Protein AF-A0A0U2ZFY4-F1 (afdb_monomer_lite)

Foldseek 3Di:
DDDDDDDDDDDDDPDPDDPPPPPDPDPPPDQPFFAFFPAKEWFKFAAAPDFQFKTKIAGRRQFKDFQQQKKKFKAADLALDGPDMDRDGDIAGHQWMAMEGEPPHDPLSVVLHDHYDNGRRVYAQQMKMFMDGNRQTFAIAHAHNDGDNHRHQWMWGFDLQDRGHDRPRHDDHDSVVGTDIDGHPDCPCGGGHHHPRPSVPLVVPPQQDADPPPLCVVLPPDFAPRNLQSLQVSFQAWDWDQLVCLLVLQLQLQQDSVHSQFGQAQQARDTAGSVLDDQDQSRKYWAQLQQCLLWVPDCDTDSNRQNLRIHIHGNVVSVVQHNAFADDADDDDPPGPQWHHDPRHIYGHLQCLLSSLLSLSQVQSNAPDPHPTHAHEDQDTPPGRHNYGHHLVSSLVSNVSHDQDSSNSNSQVSSCVHIVGGRVCNNPVVNSVRHD

InterPro domains:
  IPR001322 Lamin tail domain [PF00932] (34-144)
  IPR001322 Lamin tail domain [PS51841] (27-145)
  IPR007346 Endonuclease I [PF04231] (224-430)
  IPR007346 Endonuclease I [PTHR33607] (212-436)
  IPR044925 His-Me finger superfamily [SSF54060] (220-430)

Sequence (436 aa):
MDNSLWNKSAKALLSVGLVASLWVPASQTAVQAAAPASDLFISEYIEGSSFNKAIEIYNGTGASVELSPYSVSLYTNGSTYAQSEMALSGTVANGETVVIYHSGADSAIQGKGDLQNNSVVNFNGDDALVLEKSGSPIDSIGQVGSRVENMKDVTLVRNPDIQTGDSAVNDAFDPSAEWTAYPADTFTYLGSHAIEEIDETPTPDPDPTPVPSGYYETADGLQGSALKAELHEIIDDHTQLSYSQVWDALKITDEDPNNPNNVLLLYTGESRSKSLNGGNVGDWNREHTWAKSHGSFGTAMGAGTDIHHLRPTDVQVNGLRGNLDFDYGGSAVSGCDGCLRTATSWEPPDEVKGDVARMLFYMAVRYESGDAVDLELNDLVNNGSTPYHGKISVLLEWHEQDPVSTWEQQRNEKIEDIQGNRNPFVDYPEWAESIW

Structure (mmCIF, N/CA/C/O backbone):
data_AF-A0A0U2ZFY4-F1
#
_entry.id   AF-A0A0U2ZFY4-F1
#
loop_
_atom_site.group_PDB
_atom_site.id
_atom_site.type_symbol
_atom_site.label_atom_id
_atom_site.label_alt_id
_atom_site.label_comp_id
_atom_site.label_asym_id
_atom_site.label_entity_id
_atom_site.label_seq_id
_atom_site.pdbx_PDB_ins_code
_atom_site.Cartn_x
_atom_site.Cartn_y
_atom_site.Cartn_z
_atom_site.occupancy
_atom_site.B_iso_or_equiv
_atom_site.auth_seq_id
_atom_site.auth_comp_id
_atom_site.auth_asym_id
_atom_site.auth_atom_id
_atom_site.pdbx_PDB_model_num
ATOM 1 N N . MET A 1 1 ? -76.594 -30.534 -51.880 1.00 42.06 1 MET A N 1
ATOM 2 C CA . MET A 1 1 ? -75.292 -31.215 -51.745 1.00 42.06 1 MET A CA 1
ATOM 3 C C . MET A 1 1 ? -74.675 -30.645 -50.476 1.00 42.06 1 MET A C 1
ATOM 5 O O . MET A 1 1 ? -74.026 -29.618 -50.528 1.00 42.06 1 MET A O 1
ATOM 9 N N . ASP A 1 2 ? -75.219 -30.961 -49.308 1.00 40.47 2 ASP A N 1
ATOM 10 C CA . ASP A 1 2 ? -75.042 -32.220 -48.571 1.00 40.47 2 ASP A CA 1
ATOM 11 C C . ASP A 1 2 ? -73.565 -32.548 -48.313 1.00 40.47 2 ASP A C 1
ATOM 13 O O . ASP A 1 2 ? -72.897 -33.116 -49.172 1.00 40.47 2 ASP A O 1
ATOM 17 N N . ASN A 1 3 ? -73.038 -32.127 -47.162 1.00 35.47 3 ASN A N 1
ATOM 18 C CA . ASN A 1 3 ? -72.794 -33.050 -46.050 1.00 35.47 3 ASN A CA 1
ATOM 19 C C . ASN A 1 3 ? -72.187 -32.309 -44.852 1.00 35.47 3 ASN A C 1
ATOM 21 O O . ASN A 1 3 ? -71.090 -31.759 -44.916 1.00 35.47 3 ASN A O 1
ATOM 25 N N . SER A 1 4 ? -72.921 -32.334 -43.742 1.00 39.53 4 SER A N 1
ATOM 26 C CA . SER A 1 4 ? -72.414 -32.040 -42.406 1.00 39.53 4 SER A CA 1
ATOM 27 C C . SER A 1 4 ? -71.903 -33.329 -41.766 1.00 39.53 4 SER A C 1
ATOM 29 O O . SER A 1 4 ? -72.693 -34.259 -41.675 1.00 39.53 4 SER A O 1
ATOM 31 N N . LEU A 1 5 ? -70.683 -33.362 -41.231 1.00 35.19 5 LEU A N 1
ATOM 32 C CA . LEU A 1 5 ? -70.225 -34.251 -40.143 1.00 35.19 5 LEU A CA 1
ATOM 33 C C . LEU A 1 5 ? -68.968 -33.557 -39.555 1.00 35.19 5 LEU A C 1
ATOM 35 O O . LEU A 1 5 ? -68.124 -33.142 -40.333 1.00 35.19 5 LEU A O 1
ATOM 39 N N . TRP A 1 6 ? -68.715 -33.326 -38.265 1.00 30.89 6 TRP A N 1
ATOM 40 C CA . TRP A 1 6 ? -69.339 -33.718 -37.008 1.00 30.89 6 TRP A CA 1
ATOM 41 C C . TRP A 1 6 ? -68.876 -32.786 -35.866 1.00 30.89 6 TRP A C 1
ATOM 43 O O . TRP A 1 6 ? -67.721 -32.378 -35.806 1.00 30.89 6 TRP A O 1
ATOM 53 N N . ASN A 1 7 ? -69.802 -32.535 -34.934 1.00 38.09 7 ASN A N 1
ATOM 54 C CA . ASN A 1 7 ? -69.633 -32.184 -33.517 1.00 38.09 7 ASN A CA 1
ATOM 55 C C . ASN A 1 7 ? -68.298 -32.582 -32.848 1.00 38.09 7 ASN A C 1
ATOM 57 O O . ASN A 1 7 ? -67.931 -33.756 -32.882 1.00 38.09 7 ASN A O 1
ATOM 61 N N . LYS A 1 8 ? -67.763 -31.694 -31.994 1.00 33.03 8 LYS A N 1
ATOM 62 C CA . LYS A 1 8 ? -67.867 -31.839 -30.522 1.00 33.03 8 LYS A CA 1
ATOM 63 C C . LYS A 1 8 ? -67.275 -30.648 -29.759 1.00 33.03 8 LYS A C 1
ATOM 65 O O . LYS A 1 8 ? -66.222 -30.117 -30.080 1.00 33.03 8 LYS A O 1
ATOM 70 N N . SER A 1 9 ? -68.009 -30.280 -28.720 1.00 43.53 9 SER A N 1
ATOM 71 C CA . SER A 1 9 ? -67.758 -29.254 -27.717 1.00 43.53 9 SER A CA 1
ATOM 72 C C . SER A 1 9 ? -66.499 -29.504 -26.880 1.00 43.53 9 SER A C 1
ATOM 74 O O . SER A 1 9 ? -66.282 -30.625 -26.430 1.00 43.53 9 SER A O 1
ATOM 76 N N . ALA A 1 10 ? -65.790 -28.433 -26.521 1.00 32.69 10 ALA A N 1
ATOM 77 C CA . ALA A 1 10 ? -65.081 -28.328 -25.247 1.00 32.69 10 ALA A CA 1
ATOM 78 C C . ALA A 1 10 ? -65.016 -26.852 -24.828 1.00 32.69 10 ALA A C 1
ATOM 80 O O . ALA A 1 10 ? -64.370 -26.031 -25.472 1.00 32.69 10 ALA A O 1
ATOM 81 N N . LYS A 1 11 ? -65.726 -26.512 -23.748 1.00 42.06 11 LYS A N 1
ATOM 82 C CA . LYS A 1 11 ? -65.439 -25.316 -22.954 1.00 42.06 11 LYS A CA 1
ATOM 83 C C . LYS A 1 11 ? -64.166 -25.610 -22.160 1.00 42.06 11 LYS A C 1
ATOM 85 O O . LYS A 1 11 ? -64.154 -26.595 -21.429 1.00 42.06 11 LYS A O 1
ATOM 90 N N . ALA A 1 12 ? -63.155 -24.756 -22.244 1.00 32.84 12 ALA A N 1
ATOM 91 C CA . ALA A 1 12 ? -62.102 -24.676 -21.238 1.00 32.84 12 ALA A CA 1
ATOM 92 C C . ALA A 1 12 ? -61.565 -23.243 -21.197 1.00 32.84 12 ALA A C 1
ATOM 94 O O . ALA A 1 12 ? -61.330 -22.627 -22.234 1.00 32.84 12 ALA A O 1
ATOM 95 N N . LEU A 1 13 ? -61.480 -22.707 -19.982 1.00 36.22 13 LEU A N 1
ATOM 96 C CA . LEU A 1 13 ? -61.055 -21.352 -19.664 1.00 36.22 13 LEU A CA 1
ATOM 97 C C . LEU A 1 13 ? -59.652 -21.067 -20.219 1.00 36.22 13 LEU A C 1
ATOM 99 O O . LEU A 1 13 ? -58.735 -21.846 -19.975 1.00 36.22 13 LEU A O 1
ATOM 103 N N . LEU A 1 14 ? -59.464 -19.922 -20.884 1.00 32.12 14 LEU A N 1
ATOM 104 C CA . LEU A 1 14 ? -58.128 -19.351 -21.049 1.00 32.12 14 LEU A CA 1
ATOM 105 C C . LEU A 1 14 ? -57.706 -18.737 -19.710 1.00 32.12 14 LEU A C 1
ATOM 107 O O . LEU A 1 14 ? -58.101 -17.627 -19.360 1.00 32.12 14 LEU A O 1
ATOM 111 N N . SER A 1 15 ? -56.909 -19.484 -18.955 1.00 33.16 15 SER A N 1
ATOM 112 C CA . SER A 1 15 ? -56.037 -18.943 -17.919 1.00 33.16 15 SER A CA 1
ATOM 113 C C . SER A 1 15 ? -54.919 -18.147 -18.594 1.00 33.16 15 SER A C 1
ATOM 115 O O . SER A 1 15 ? -54.105 -18.713 -19.325 1.00 33.16 15 SER A O 1
ATOM 117 N N . VAL A 1 16 ? -54.886 -16.835 -18.361 1.00 38.53 16 VAL A N 1
ATOM 118 C CA . VAL A 1 16 ? -53.763 -15.966 -18.729 1.00 38.53 16 VAL A CA 1
ATOM 119 C C . VAL A 1 16 ? -52.589 -16.321 -17.815 1.00 38.53 16 VAL A C 1
ATOM 121 O O . VAL A 1 16 ? -52.526 -15.878 -16.673 1.00 38.53 16 VAL A O 1
ATOM 124 N N . GLY A 1 17 ? -51.692 -17.179 -18.297 1.00 35.88 17 GLY A N 1
ATOM 125 C CA . GLY A 1 17 ? -50.381 -17.393 -17.694 1.00 35.88 17 GLY A CA 1
ATOM 126 C C . GLY A 1 17 ? -49.433 -16.306 -18.184 1.00 35.88 17 GLY A C 1
ATOM 127 O O . GLY A 1 17 ? -48.952 -16.372 -19.313 1.00 35.88 17 GLY A O 1
ATOM 128 N N . LEU A 1 18 ? -49.200 -15.291 -17.356 1.00 37.06 18 LEU A N 1
ATOM 129 C CA . LEU A 1 18 ? -48.162 -14.291 -17.578 1.00 37.06 18 LEU A CA 1
ATOM 130 C C . LEU A 1 18 ? -46.811 -14.955 -17.261 1.00 37.06 18 LEU A C 1
ATOM 132 O O . LEU A 1 18 ? -46.442 -15.089 -16.097 1.00 37.06 18 LEU A O 1
ATOM 136 N N . VAL A 1 19 ? -46.094 -15.429 -18.279 1.00 40.06 19 VAL A N 1
ATOM 137 C CA . VAL A 1 19 ? -44.694 -15.843 -18.111 1.00 40.06 19 VAL A CA 1
ATOM 138 C C . VAL A 1 19 ? -43.862 -14.566 -18.124 1.00 40.06 19 VAL A C 1
ATOM 140 O O . VAL A 1 19 ? -43.552 -14.030 -19.184 1.00 40.06 19 VAL A O 1
ATOM 143 N N . ALA A 1 20 ? -43.551 -14.045 -16.939 1.00 41.09 20 ALA A N 1
ATOM 144 C CA . ALA A 1 20 ? -42.504 -13.049 -16.782 1.00 41.09 20 ALA A CA 1
ATOM 145 C C . ALA A 1 20 ? -41.162 -13.752 -17.030 1.00 41.09 20 ALA A C 1
ATOM 147 O O . ALA A 1 20 ? -40.621 -14.420 -16.151 1.00 41.09 20 ALA A O 1
ATOM 148 N N . SER A 1 21 ? -40.654 -13.662 -18.257 1.00 39.25 21 SER A N 1
ATOM 149 C CA . SER A 1 21 ? -39.269 -14.004 -18.555 1.00 39.25 21 SER A CA 1
ATOM 150 C C . SER A 1 21 ? -38.381 -12.976 -17.858 1.00 39.25 21 SER A C 1
ATOM 152 O O . SER A 1 21 ? -38.263 -11.844 -18.328 1.00 39.25 21 SER A O 1
ATOM 154 N N . LEU A 1 22 ? -37.812 -13.358 -16.714 1.00 40.38 22 LEU A N 1
ATOM 155 C CA . LEU A 1 22 ? -36.735 -12.622 -16.062 1.00 40.38 22 LEU A CA 1
ATOM 156 C C . LEU A 1 22 ? -35.570 -12.541 -17.048 1.00 40.38 22 LEU A C 1
ATOM 158 O O . LEU A 1 22 ? -34.898 -13.531 -17.331 1.00 40.38 22 LEU A O 1
ATOM 162 N N . TRP A 1 23 ? -35.395 -11.359 -17.627 1.00 36.34 23 TRP A N 1
ATOM 163 C CA . TRP A 1 23 ? -34.207 -11.005 -18.380 1.00 36.34 23 TRP A CA 1
ATOM 164 C C . TRP A 1 23 ? -33.092 -10.851 -17.346 1.00 36.34 23 TRP A C 1
ATOM 166 O O . TRP A 1 23 ? -33.036 -9.848 -16.641 1.00 36.34 23 TRP A O 1
ATOM 176 N N . VAL A 1 24 ? -32.269 -11.885 -17.183 1.00 43.09 24 VAL A N 1
ATOM 177 C CA . VAL A 1 24 ? -31.009 -11.760 -16.450 1.00 43.09 24 VAL A CA 1
ATOM 178 C C . VAL A 1 24 ? -30.053 -11.069 -17.420 1.00 43.09 24 VAL A C 1
ATOM 180 O O . VAL A 1 24 ? -29.745 -11.669 -18.454 1.00 43.09 24 VAL A O 1
ATOM 183 N N . PRO A 1 25 ? -29.629 -9.815 -17.183 1.00 43.81 25 PRO A N 1
ATOM 184 C CA . PRO A 1 25 ? -28.531 -9.269 -17.957 1.00 43.81 25 PRO A CA 1
ATOM 185 C C . PRO A 1 25 ? -27.327 -10.171 -17.686 1.00 43.81 25 PRO A C 1
ATOM 187 O O . PRO A 1 25 ? -26.917 -10.342 -16.541 1.00 43.81 25 PRO A O 1
ATOM 190 N N . ALA A 1 26 ? -26.811 -10.816 -18.731 1.00 46.53 26 ALA A N 1
ATOM 191 C CA . ALA A 1 26 ? -25.504 -11.438 -18.643 1.00 46.53 26 ALA A CA 1
ATOM 192 C C . ALA A 1 26 ? -24.526 -10.320 -18.278 1.00 46.53 26 ALA A C 1
ATOM 194 O O . ALA A 1 26 ? -24.419 -9.345 -19.027 1.00 46.53 26 ALA A O 1
ATOM 195 N N . SER A 1 27 ? -23.880 -10.434 -17.118 1.00 43.97 27 SER A N 1
ATOM 196 C CA . SER A 1 27 ? -22.771 -9.568 -16.746 1.00 43.97 27 SER A CA 1
ATOM 197 C C . SER A 1 27 ? -21.736 -9.676 -17.856 1.00 43.97 27 SER A C 1
ATOM 199 O O . SER A 1 27 ? -21.090 -10.709 -18.018 1.00 43.97 27 SER A O 1
ATOM 201 N N . GLN A 1 28 ? -21.640 -8.642 -18.688 1.00 39.06 28 GLN A N 1
ATOM 202 C CA . GLN A 1 28 ? -20.480 -8.473 -19.540 1.00 39.06 28 GLN A CA 1
ATOM 203 C C . GLN A 1 28 ? -19.345 -8.150 -18.578 1.00 39.06 28 GLN A C 1
ATOM 205 O O . GLN A 1 28 ? -19.310 -7.059 -18.016 1.00 39.06 28 GLN A O 1
ATOM 210 N N . THR A 1 29 ? -18.473 -9.122 -18.326 1.00 34.50 29 THR A N 1
ATOM 211 C CA . THR A 1 29 ? -17.163 -8.844 -17.747 1.00 34.50 29 THR A CA 1
ATOM 212 C C . THR A 1 29 ? -16.489 -7.867 -18.698 1.00 34.50 29 THR A C 1
ATOM 214 O O . THR A 1 29 ? -16.177 -8.220 -19.839 1.00 34.50 29 THR A O 1
ATOM 217 N N . ALA A 1 30 ? -16.373 -6.609 -18.278 1.00 41.97 30 ALA A N 1
ATOM 218 C CA . ALA A 1 30 ? -15.490 -5.676 -18.946 1.00 41.97 30 ALA A CA 1
ATOM 219 C C . ALA A 1 30 ? -14.091 -6.282 -18.829 1.00 41.97 30 ALA A C 1
ATOM 221 O O . ALA A 1 30 ? -13.616 -6.521 -17.725 1.00 41.97 30 ALA A O 1
ATOM 222 N N . VAL A 1 31 ? -13.487 -6.620 -19.964 1.00 34.50 31 VAL A N 1
ATOM 223 C CA . VAL A 1 31 ? -12.066 -6.953 -20.005 1.00 34.50 31 VAL A CA 1
ATOM 224 C C . VAL A 1 31 ? -11.352 -5.650 -19.659 1.00 34.50 31 VAL A C 1
ATOM 226 O O . VAL A 1 31 ? -11.415 -4.695 -20.437 1.00 34.50 31 VAL A O 1
ATOM 229 N N . GLN A 1 32 ? -10.804 -5.571 -18.447 1.00 39.47 32 GLN A N 1
ATOM 230 C CA . GLN A 1 32 ? -9.943 -4.472 -18.030 1.00 39.47 32 GLN A CA 1
ATOM 231 C C . GLN A 1 32 ? -8.702 -4.539 -18.927 1.00 39.47 32 GLN A C 1
ATOM 233 O O . GLN A 1 32 ? -8.023 -5.559 -18.965 1.00 39.47 32 GLN A O 1
ATOM 238 N N . ALA A 1 33 ? -8.460 -3.501 -19.728 1.00 44.34 33 ALA A N 1
ATOM 239 C CA . ALA A 1 33 ? -7.229 -3.413 -20.506 1.00 44.34 33 ALA A CA 1
ATOM 240 C C . ALA A 1 33 ? -6.051 -3.230 -19.537 1.00 44.34 33 ALA A C 1
ATOM 242 O O . ALA A 1 33 ? -6.194 -2.468 -18.579 1.00 44.34 33 ALA A O 1
ATOM 243 N N . ALA A 1 34 ? -4.926 -3.909 -19.790 1.00 52.97 34 ALA A N 1
ATOM 244 C CA . ALA A 1 34 ? -3.701 -3.776 -19.000 1.00 52.97 34 ALA A CA 1
ATOM 245 C C . ALA A 1 34 ? -3.353 -2.297 -18.755 1.00 52.97 34 ALA A C 1
ATOM 247 O O . ALA A 1 34 ? -3.539 -1.459 -19.651 1.00 52.97 34 ALA A O 1
ATOM 248 N N . ALA A 1 35 ? -2.868 -1.976 -17.550 1.00 59.94 35 ALA A N 1
ATOM 249 C CA . ALA A 1 35 ? -2.405 -0.632 -17.239 1.00 59.94 35 ALA A CA 1
ATOM 250 C C . ALA A 1 35 ? -1.345 -0.206 -18.277 1.00 59.94 35 ALA A C 1
ATOM 252 O O . ALA A 1 35 ? -0.456 -0.991 -18.610 1.00 59.94 35 ALA A O 1
ATOM 253 N N . PRO A 1 36 ? -1.462 0.991 -18.872 1.00 73.50 36 PRO A N 1
ATOM 254 C CA . PRO A 1 36 ? -0.508 1.425 -19.877 1.00 73.50 36 PRO A CA 1
ATOM 255 C C . PRO A 1 36 ? 0.858 1.703 -19.246 1.00 73.50 36 PRO A C 1
ATOM 257 O O . PRO A 1 36 ? 0.943 2.273 -18.158 1.00 73.50 36 PRO A O 1
ATOM 260 N N . ALA A 1 37 ? 1.922 1.392 -19.986 1.00 81.62 37 ALA A N 1
ATOM 261 C CA . ALA A 1 37 ? 3.278 1.807 -19.653 1.00 81.62 37 ALA A CA 1
ATOM 262 C C . ALA A 1 37 ? 3.340 3.324 -19.419 1.00 81.62 37 ALA A C 1
ATOM 264 O O . ALA A 1 37 ? 2.696 4.111 -20.123 1.00 81.62 37 ALA A O 1
ATOM 265 N N . SER A 1 38 ? 4.141 3.742 -18.443 1.00 83.19 38 SER A N 1
ATOM 266 C CA . SER A 1 38 ? 4.264 5.157 -18.071 1.00 83.19 38 SER A CA 1
ATOM 267 C C . SER A 1 38 ? 4.904 6.006 -19.180 1.00 83.19 38 SER A C 1
ATOM 269 O O . SER A 1 38 ? 4.584 7.190 -19.320 1.00 83.19 38 SER A O 1
ATOM 271 N N . ASP A 1 39 ? 5.770 5.399 -19.999 1.00 94.62 39 ASP A N 1
ATOM 272 C CA . ASP A 1 39 ? 6.394 6.002 -21.176 1.00 94.62 39 ASP A CA 1
ATOM 273 C C . ASP A 1 39 ? 6.896 4.921 -22.165 1.00 94.62 39 ASP A C 1
ATOM 275 O O . ASP A 1 39 ? 6.637 3.729 -21.988 1.00 94.62 39 ASP A O 1
ATOM 279 N N . LEU A 1 40 ? 7.601 5.333 -23.224 1.00 97.56 40 LEU A N 1
ATOM 280 C CA . LEU A 1 40 ? 8.348 4.419 -24.094 1.00 97.56 40 LEU A CA 1
ATOM 281 C C . LEU A 1 40 ? 9.513 3.770 -23.334 1.00 97.56 40 LEU A C 1
ATOM 283 O O . LEU A 1 40 ? 10.172 4.433 -22.535 1.00 97.56 40 LEU A O 1
ATOM 287 N N . PHE A 1 41 ? 9.829 2.519 -23.654 1.00 98.12 41 PHE A N 1
ATOM 288 C CA . PHE A 1 41 ? 10.980 1.813 -23.086 1.00 98.12 41 PHE A CA 1
ATOM 289 C C . PHE A 1 41 ? 11.656 0.917 -24.130 1.00 98.12 41 PHE A C 1
ATOM 291 O O . PHE A 1 41 ? 11.093 0.624 -25.185 1.00 98.12 41 PHE A O 1
ATOM 298 N N . ILE A 1 42 ? 12.891 0.515 -23.858 1.00 98.69 42 ILE A N 1
ATOM 299 C CA . ILE A 1 42 ? 13.698 -0.381 -24.680 1.00 98.69 42 ILE A CA 1
ATOM 300 C C . ILE A 1 42 ? 13.193 -1.812 -24.465 1.00 98.69 42 ILE A C 1
ATOM 302 O O . ILE A 1 42 ? 13.238 -2.337 -23.350 1.00 98.69 42 ILE A O 1
ATOM 306 N N . SER A 1 43 ? 12.726 -2.446 -25.538 1.00 98.38 43 SER A N 1
ATOM 307 C CA . SER A 1 43 ? 12.127 -3.786 -25.509 1.00 98.38 43 SER A CA 1
ATOM 308 C C . SER A 1 43 ? 13.037 -4.886 -26.050 1.00 98.38 43 SER A C 1
ATOM 310 O O . SER A 1 43 ? 12.872 -6.048 -25.682 1.00 98.38 43 SER A O 1
ATOM 312 N N . GLU A 1 44 ? 14.026 -4.552 -26.880 1.00 98.56 44 GLU A N 1
ATOM 313 C CA . GLU A 1 44 ? 15.002 -5.524 -27.376 1.00 98.56 44 GLU A CA 1
ATOM 314 C C . GLU A 1 44 ? 16.355 -4.865 -27.658 1.00 98.56 44 GLU A C 1
ATOM 316 O O . GLU A 1 44 ? 16.444 -3.761 -28.197 1.00 98.56 44 GLU A O 1
ATOM 321 N N . TYR A 1 45 ? 17.424 -5.574 -27.316 1.00 98.62 45 TYR A N 1
ATOM 322 C CA . TYR A 1 45 ? 18.806 -5.233 -27.623 1.00 98.62 45 TYR A CA 1
ATOM 323 C C . TYR A 1 45 ? 19.457 -6.417 -28.330 1.00 98.62 45 TYR A C 1
ATOM 325 O O . TYR A 1 45 ? 19.431 -7.542 -27.830 1.00 98.62 45 TYR A O 1
ATOM 333 N N . ILE A 1 46 ? 20.065 -6.172 -29.489 1.00 98.62 46 ILE A N 1
ATOM 334 C CA . ILE A 1 46 ? 20.735 -7.211 -30.272 1.00 98.62 46 ILE A CA 1
ATOM 335 C C . ILE A 1 46 ? 22.212 -6.867 -30.399 1.00 98.62 46 ILE A C 1
ATOM 337 O O . ILE A 1 46 ? 22.584 -5.948 -31.131 1.00 98.62 46 ILE A O 1
ATOM 341 N N . GLU A 1 47 ? 23.053 -7.680 -29.762 1.00 97.75 47 GLU A N 1
ATOM 342 C CA . GLU A 1 47 ? 24.479 -7.770 -30.031 1.00 97.75 47 GLU A CA 1
ATOM 343 C C . GLU A 1 47 ? 24.828 -9.102 -30.706 1.00 97.75 47 GLU A C 1
ATOM 345 O O . GLU A 1 47 ? 25.288 -10.057 -30.084 1.00 97.75 47 GLU A O 1
ATOM 350 N N . GLY A 1 48 ? 24.595 -9.170 -32.012 1.00 95.56 48 GLY A N 1
ATOM 351 C CA . GLY A 1 48 ? 24.892 -10.338 -32.831 1.00 95.56 48 GLY A CA 1
ATOM 352 C C . GLY A 1 48 ? 26.254 -10.286 -33.525 1.00 95.56 48 GLY A C 1
ATOM 353 O O . GLY A 1 48 ? 27.094 -9.407 -33.307 1.00 95.56 48 GLY A O 1
ATOM 354 N N . SER A 1 49 ? 26.461 -11.237 -34.432 1.00 95.38 49 SER A N 1
ATOM 355 C CA . SER A 1 49 ? 27.687 -11.342 -35.213 1.00 95.38 49 SER A CA 1
ATOM 356 C C . SER A 1 49 ? 27.872 -10.164 -36.180 1.00 95.38 49 SER A C 1
ATOM 358 O O . SER A 1 49 ? 26.938 -9.634 -36.782 1.00 95.38 49 SER A O 1
ATOM 360 N N . SER A 1 50 ? 29.130 -9.753 -36.373 1.00 95.62 50 SER A N 1
ATOM 361 C CA . SER A 1 50 ? 29.510 -8.644 -37.259 1.00 95.62 50 SER A CA 1
ATOM 362 C C . SER A 1 50 ? 28.7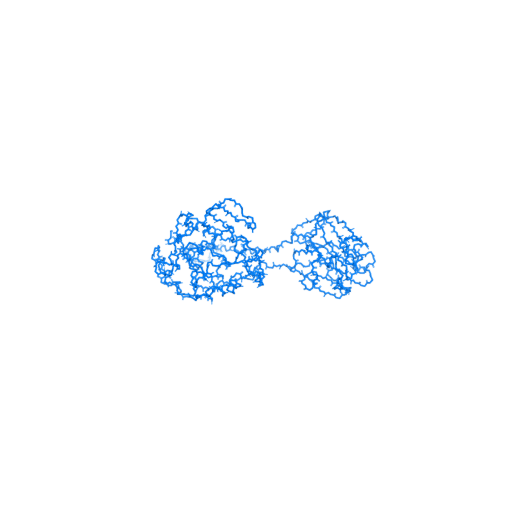47 -7.345 -36.953 1.00 95.62 50 SER A C 1
ATOM 364 O O . SER A 1 50 ? 29.075 -6.645 -36.001 1.00 95.62 50 SER A O 1
ATOM 366 N N . PHE A 1 51 ? 27.768 -7.003 -37.793 1.00 96.94 51 PHE A N 1
ATOM 367 C CA . PHE A 1 51 ? 26.981 -5.775 -37.719 1.00 96.94 51 PHE A CA 1
ATOM 368 C C . PHE A 1 51 ? 25.511 -6.056 -37.411 1.00 96.94 51 PHE A C 1
ATOM 370 O O . PHE A 1 51 ? 24.675 -5.181 -37.622 1.00 96.94 51 PHE A O 1
ATOM 377 N N . ASN A 1 52 ? 25.186 -7.254 -36.923 1.00 98.12 52 ASN A N 1
ATOM 378 C CA . ASN A 1 52 ? 23.862 -7.573 -36.405 1.00 98.12 52 ASN A CA 1
ATOM 379 C C . ASN A 1 52 ? 23.666 -6.816 -35.091 1.00 98.12 52 ASN A C 1
ATOM 381 O O . ASN A 1 52 ? 23.877 -7.351 -34.010 1.00 98.12 52 ASN A O 1
ATOM 385 N N . LYS A 1 53 ? 23.362 -5.526 -35.221 1.00 98.31 53 LYS A N 1
ATOM 386 C CA . LYS A 1 53 ? 23.217 -4.569 -34.133 1.00 98.31 53 LYS A CA 1
ATOM 387 C C . LYS A 1 53 ? 21.906 -3.830 -34.322 1.00 98.31 53 LYS A C 1
ATOM 389 O O . LYS A 1 53 ? 21.690 -3.212 -35.374 1.00 98.31 53 LYS A O 1
ATOM 394 N N . ALA A 1 54 ? 21.048 -3.917 -33.320 1.00 98.62 54 ALA A N 1
ATOM 395 C CA . ALA A 1 54 ? 19.778 -3.216 -33.296 1.00 98.62 54 ALA A CA 1
ATOM 396 C C . ALA A 1 54 ? 19.325 -2.956 -31.860 1.00 98.62 54 ALA A C 1
ATOM 398 O O . ALA A 1 54 ? 19.712 -3.675 -30.939 1.00 98.62 54 ALA A O 1
ATOM 399 N N . ILE A 1 55 ? 18.499 -1.928 -31.705 1.00 98.62 55 ILE A N 1
ATOM 400 C CA . ILE A 1 55 ? 17.743 -1.647 -30.490 1.00 98.62 55 ILE A CA 1
ATOM 401 C C . ILE A 1 55 ? 16.283 -1.408 -30.874 1.00 98.62 55 ILE A C 1
ATOM 403 O O . ILE A 1 55 ? 16.001 -0.770 -31.892 1.00 98.62 55 ILE A O 1
ATOM 407 N N . GLU A 1 56 ? 15.368 -1.937 -30.078 1.00 98.75 56 GLU A N 1
ATOM 408 C CA . GLU A 1 56 ? 13.929 -1.787 -30.242 1.00 98.75 56 GLU A CA 1
ATOM 409 C C . GLU A 1 56 ? 13.354 -0.967 -29.091 1.00 98.75 56 GLU A C 1
ATOM 411 O O . GLU A 1 56 ? 13.710 -1.173 -27.931 1.00 98.75 56 GLU A O 1
ATOM 416 N N . ILE A 1 57 ? 12.469 -0.032 -29.426 1.00 98.75 57 ILE A N 1
ATOM 417 C CA . ILE A 1 57 ? 11.724 0.788 -28.473 1.00 98.75 57 ILE A CA 1
ATOM 418 C C . ILE A 1 57 ? 10.248 0.445 -28.616 1.00 98.75 57 ILE A C 1
ATOM 420 O O . ILE A 1 57 ? 9.710 0.516 -29.722 1.00 98.75 57 ILE A O 1
ATOM 424 N N . TYR A 1 58 ? 9.584 0.129 -27.514 1.00 98.19 58 TYR A N 1
ATOM 425 C CA . TYR A 1 58 ? 8.171 -0.219 -27.484 1.00 98.19 58 TYR A CA 1
ATOM 426 C C . TYR A 1 58 ? 7.304 0.920 -26.947 1.00 98.19 58 TYR A C 1
ATOM 428 O O . TYR A 1 58 ? 7.690 1.642 -26.025 1.00 98.19 58 TYR A O 1
ATOM 436 N N . ASN A 1 59 ? 6.104 1.062 -27.516 1.00 96.75 59 ASN A N 1
ATOM 437 C CA . ASN A 1 59 ? 5.070 1.954 -27.008 1.00 96.75 59 ASN A CA 1
ATOM 438 C C . ASN A 1 59 ? 3.923 1.179 -26.347 1.00 96.75 59 ASN A C 1
ATOM 440 O O . ASN A 1 59 ? 2.977 0.776 -27.022 1.00 96.75 59 ASN A O 1
ATOM 444 N N . GLY A 1 60 ? 3.968 1.061 -25.020 1.00 91.06 60 GLY A N 1
ATOM 445 C CA . GLY A 1 60 ? 2.889 0.486 -24.209 1.00 91.06 60 GLY A CA 1
ATOM 446 C C . GLY A 1 60 ? 1.936 1.510 -23.586 1.00 91.06 60 GLY A C 1
ATOM 447 O O . GLY A 1 60 ? 1.183 1.152 -22.690 1.00 91.06 60 GLY A O 1
ATOM 448 N N . THR A 1 61 ? 1.974 2.786 -23.991 1.00 88.25 61 THR A N 1
ATOM 449 C CA . THR A 1 61 ? 1.348 3.903 -23.242 1.00 88.25 61 THR A CA 1
ATOM 450 C C . THR A 1 61 ? -0.181 3.992 -23.337 1.00 88.25 61 THR A C 1
ATOM 452 O O . THR A 1 61 ? -0.794 4.944 -22.850 1.00 88.25 61 THR A O 1
ATOM 455 N N . GLY A 1 62 ? -0.834 3.048 -24.012 1.00 86.75 62 GLY A N 1
ATOM 456 C CA . GLY A 1 62 ? -2.277 3.073 -24.269 1.00 86.75 62 GLY A CA 1
ATOM 457 C C . GLY A 1 62 ? -2.700 4.063 -25.362 1.00 86.75 62 GLY A C 1
ATOM 458 O O . GLY A 1 62 ? -3.863 4.072 -25.771 1.00 86.75 62 GLY A O 1
ATOM 459 N N . ALA A 1 63 ? -1.777 4.872 -25.892 1.00 89.56 63 ALA A N 1
ATOM 460 C CA . ALA A 1 63 ? -2.029 5.834 -26.961 1.00 89.56 63 ALA A CA 1
ATOM 461 C C . ALA A 1 63 ? -0.873 5.899 -27.972 1.00 89.56 63 ALA A C 1
ATOM 463 O O . ALA A 1 63 ? 0.201 5.342 -27.776 1.00 89.56 63 ALA A O 1
ATOM 464 N N . SER A 1 64 ? -1.098 6.575 -29.102 1.00 94.00 64 SER A N 1
ATOM 465 C CA . SER A 1 64 ? -0.007 6.876 -30.038 1.00 94.00 64 SER A CA 1
ATOM 466 C C . SER A 1 64 ? 0.908 7.961 -29.466 1.00 94.00 64 SER A C 1
ATOM 468 O O . SER A 1 64 ? 0.413 8.960 -28.943 1.00 94.00 64 SER A O 1
ATOM 470 N N . VAL A 1 65 ? 2.221 7.786 -29.611 1.00 96.81 65 VAL A N 1
ATOM 471 C CA . VAL A 1 65 ? 3.248 8.693 -29.082 1.00 96.81 65 VAL A CA 1
ATOM 472 C C . VAL A 1 65 ? 4.013 9.355 -30.224 1.00 96.81 65 VAL A C 1
ATOM 474 O O . VAL A 1 65 ? 4.495 8.691 -31.140 1.00 96.81 65 VAL A O 1
ATOM 477 N N . GLU A 1 66 ? 4.141 10.681 -30.156 1.00 97.19 66 GLU A N 1
ATOM 478 C CA . GLU A 1 66 ? 5.014 11.463 -31.035 1.00 97.19 66 GLU A CA 1
ATOM 479 C C . GLU A 1 66 ? 6.467 11.338 -30.570 1.00 97.19 66 GLU A C 1
ATOM 481 O O . GLU A 1 66 ? 6.774 11.623 -29.415 1.00 97.19 66 GLU A O 1
ATOM 486 N N . LEU A 1 67 ? 7.369 10.964 -31.479 1.0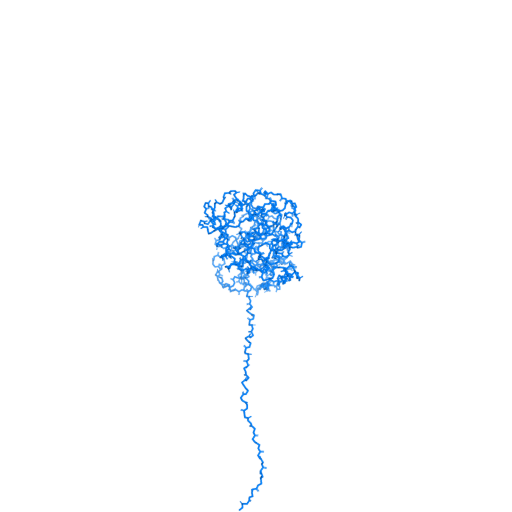0 98.00 67 LEU A N 1
ATOM 487 C CA . LEU A 1 67 ? 8.764 10.640 -31.165 1.00 98.00 67 LEU A CA 1
ATOM 488 C C . LEU A 1 67 ? 9.700 11.854 -31.152 1.00 98.00 67 LEU A C 1
ATOM 490 O O . LEU A 1 67 ? 10.843 11.736 -30.727 1.00 98.00 67 LEU A O 1
ATOM 494 N N . SER A 1 68 ? 9.236 13.036 -31.570 1.00 96.81 68 SER A N 1
ATOM 495 C CA . SER A 1 68 ? 10.076 14.241 -31.620 1.00 96.81 68 SER A CA 1
ATOM 496 C C . SER A 1 68 ? 10.724 14.679 -30.294 1.00 96.81 68 SER A C 1
ATOM 498 O O . SER A 1 68 ? 11.772 15.320 -30.371 1.00 96.81 68 SER A O 1
ATOM 500 N N . PRO A 1 69 ? 10.155 14.422 -29.092 1.00 97.69 69 PRO A N 1
ATOM 501 C CA . PRO A 1 69 ? 10.851 14.724 -27.849 1.00 97.69 69 PRO A CA 1
ATOM 502 C C . PRO A 1 69 ? 11.843 13.631 -27.428 1.00 97.69 69 PRO A C 1
ATOM 504 O O . PRO A 1 69 ? 12.487 13.827 -26.404 1.00 97.69 69 PRO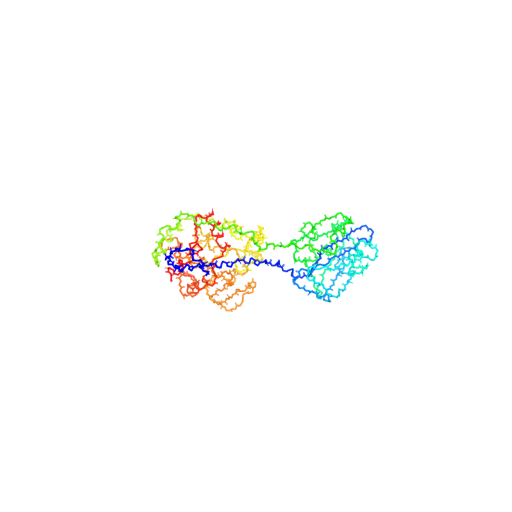 A O 1
ATOM 507 N N . TYR A 1 70 ? 11.973 12.514 -28.152 1.00 98.75 70 TYR A N 1
ATOM 508 C CA . TYR A 1 70 ? 12.801 11.381 -27.736 1.00 98.75 70 TYR A CA 1
ATOM 509 C C . TYR A 1 70 ? 14.146 11.323 -28.471 1.00 98.75 70 TYR A C 1
ATOM 511 O O . TYR A 1 70 ? 14.247 11.677 -29.651 1.00 98.75 70 TYR A O 1
ATOM 519 N N . SER A 1 71 ? 15.175 10.824 -27.790 1.00 98.69 71 SER A N 1
ATOM 520 C CA . SER A 1 71 ? 16.487 10.504 -28.362 1.00 98.69 71 SER A CA 1
ATOM 521 C C . SER A 1 71 ? 17.054 9.214 -27.771 1.00 98.69 71 SER A C 1
ATOM 523 O O . SER A 1 71 ? 16.680 8.806 -26.676 1.00 98.69 71 SER A O 1
ATOM 525 N N . VAL A 1 72 ? 17.957 8.563 -28.509 1.00 98.75 72 VAL A N 1
ATOM 526 C CA . VAL A 1 72 ? 18.776 7.454 -28.001 1.00 98.75 72 VAL A CA 1
ATOM 527 C C . VAL A 1 72 ? 20.238 7.869 -28.012 1.00 98.75 72 VAL A C 1
ATOM 529 O O . VAL A 1 72 ? 20.751 8.327 -29.039 1.00 98.75 72 VAL A O 1
ATOM 532 N N . SER A 1 73 ? 20.909 7.663 -26.886 1.00 98.69 73 SER A N 1
ATOM 533 C CA . SER A 1 73 ? 22.293 8.055 -26.644 1.00 98.69 73 SER A CA 1
ATOM 534 C C . SER A 1 73 ? 23.157 6.827 -26.343 1.00 98.69 73 SER A C 1
ATOM 536 O O . SER A 1 73 ? 22.804 6.003 -25.506 1.00 98.69 73 SER A O 1
ATOM 538 N N . LEU A 1 74 ? 24.304 6.706 -27.017 1.00 98.75 74 LEU A N 1
ATOM 539 C CA . LEU A 1 74 ? 25.288 5.634 -26.827 1.00 98.75 74 LEU A CA 1
ATOM 540 C C . LEU A 1 74 ? 26.450 6.117 -25.955 1.00 98.75 74 LEU A C 1
ATOM 542 O O . LEU A 1 74 ? 27.152 7.074 -26.299 1.00 98.75 74 LEU A O 1
ATOM 546 N N . TYR A 1 75 ? 26.715 5.389 -24.878 1.00 98.56 75 TYR A N 1
ATOM 547 C CA . TYR A 1 75 ? 27.809 5.608 -23.943 1.00 98.56 75 TYR A CA 1
ATOM 548 C C . TYR A 1 75 ? 28.796 4.462 -24.062 1.00 98.56 75 TYR A C 1
ATOM 550 O O . TYR A 1 75 ? 28.640 3.412 -23.445 1.00 98.56 75 TYR A O 1
ATOM 558 N N . THR A 1 76 ? 29.840 4.667 -24.860 1.00 98.06 76 THR A N 1
ATOM 559 C CA . THR A 1 76 ? 30.795 3.584 -25.066 1.00 98.06 76 THR A CA 1
ATOM 560 C C . THR A 1 76 ? 31.783 3.484 -23.915 1.00 98.06 76 THR A C 1
ATOM 562 O O . THR A 1 76 ? 32.207 4.521 -23.387 1.00 98.06 76 THR A O 1
ATOM 565 N N . ASN A 1 77 ? 32.316 2.291 -23.670 1.00 96.19 77 ASN A N 1
ATOM 566 C CA . ASN A 1 77 ? 33.607 2.116 -23.025 1.00 96.19 77 ASN A CA 1
ATOM 567 C C . ASN A 1 77 ? 33.651 2.658 -21.576 1.00 96.19 77 ASN A C 1
ATOM 569 O O . ASN A 1 77 ? 34.701 3.135 -21.122 1.00 96.19 77 ASN A O 1
ATOM 573 N N . GLY A 1 78 ? 32.517 2.609 -20.867 1.00 95.50 78 GLY A N 1
ATOM 574 C CA . GLY A 1 78 ? 32.334 3.168 -19.522 1.00 95.50 78 GLY A CA 1
ATOM 575 C C . GLY A 1 78 ? 32.396 4.694 -19.450 1.00 95.50 78 GLY A C 1
ATOM 576 O O . GLY A 1 78 ? 32.762 5.255 -18.418 1.00 95.50 78 GLY A O 1
ATOM 577 N N . SER A 1 79 ? 32.093 5.386 -20.548 1.00 97.62 79 SER A N 1
ATOM 578 C CA . SER A 1 79 ? 31.998 6.846 -20.565 1.00 97.62 79 SER A CA 1
ATOM 579 C C . SER A 1 79 ? 30.840 7.347 -19.696 1.00 97.62 79 SER A C 1
ATOM 581 O O . SER A 1 79 ? 29.792 6.715 -19.620 1.00 97.62 79 SER A O 1
ATOM 583 N N . THR A 1 80 ? 31.004 8.528 -19.094 1.00 97.44 80 THR A N 1
ATOM 584 C CA . THR A 1 80 ? 29.933 9.271 -18.402 1.00 97.44 80 THR A CA 1
ATOM 585 C C . THR A 1 80 ? 29.233 10.300 -19.298 1.00 97.44 80 THR A C 1
ATOM 587 O O . THR A 1 80 ? 28.359 11.029 -18.840 1.00 97.44 80 THR A O 1
ATOM 590 N N . TYR A 1 81 ? 29.624 10.393 -20.570 1.00 96.62 81 TYR A N 1
ATOM 591 C CA . TYR A 1 81 ? 29.012 11.266 -21.573 1.00 96.62 81 TYR A CA 1
ATOM 592 C C . TYR A 1 81 ? 28.746 10.500 -22.871 1.00 96.62 81 TYR A C 1
ATOM 594 O O . TYR A 1 81 ? 29.553 9.647 -23.274 1.00 96.62 81 TYR A O 1
ATOM 602 N N . ALA A 1 82 ? 27.637 10.836 -23.530 1.00 97.81 82 ALA A N 1
ATOM 603 C CA . ALA A 1 82 ? 27.232 10.223 -24.786 1.00 97.81 82 ALA A CA 1
ATOM 604 C C . ALA A 1 82 ? 28.299 10.457 -25.868 1.00 97.81 82 ALA A C 1
ATOM 606 O O . ALA A 1 82 ? 28.793 11.571 -26.058 1.00 97.81 82 ALA A O 1
ATOM 607 N N . GLN A 1 83 ? 28.680 9.389 -26.565 1.00 98.19 83 GLN A N 1
ATOM 608 C CA . GLN A 1 83 ? 29.580 9.443 -27.722 1.00 98.19 83 GLN A CA 1
ATOM 609 C C . GLN A 1 83 ? 28.819 9.624 -29.031 1.00 98.19 83 GLN A C 1
ATOM 611 O O . GLN A 1 83 ? 29.376 10.073 -30.033 1.00 98.19 83 GLN A O 1
ATOM 616 N N . SER A 1 84 ? 27.560 9.209 -29.055 1.00 98.31 84 SER A N 1
ATOM 617 C CA . SER A 1 84 ? 26.667 9.333 -30.195 1.00 98.31 84 SER A CA 1
ATOM 618 C C . SER A 1 84 ? 25.251 9.492 -29.682 1.00 98.31 84 SER A C 1
ATOM 620 O O . SER A 1 84 ? 24.900 8.918 -28.658 1.00 98.31 84 SER A O 1
ATOM 622 N N . GLU A 1 85 ? 24.458 10.263 -30.405 1.00 97.94 85 GLU A N 1
ATOM 623 C CA . GLU A 1 85 ? 23.063 10.527 -30.089 1.00 97.94 85 GLU A CA 1
ATOM 624 C C . GLU A 1 85 ? 22.269 10.508 -31.394 1.00 97.94 85 GLU A C 1
ATOM 626 O O . GLU A 1 85 ? 22.752 10.938 -32.450 1.00 97.94 85 GLU A O 1
ATOM 631 N N . MET A 1 86 ? 21.046 10.001 -31.320 1.00 98.12 86 MET A N 1
ATOM 632 C CA . MET A 1 86 ? 20.077 10.039 -32.399 1.00 98.12 86 MET A CA 1
ATOM 633 C C . MET A 1 86 ? 18.755 10.587 -31.872 1.00 98.12 86 MET A C 1
ATOM 635 O O . MET A 1 86 ? 18.104 9.944 -31.057 1.00 98.12 86 MET A O 1
ATOM 639 N N . ALA A 1 87 ? 18.323 11.735 -32.395 1.00 98.12 87 ALA A N 1
ATOM 640 C CA . ALA A 1 87 ? 16.952 12.197 -32.211 1.00 98.12 87 ALA A CA 1
ATOM 641 C C . ALA A 1 87 ? 15.980 11.292 -32.982 1.00 98.12 87 ALA A C 1
ATOM 643 O O . ALA A 1 87 ? 16.237 10.938 -34.140 1.00 98.12 87 ALA A O 1
ATOM 644 N N . LEU A 1 88 ? 14.863 10.944 -32.349 1.00 98.06 88 LEU A N 1
ATOM 645 C CA . LEU A 1 88 ? 13.793 10.166 -32.960 1.00 98.06 88 LEU A CA 1
ATOM 646 C C . LEU A 1 88 ? 12.776 11.095 -33.635 1.00 98.06 88 LEU A C 1
ATOM 648 O O . LEU A 1 88 ? 12.718 12.303 -33.396 1.00 98.06 88 LEU A O 1
ATOM 652 N N . SER A 1 89 ? 11.990 10.542 -34.554 1.00 94.56 89 SER A N 1
ATOM 653 C CA . SER A 1 89 ? 10.962 11.298 -35.270 1.00 94.56 89 SER A CA 1
ATOM 654 C C . SER A 1 89 ? 9.879 10.373 -35.807 1.00 94.56 89 SER A C 1
ATOM 656 O O . SER A 1 89 ? 10.131 9.189 -36.015 1.00 94.56 89 SER A O 1
ATOM 658 N N . GLY A 1 90 ? 8.697 10.931 -36.062 1.00 95.75 90 GLY A N 1
ATOM 659 C CA . GLY A 1 90 ? 7.511 10.172 -36.449 1.00 95.75 90 GLY A CA 1
ATOM 660 C C . GLY A 1 90 ? 6.603 9.893 -35.256 1.00 95.75 90 GLY A C 1
ATOM 661 O O . GLY A 1 90 ? 6.731 10.523 -34.206 1.00 95.75 90 GLY A O 1
ATOM 662 N N . THR A 1 91 ? 5.697 8.943 -35.441 1.00 95.44 91 THR A N 1
ATOM 663 C CA . THR A 1 91 ? 4.695 8.547 -34.453 1.00 95.44 91 THR A CA 1
ATOM 664 C C . THR A 1 91 ? 4.713 7.031 -34.346 1.00 95.44 91 THR A C 1
ATOM 666 O O . THR A 1 91 ? 4.764 6.353 -35.372 1.00 95.44 91 THR A O 1
ATOM 669 N N . VAL A 1 92 ? 4.633 6.505 -33.130 1.00 96.69 92 VAL A N 1
ATOM 670 C CA . VAL A 1 92 ? 4.477 5.070 -32.868 1.00 96.69 92 VAL A CA 1
ATOM 671 C C . VAL A 1 92 ? 3.101 4.838 -32.249 1.00 96.69 92 VAL A C 1
ATOM 673 O O . VAL A 1 92 ? 2.710 5.542 -31.318 1.00 96.69 92 VAL A O 1
ATOM 676 N N . ALA A 1 93 ? 2.313 3.910 -32.795 1.00 94.88 93 ALA A N 1
ATOM 677 C CA . ALA A 1 93 ? 1.005 3.586 -32.225 1.00 94.88 93 ALA A CA 1
ATOM 678 C C . ALA A 1 93 ? 1.166 2.766 -30.935 1.00 94.88 93 ALA A C 1
ATOM 680 O O . ALA A 1 93 ? 2.225 2.197 -30.690 1.00 94.88 93 ALA A O 1
ATOM 681 N N . ASN A 1 94 ? 0.133 2.727 -30.092 1.00 92.00 94 ASN A N 1
ATOM 682 C CA . ASN A 1 94 ? 0.139 1.837 -28.932 1.00 92.00 94 ASN A CA 1
ATOM 683 C C . ASN A 1 94 ? 0.266 0.377 -29.388 1.00 92.00 94 ASN A C 1
ATOM 685 O O . ASN A 1 94 ? -0.437 -0.022 -30.318 1.00 92.00 94 ASN A O 1
ATOM 689 N N . GLY A 1 95 ? 1.106 -0.401 -28.715 1.00 89.00 95 GLY A N 1
ATOM 690 C CA . GLY A 1 95 ? 1.386 -1.794 -29.049 1.00 89.00 95 GLY A CA 1
ATOM 691 C C . GLY A 1 95 ? 2.417 -1.990 -30.161 1.00 89.00 95 GLY A C 1
ATOM 692 O O . GLY A 1 95 ? 2.756 -3.130 -30.462 1.00 89.00 95 GLY A O 1
ATOM 693 N N . GLU A 1 96 ? 2.921 -0.912 -30.761 1.00 96.94 96 GLU A N 1
ATOM 694 C CA . GLU A 1 96 ? 3.908 -0.973 -31.839 1.00 96.94 96 GLU A CA 1
ATOM 695 C C . GLU A 1 96 ? 5.319 -0.648 -31.334 1.00 96.94 96 GLU A C 1
ATOM 697 O O . GLU A 1 96 ? 5.518 -0.056 -30.267 1.00 96.94 96 GLU A O 1
ATOM 702 N N . THR A 1 97 ? 6.307 -1.025 -32.140 1.00 98.00 97 THR A N 1
ATOM 703 C CA . THR A 1 97 ? 7.734 -0.841 -31.862 1.00 98.00 97 THR A CA 1
ATOM 704 C C . THR A 1 97 ? 8.390 0.104 -32.864 1.00 98.00 97 THR A C 1
ATOM 706 O O . THR A 1 97 ? 7.894 0.296 -33.972 1.00 98.00 97 THR A O 1
ATOM 709 N N . VAL A 1 98 ? 9.547 0.646 -32.493 1.00 98.38 98 VAL A N 1
ATOM 710 C CA . VAL A 1 98 ? 10.476 1.345 -33.385 1.00 98.38 98 VAL A CA 1
ATOM 711 C C . VAL A 1 98 ? 11.827 0.648 -33.313 1.00 98.38 98 VAL A C 1
ATOM 713 O O . VAL A 1 98 ? 12.472 0.646 -32.264 1.00 98.38 98 VAL A O 1
ATOM 716 N N . VAL A 1 99 ? 12.280 0.091 -34.433 1.00 98.69 99 VAL A N 1
ATOM 717 C CA . VAL A 1 99 ? 13.554 -0.629 -34.531 1.00 98.69 99 VAL A CA 1
ATOM 718 C C . VAL A 1 99 ? 14.625 0.261 -35.159 1.00 98.69 99 VAL A C 1
ATOM 720 O O . VAL A 1 99 ? 14.541 0.649 -36.331 1.00 98.69 99 VAL A O 1
ATOM 723 N N . ILE A 1 100 ? 15.681 0.541 -34.395 1.00 98.75 100 ILE A N 1
ATOM 724 C CA . ILE A 1 100 ? 16.883 1.233 -34.864 1.00 98.75 100 ILE A CA 1
ATOM 725 C C . ILE A 1 100 ? 17.950 0.188 -35.184 1.00 98.75 100 ILE A C 1
ATOM 727 O O . ILE A 1 100 ? 18.274 -0.641 -34.339 1.00 98.75 100 ILE A O 1
ATOM 731 N N . TYR A 1 101 ? 18.525 0.221 -36.387 1.00 98.69 101 TYR A N 1
ATOM 732 C CA . TYR A 1 101 ? 19.412 -0.848 -36.857 1.00 98.69 101 TYR A CA 1
ATOM 733 C C . TYR A 1 101 ? 20.629 -0.356 -37.640 1.00 98.69 101 TYR A C 1
ATOM 735 O O . TYR A 1 101 ? 20.629 0.715 -38.259 1.00 98.69 101 TYR A O 1
ATOM 743 N N . HIS A 1 102 ? 21.670 -1.191 -37.657 1.00 98.69 102 HIS A N 1
ATOM 744 C CA . HIS A 1 102 ? 22.876 -0.943 -38.437 1.00 98.69 102 HIS A CA 1
ATOM 745 C C . HIS A 1 102 ? 22.667 -1.300 -39.918 1.00 98.69 102 HIS A C 1
ATOM 747 O O . HIS A 1 102 ? 22.207 -2.389 -40.250 1.00 98.69 102 HIS A O 1
ATOM 753 N N . SER A 1 103 ? 23.110 -0.443 -40.843 1.00 98.19 103 SER A N 1
ATOM 754 C CA . SER A 1 103 ? 22.985 -0.674 -42.304 1.00 98.19 103 SER A CA 1
ATOM 755 C C . SER A 1 103 ? 23.667 -1.952 -42.822 1.00 98.19 103 SER A C 1
ATOM 757 O O . SER A 1 103 ? 23.345 -2.450 -43.898 1.00 98.19 103 SER A O 1
ATOM 759 N N . GLY A 1 104 ? 24.645 -2.461 -42.073 1.00 98.06 104 GLY A N 1
ATOM 760 C CA . GLY A 1 104 ? 25.370 -3.702 -42.359 1.00 98.06 104 GLY A CA 1
ATOM 761 C C . GLY A 1 104 ? 24.796 -4.955 -41.690 1.00 98.06 104 GLY A C 1
ATOM 762 O O . GLY A 1 104 ? 25.423 -6.005 -41.807 1.00 98.06 104 GLY A O 1
ATOM 763 N N . ALA A 1 105 ? 23.681 -4.846 -40.964 1.00 98.19 105 ALA A N 1
ATOM 764 C CA . ALA A 1 105 ? 23.037 -5.971 -40.291 1.00 98.19 105 ALA A CA 1
ATOM 765 C C . ALA A 1 105 ? 22.471 -6.992 -41.289 1.00 98.19 105 ALA A C 1
ATOM 767 O O . ALA A 1 105 ? 22.274 -6.684 -42.467 1.00 98.19 105 ALA A O 1
ATOM 768 N N . ASP A 1 106 ? 22.172 -8.199 -40.816 1.00 98.06 106 ASP A N 1
ATOM 769 C CA . ASP A 1 106 ? 21.476 -9.221 -41.589 1.00 98.06 106 ASP A CA 1
ATOM 770 C C . ASP A 1 106 ? 20.153 -8.681 -42.156 1.00 98.06 106 ASP A C 1
ATOM 772 O O . ASP A 1 106 ? 19.456 -7.873 -41.537 1.00 98.06 106 ASP A O 1
ATOM 776 N N . SER A 1 107 ? 19.781 -9.153 -43.346 1.00 97.62 107 SER A N 1
ATOM 777 C CA . SER A 1 107 ? 18.517 -8.805 -43.998 1.00 97.62 107 SER A CA 1
ATOM 778 C C . SER A 1 107 ? 17.273 -9.051 -43.135 1.00 97.62 107 SER A C 1
ATOM 780 O O . SER A 1 107 ? 16.278 -8.353 -43.315 1.00 97.62 107 SER A O 1
ATOM 782 N N . ALA A 1 108 ? 17.321 -10.000 -42.195 1.00 96.81 108 ALA A N 1
ATOM 783 C CA . ALA A 1 108 ? 16.253 -10.249 -41.234 1.00 96.81 108 ALA A CA 1
ATOM 784 C C . ALA A 1 108 ? 16.058 -9.075 -40.262 1.00 96.81 108 ALA A 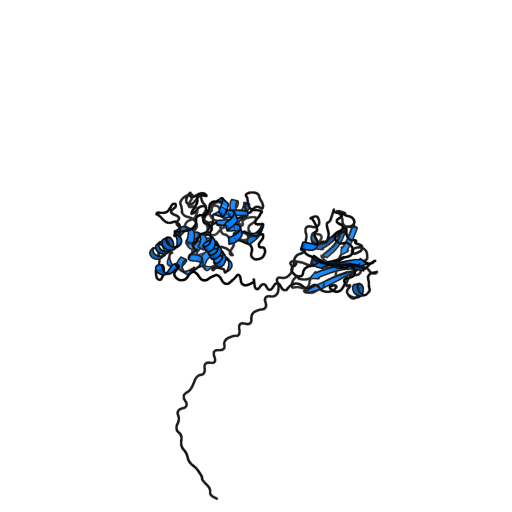C 1
ATOM 786 O O . ALA A 1 108 ? 14.918 -8.705 -39.999 1.00 96.81 108 ALA A O 1
ATOM 787 N N . ILE A 1 109 ? 17.146 -8.441 -39.805 1.00 98.19 109 ILE A N 1
ATOM 788 C CA . ILE A 1 109 ? 17.086 -7.205 -39.009 1.00 98.19 109 ILE A CA 1
ATOM 789 C C . ILE A 1 109 ? 16.621 -6.048 -39.896 1.00 98.19 109 ILE A C 1
ATOM 791 O O . ILE A 1 109 ? 15.691 -5.332 -39.539 1.00 98.19 109 ILE A O 1
ATOM 795 N N . GLN A 1 110 ? 17.219 -5.878 -41.082 1.00 97.88 110 GLN A N 1
ATOM 796 C CA . GLN A 1 110 ? 16.861 -4.769 -41.980 1.00 97.88 110 GLN A CA 1
ATOM 797 C C . GLN A 1 110 ? 15.384 -4.807 -42.394 1.00 97.88 110 GLN A C 1
ATOM 799 O O . GLN A 1 110 ? 14.750 -3.765 -42.515 1.00 97.88 110 GLN A O 1
ATOM 804 N N . GLY A 1 111 ? 14.821 -6.003 -42.592 1.00 97.00 111 GLY A N 1
ATOM 805 C CA . GLY A 1 111 ? 13.411 -6.192 -42.931 1.00 97.00 111 GLY A CA 1
ATOM 806 C C . GLY A 1 111 ? 12.435 -5.834 -41.806 1.00 97.00 111 GLY A C 1
ATOM 807 O O . GLY A 1 111 ? 11.242 -5.711 -42.077 1.00 97.00 111 GLY A O 1
ATOM 808 N N . LYS A 1 112 ? 12.932 -5.671 -40.576 1.00 96.94 112 LYS A N 1
ATOM 809 C CA . LYS A 1 112 ? 12.188 -5.232 -39.387 1.00 96.94 112 LYS A CA 1
ATOM 810 C C . LYS A 1 112 ? 12.523 -3.802 -38.964 1.00 96.94 112 LYS A C 1
ATOM 812 O O . LYS A 1 112 ? 11.916 -3.298 -38.036 1.00 96.94 112 LYS A O 1
ATOM 817 N N . GLY A 1 113 ? 13.505 -3.180 -39.611 1.00 96.38 113 GLY A N 1
ATOM 818 C CA . GLY A 1 113 ? 14.063 -1.903 -39.206 1.00 96.38 113 GLY A CA 1
ATOM 819 C C . GLY A 1 113 ? 13.258 -0.698 -39.683 1.00 96.38 113 GLY A C 1
ATOM 820 O O . GLY A 1 113 ? 12.981 -0.567 -40.876 1.00 96.38 113 GLY A O 1
ATOM 821 N N . ASP A 1 114 ? 13.001 0.241 -38.776 1.00 98.06 114 ASP A N 1
ATOM 822 C CA . ASP A 1 114 ? 12.325 1.509 -39.071 1.00 98.06 114 ASP A CA 1
ATOM 823 C C . ASP A 1 114 ? 13.327 2.640 -39.309 1.00 98.06 114 ASP A C 1
ATOM 825 O O . ASP A 1 114 ? 13.185 3.452 -40.228 1.00 98.06 114 ASP A O 1
ATOM 829 N N . LEU A 1 115 ? 14.382 2.678 -38.490 1.00 97.44 115 LEU A N 1
ATOM 830 C CA . LEU A 1 115 ? 15.346 3.770 -38.440 1.00 97.44 115 LEU A CA 1
ATOM 831 C C . LEU A 1 115 ? 16.773 3.242 -38.616 1.00 97.44 115 LEU A C 1
ATOM 833 O O . LEU A 1 115 ? 17.383 2.682 -37.710 1.00 97.44 115 LEU A O 1
ATOM 837 N N . GLN A 1 116 ? 17.355 3.454 -39.793 1.00 98.06 116 GLN A N 1
ATOM 838 C CA . GLN A 1 116 ? 18.749 3.085 -40.026 1.00 98.06 116 GLN A CA 1
ATOM 839 C C . GLN A 1 116 ? 19.695 4.113 -39.385 1.00 98.06 116 GLN A C 1
ATOM 841 O O . GLN A 1 116 ? 19.673 5.292 -39.750 1.00 98.06 116 GLN A O 1
ATOM 846 N N . ASN A 1 117 ? 20.597 3.671 -38.509 1.00 98.44 117 ASN A N 1
ATOM 847 C CA . ASN A 1 117 ? 21.639 4.518 -37.930 1.00 98.44 117 ASN A CA 1
ATOM 848 C C . ASN A 1 117 ? 22.883 3.678 -37.635 1.00 98.44 117 ASN A C 1
ATOM 850 O O . ASN A 1 117 ? 22.776 2.658 -36.981 1.00 98.44 117 ASN A O 1
ATOM 854 N N . ASN A 1 118 ? 24.065 4.094 -38.096 1.00 98.25 118 ASN A N 1
ATOM 855 C CA . ASN A 1 118 ? 25.308 3.342 -37.862 1.00 98.25 118 ASN A CA 1
ATOM 856 C C . ASN A 1 118 ? 26.107 3.841 -36.652 1.00 98.25 118 ASN A C 1
ATOM 858 O O . ASN A 1 118 ? 27.155 3.285 -36.359 1.00 98.25 118 ASN A O 1
ATOM 862 N N . SER A 1 119 ? 25.692 4.931 -36.010 1.00 98.06 119 SER A N 1
ATOM 863 C CA . SER A 1 119 ? 26.434 5.563 -34.918 1.00 98.06 119 SER A CA 1
ATOM 864 C C . SER A 1 119 ? 25.923 5.095 -33.562 1.00 98.06 119 SER A C 1
ATOM 866 O O . SER A 1 119 ? 26.708 4.595 -32.766 1.00 98.06 119 SER A O 1
ATOM 868 N N . VAL A 1 120 ? 24.616 5.203 -33.311 1.00 97.81 120 VAL A N 1
ATOM 869 C CA . VAL A 1 120 ? 24.032 4.864 -32.002 1.00 97.81 120 VAL A CA 1
ATOM 870 C C . VAL A 1 120 ? 23.987 3.355 -31.749 1.00 97.81 120 VAL A C 1
ATOM 872 O O . VAL A 1 120 ? 24.137 2.924 -30.617 1.00 97.81 120 VAL A O 1
ATOM 875 N N . VAL A 1 121 ? 23.875 2.536 -32.799 1.00 97.88 121 VAL A N 1
ATOM 876 C CA . VAL A 1 121 ? 23.891 1.063 -32.684 1.00 97.88 121 VAL A CA 1
ATOM 877 C C . VAL A 1 121 ? 25.290 0.456 -32.844 1.00 97.88 121 VAL A C 1
ATOM 879 O O . VAL A 1 121 ? 25.440 -0.757 -32.948 1.00 97.88 121 VAL A O 1
ATOM 882 N N . ASN A 1 122 ? 26.343 1.276 -32.901 1.00 96.44 122 ASN A N 1
ATOM 883 C CA . ASN A 1 122 ? 27.722 0.784 -32.961 1.00 96.44 122 ASN A CA 1
ATOM 884 C C . ASN A 1 122 ? 28.268 0.497 -31.555 1.00 96.44 122 ASN A C 1
ATOM 886 O O . ASN A 1 122 ? 29.367 0.926 -31.205 1.00 96.44 122 ASN A O 1
ATOM 890 N N . PHE A 1 123 ? 27.456 -0.199 -30.765 1.00 97.62 123 PHE A N 1
ATOM 891 C CA . PHE A 1 123 ? 27.772 -0.648 -29.421 1.00 97.62 123 PHE A CA 1
ATOM 892 C C . PHE A 1 123 ? 28.413 -2.037 -29.431 1.00 97.62 123 PHE A C 1
ATOM 894 O O . PHE A 1 123 ? 28.295 -2.810 -30.395 1.00 97.62 123 PHE A O 1
ATOM 901 N N . ASN A 1 124 ? 29.048 -2.386 -28.324 1.00 95.50 124 ASN A N 1
ATOM 902 C CA . ASN A 1 124 ? 29.407 -3.750 -27.964 1.00 95.50 124 ASN A CA 1
ATOM 903 C C . ASN A 1 124 ? 29.069 -4.036 -26.487 1.00 95.50 124 ASN A C 1
ATOM 905 O O . ASN A 1 124 ? 28.510 -3.185 -25.799 1.00 95.50 124 ASN A O 1
ATOM 909 N N . GLY A 1 125 ? 29.378 -5.243 -26.021 1.00 93.25 125 GLY A N 1
ATOM 910 C CA . GLY A 1 125 ? 28.815 -5.793 -24.786 1.00 93.25 125 GLY A CA 1
ATOM 911 C C . GLY A 1 125 ? 29.192 -5.125 -23.468 1.00 93.25 125 GLY A C 1
ATOM 912 O O . GLY A 1 125 ? 28.752 -5.624 -22.434 1.00 93.25 125 GLY A O 1
ATOM 913 N N . ASP A 1 126 ? 30.006 -4.061 -23.488 1.00 96.44 126 ASP A N 1
ATOM 914 C CA . ASP A 1 126 ? 30.311 -3.200 -22.336 1.00 96.44 126 ASP A CA 1
ATOM 915 C C . ASP A 1 126 ? 29.859 -1.736 -22.496 1.00 96.44 126 ASP A C 1
ATOM 917 O O . ASP A 1 126 ? 30.198 -0.893 -21.660 1.00 96.44 126 ASP A O 1
ATOM 921 N N . ASP A 1 127 ? 29.100 -1.427 -23.548 1.00 98.31 127 ASP A N 1
ATOM 922 C CA . ASP A 1 127 ? 28.556 -0.099 -23.824 1.00 98.31 127 ASP A CA 1
ATOM 923 C C . ASP A 1 127 ? 27.114 0.034 -23.309 1.00 98.31 127 ASP A C 1
ATOM 925 O O . ASP A 1 127 ? 26.341 -0.917 -23.368 1.00 98.31 127 ASP A O 1
ATOM 929 N N . ALA A 1 128 ? 26.729 1.232 -22.862 1.00 98.31 128 ALA A N 1
ATOM 930 C CA . ALA A 1 128 ? 25.369 1.521 -22.406 1.00 98.31 128 ALA A CA 1
ATOM 931 C C . ALA A 1 128 ? 24.579 2.342 -23.435 1.00 98.31 128 ALA A C 1
ATOM 933 O O . ALA A 1 128 ? 25.139 3.192 -24.137 1.00 98.31 128 ALA A O 1
ATOM 934 N N . LEU A 1 129 ? 23.267 2.128 -23.488 1.00 98.69 129 LEU A N 1
ATOM 935 C CA . LEU A 1 129 ? 22.321 2.925 -24.268 1.00 98.69 129 LEU A CA 1
ATOM 936 C C . LEU A 1 129 ? 21.307 3.562 -23.324 1.00 98.69 129 LEU A C 1
ATOM 938 O O . LEU A 1 129 ? 20.846 2.921 -22.384 1.00 98.69 129 LEU A O 1
ATOM 942 N N . VAL A 1 130 ? 20.955 4.815 -23.592 1.00 98.81 130 VAL A N 1
ATOM 943 C CA . VAL A 1 130 ? 19.968 5.567 -22.812 1.00 98.81 130 VAL A CA 1
ATOM 944 C C . VAL A 1 130 ? 18.901 6.096 -23.758 1.00 98.81 130 VAL A C 1
ATOM 946 O O . VAL A 1 130 ? 19.230 6.739 -24.758 1.00 98.81 130 VAL A O 1
ATOM 949 N N . LEU A 1 131 ? 17.638 5.823 -23.442 1.00 98.81 131 LEU A N 1
ATOM 950 C CA . LEU A 1 131 ? 16.473 6.445 -24.055 1.00 98.81 131 LEU A CA 1
ATOM 951 C C . LEU A 1 131 ? 16.100 7.676 -23.229 1.00 98.81 131 LEU A C 1
ATOM 953 O O . LEU A 1 131 ? 15.879 7.593 -22.021 1.00 98.81 131 LEU A O 1
ATOM 957 N N . GLU A 1 132 ? 16.025 8.828 -23.882 1.00 98.50 132 GLU A N 1
ATOM 958 C CA . GLU A 1 132 ? 15.761 10.109 -23.235 1.00 98.50 132 GLU A CA 1
ATOM 959 C C . GLU A 1 132 ? 14.492 10.739 -23.804 1.00 98.50 132 GLU A C 1
ATOM 961 O O . GLU A 1 132 ? 14.220 10.643 -25.000 1.00 98.50 132 GLU A O 1
ATOM 966 N N . LYS A 1 133 ? 13.742 11.446 -22.957 1.00 97.88 133 LYS A N 1
ATOM 967 C CA . LYS A 1 133 ? 12.612 12.297 -23.338 1.00 97.88 133 LYS A CA 1
ATOM 968 C C . LYS A 1 133 ? 12.877 13.717 -22.875 1.00 97.88 133 LYS A C 1
ATOM 970 O O . LYS A 1 133 ? 13.025 13.994 -21.688 1.00 97.88 133 LYS A O 1
ATOM 975 N N . SER A 1 134 ? 12.934 14.648 -23.821 1.00 94.50 134 SER A N 1
ATOM 976 C CA . SER A 1 134 ? 13.259 16.058 -23.578 1.00 94.50 134 SER A CA 1
ATOM 977 C C . SER A 1 134 ? 14.557 16.244 -22.773 1.00 94.50 134 SER A C 1
ATOM 979 O O . SER A 1 134 ? 14.654 17.150 -21.946 1.00 94.50 134 SER A O 1
ATOM 981 N N . GLY A 1 135 ? 15.547 15.375 -23.012 1.00 89.69 135 GLY A N 1
ATOM 982 C CA . GLY A 1 135 ? 16.850 15.384 -22.340 1.00 89.69 135 GLY A CA 1
ATOM 983 C C . GLY A 1 135 ? 16.866 14.793 -20.926 1.00 89.69 135 GLY A C 1
ATOM 984 O O . GLY A 1 135 ? 17.842 14.995 -20.209 1.00 89.69 135 GLY A O 1
ATOM 985 N N . SER A 1 136 ? 15.796 14.116 -20.497 1.00 95.94 136 SER A N 1
ATOM 986 C CA . SER A 1 136 ? 15.769 13.338 -19.250 1.00 95.94 136 SER A CA 1
ATOM 987 C C . SER A 1 136 ? 15.748 11.840 -19.575 1.00 95.94 136 SER A C 1
ATOM 989 O O . SER A 1 136 ? 14.916 11.450 -20.397 1.00 95.94 136 SER A O 1
ATOM 991 N N . PRO A 1 137 ? 16.609 11.004 -18.964 1.00 97.75 137 PRO A N 1
ATOM 992 C CA . PRO A 1 137 ? 16.551 9.551 -19.115 1.00 97.75 137 PRO A CA 1
ATOM 993 C C . PRO A 1 137 ? 15.198 8.993 -18.677 1.00 97.75 137 PRO A C 1
ATOM 995 O O . PRO A 1 137 ? 14.678 9.385 -17.632 1.00 97.75 137 PRO A O 1
ATOM 998 N N . ILE A 1 138 ? 14.646 8.086 -19.477 1.00 97.56 138 ILE A N 1
ATOM 999 C CA . ILE A 1 138 ? 13.414 7.348 -19.161 1.00 97.56 138 ILE A CA 1
ATOM 1000 C C . ILE A 1 138 ? 13.619 5.833 -19.187 1.00 97.56 138 ILE A C 1
ATOM 1002 O O . ILE A 1 138 ? 12.847 5.114 -18.568 1.00 97.56 138 ILE A O 1
ATOM 1006 N N . ASP A 1 139 ? 14.655 5.359 -19.879 1.00 98.62 139 ASP A N 1
ATOM 1007 C CA . ASP A 1 139 ? 15.085 3.968 -19.838 1.00 98.62 139 ASP A CA 1
ATOM 1008 C C . ASP A 1 139 ? 16.572 3.866 -20.188 1.00 98.62 139 ASP A C 1
ATOM 1010 O O . ASP A 1 139 ? 17.128 4.728 -20.884 1.00 98.62 139 ASP A O 1
ATOM 1014 N N . SER A 1 140 ? 17.217 2.798 -19.743 1.00 98.19 140 SER A N 1
ATOM 1015 C CA . SER A 1 140 ? 18.596 2.493 -20.073 1.00 98.19 140 SER A CA 1
ATOM 1016 C C . SER A 1 140 ? 18.856 0.993 -20.085 1.00 98.19 140 SER A C 1
ATOM 1018 O O . SER A 1 140 ? 18.139 0.189 -19.496 1.00 98.19 140 SER A O 1
ATOM 1020 N N . ILE A 1 141 ? 19.888 0.609 -20.830 1.00 98.25 141 ILE A N 1
ATOM 1021 C CA . ILE A 1 141 ? 20.405 -0.754 -20.858 1.00 98.25 141 ILE A CA 1
ATOM 1022 C C . ILE A 1 141 ? 21.934 -0.689 -20.810 1.00 98.25 141 ILE A C 1
ATOM 1024 O O . ILE A 1 141 ? 22.559 0.078 -21.552 1.00 98.25 141 ILE A O 1
ATOM 1028 N N . GLY A 1 142 ? 22.541 -1.463 -19.909 1.00 97.44 142 GLY A N 1
ATOM 1029 C CA . GLY A 1 142 ? 23.942 -1.295 -19.517 1.00 97.44 142 GLY A CA 1
ATOM 1030 C C . GLY A 1 142 ? 24.133 -0.243 -18.423 1.00 97.44 142 GLY A C 1
ATOM 1031 O O . GLY A 1 142 ? 23.176 0.292 -17.883 1.00 97.44 142 GLY A O 1
ATOM 1032 N N . GLN A 1 143 ? 25.391 0.059 -18.087 1.00 97.88 143 GLN A N 1
ATOM 1033 C CA . GLN A 1 143 ? 25.727 0.967 -16.985 1.00 97.88 143 GLN A CA 1
ATOM 1034 C C . GLN A 1 143 ? 26.612 2.131 -17.451 1.00 97.88 143 GLN A C 1
ATOM 1036 O O . GLN A 1 143 ? 27.798 1.962 -17.753 1.00 97.88 143 GLN A O 1
ATOM 1041 N N . VAL A 1 144 ? 26.069 3.349 -17.442 1.00 98.19 144 VAL A N 1
ATOM 1042 C CA . VAL A 1 144 ? 26.823 4.575 -17.731 1.00 98.19 144 VAL A CA 1
ATOM 1043 C C . VAL A 1 144 ? 27.924 4.774 -16.687 1.00 98.19 144 VAL A C 1
ATOM 1045 O O . VAL A 1 144 ? 27.712 4.673 -15.480 1.00 98.19 144 VAL A O 1
ATOM 1048 N N . GLY A 1 145 ? 29.131 5.102 -17.153 1.00 97.62 145 GLY A N 1
ATOM 1049 C CA . GLY A 1 145 ? 30.291 5.320 -16.285 1.00 97.62 145 GLY A CA 1
ATOM 1050 C C . GLY A 1 145 ? 31.011 4.048 -15.818 1.00 97.62 145 GLY A C 1
ATOM 1051 O O . GLY A 1 145 ? 31.997 4.159 -15.086 1.00 97.62 145 GLY A O 1
ATOM 1052 N N . SER A 1 146 ? 30.569 2.861 -16.243 1.00 96.25 146 SER A N 1
ATOM 1053 C CA . SER A 1 146 ? 31.176 1.575 -15.885 1.00 96.25 146 SER A CA 1
ATOM 1054 C C . SER A 1 146 ? 31.397 0.700 -17.118 1.00 96.25 146 SER A C 1
ATOM 1056 O O . SER A 1 146 ? 30.690 0.819 -18.110 1.00 96.25 146 SER A O 1
ATOM 1058 N N . ARG A 1 147 ? 32.402 -0.179 -17.071 1.00 95.75 147 ARG A N 1
ATOM 1059 C CA . ARG A 1 147 ? 32.634 -1.192 -18.112 1.00 95.75 147 ARG A CA 1
ATOM 1060 C C . ARG A 1 147 ? 32.226 -2.549 -17.574 1.00 95.75 147 ARG A C 1
ATOM 1062 O O . ARG A 1 147 ? 32.975 -3.147 -16.797 1.00 95.75 147 ARG A O 1
ATOM 1069 N N . VAL A 1 148 ? 31.055 -3.016 -17.985 1.00 90.19 148 VAL A N 1
ATOM 1070 C CA . VAL A 1 148 ? 30.485 -4.291 -17.548 1.00 90.19 148 VAL A CA 1
ATOM 1071 C C . VAL A 1 148 ? 30.208 -5.139 -18.783 1.00 90.19 148 VAL A C 1
ATOM 1073 O O . VAL A 1 148 ? 29.315 -4.826 -19.549 1.00 90.19 148 VAL A O 1
ATOM 1076 N N . GLU A 1 149 ? 30.984 -6.203 -18.993 1.00 93.00 149 GLU A N 1
ATOM 1077 C CA . GLU A 1 149 ? 30.898 -7.059 -20.192 1.00 93.00 149 GLU A CA 1
ATOM 1078 C C . GLU A 1 149 ? 29.819 -8.152 -20.026 1.00 93.00 149 GLU A C 1
ATOM 1080 O O . GLU A 1 149 ? 30.111 -9.346 -20.098 1.00 93.00 149 GLU A O 1
ATOM 1085 N N . ASN A 1 150 ? 28.579 -7.757 -19.720 1.00 92.00 150 ASN A N 1
ATOM 1086 C CA . ASN A 1 150 ? 27.446 -8.667 -19.479 1.00 92.00 150 ASN A CA 1
ATOM 1087 C C . ASN A 1 150 ? 26.386 -8.655 -20.592 1.00 92.00 150 ASN A C 1
ATOM 1089 O O . ASN A 1 150 ? 25.421 -9.412 -20.507 1.00 92.00 150 ASN A O 1
ATOM 1093 N N . MET A 1 151 ? 26.590 -7.863 -21.647 1.00 96.75 151 MET A N 1
ATOM 1094 C CA . MET A 1 151 ? 25.704 -7.798 -22.816 1.00 96.75 151 MET A CA 1
ATOM 1095 C C . MET A 1 151 ? 26.370 -8.301 -24.096 1.00 96.75 151 MET A C 1
ATOM 1097 O O . MET A 1 151 ? 25.900 -8.016 -25.187 1.00 96.75 151 MET A O 1
ATOM 1101 N N . LYS A 1 152 ? 27.473 -9.045 -23.971 1.00 96.75 152 LYS A N 1
ATOM 1102 C CA . LYS A 1 152 ? 28.259 -9.511 -25.111 1.00 96.75 152 LYS A CA 1
ATOM 1103 C C . LYS A 1 152 ? 27.643 -10.705 -25.824 1.00 96.75 152 LYS A C 1
ATOM 1105 O O . LYS A 1 152 ? 27.330 -11.701 -25.176 1.00 96.75 152 LYS A O 1
ATOM 1110 N N . ASP A 1 153 ? 27.623 -10.648 -27.158 1.00 96.50 153 ASP A N 1
ATOM 1111 C CA . ASP A 1 153 ? 27.224 -11.754 -28.042 1.00 96.50 153 ASP A CA 1
ATOM 1112 C C . ASP A 1 153 ? 25.857 -12.350 -27.630 1.00 96.50 153 ASP A C 1
ATOM 1114 O O . ASP A 1 153 ? 25.699 -13.565 -27.451 1.00 96.50 153 ASP A O 1
ATOM 1118 N N . VAL A 1 154 ? 24.864 -11.477 -27.446 1.00 97.62 154 VAL A N 1
ATOM 1119 C CA . VAL A 1 154 ? 23.553 -11.815 -26.882 1.00 97.62 154 VAL A CA 1
ATOM 1120 C C . VAL A 1 154 ? 22.440 -11.030 -27.577 1.00 97.62 154 VAL A C 1
ATOM 1122 O O . VAL A 1 154 ? 22.641 -9.913 -28.054 1.00 97.62 154 VAL A O 1
ATOM 1125 N N . THR A 1 155 ? 21.245 -11.606 -27.587 1.00 98.44 155 THR A N 1
ATOM 1126 C CA . THR A 1 155 ? 20.003 -10.854 -27.771 1.00 98.44 155 THR A CA 1
ATOM 1127 C C . THR A 1 155 ? 19.304 -10.780 -26.417 1.00 98.44 155 THR A C 1
ATOM 1129 O O . THR A 1 155 ? 19.034 -11.819 -25.815 1.00 98.44 155 THR A O 1
ATOM 1132 N N . LEU A 1 156 ? 19.012 -9.580 -25.928 1.00 98.44 156 LEU A N 1
ATOM 1133 C CA . LEU A 1 156 ? 18.221 -9.363 -24.719 1.00 98.44 156 LEU A CA 1
ATOM 1134 C C . LEU A 1 156 ? 16.831 -8.901 -25.132 1.00 98.44 156 LEU A C 1
ATOM 1136 O O . LEU A 1 156 ? 16.702 -7.896 -25.823 1.00 98.44 156 LEU A O 1
ATOM 1140 N N . VAL A 1 157 ? 15.806 -9.626 -24.697 1.00 98.19 157 VAL A N 1
ATOM 1141 C CA . VAL A 1 157 ? 14.403 -9.240 -24.876 1.00 98.19 157 VAL A CA 1
ATOM 1142 C C . VAL A 1 157 ? 13.865 -8.857 -23.513 1.00 98.19 157 VAL A C 1
ATOM 1144 O O . VAL A 1 157 ? 14.036 -9.618 -22.558 1.00 98.19 157 VAL A O 1
ATOM 1147 N N . ARG A 1 158 ? 13.255 -7.679 -23.412 1.00 97.38 158 ARG A N 1
ATOM 1148 C CA . ARG A 1 158 ? 12.652 -7.204 -22.171 1.00 97.38 158 ARG A CA 1
ATOM 1149 C C . ARG A 1 158 ? 11.562 -8.189 -21.747 1.00 97.38 158 ARG A C 1
ATOM 1151 O O . ARG A 1 158 ? 10.832 -8.703 -22.598 1.00 97.38 158 ARG A O 1
ATOM 1158 N N . ASN A 1 159 ? 11.493 -8.504 -20.459 1.00 93.56 159 ASN A N 1
ATOM 1159 C CA . ASN A 1 159 ? 10.461 -9.403 -19.962 1.00 93.56 159 ASN A CA 1
ATOM 1160 C C . ASN A 1 159 ? 9.076 -8.744 -20.115 1.00 93.56 159 ASN A C 1
ATOM 1162 O O . ASN A 1 159 ? 8.965 -7.524 -19.991 1.00 93.56 159 ASN A O 1
ATOM 1166 N N . PRO A 1 160 ? 8.033 -9.528 -20.428 1.00 86.88 160 PRO A N 1
ATOM 1167 C CA . PRO A 1 160 ? 6.721 -9.000 -20.797 1.00 86.88 160 PRO A CA 1
ATOM 1168 C C . PRO A 1 160 ? 5.969 -8.333 -19.628 1.00 86.88 160 PRO A C 1
ATOM 1170 O O . PRO A 1 160 ? 5.034 -7.571 -19.860 1.00 86.88 160 PRO A O 1
ATOM 1173 N N . ASP A 1 161 ? 6.376 -8.595 -18.387 1.00 83.69 161 ASP A N 1
ATOM 1174 C CA . ASP A 1 161 ? 5.867 -7.991 -17.152 1.00 83.69 161 ASP A CA 1
ATOM 1175 C C . ASP A 1 161 ? 6.439 -6.587 -16.875 1.00 83.69 161 ASP A C 1
ATOM 1177 O O . ASP A 1 161 ? 5.921 -5.857 -16.028 1.00 83.69 161 ASP A O 1
ATOM 1181 N N . ILE A 1 162 ? 7.476 -6.163 -17.606 1.00 88.00 162 ILE A N 1
ATOM 1182 C CA . ILE A 1 162 ? 8.096 -4.847 -17.430 1.00 88.00 162 ILE A CA 1
ATOM 1183 C C . ILE A 1 162 ? 7.334 -3.785 -18.226 1.00 88.00 162 ILE A C 1
ATOM 1185 O O . ILE A 1 162 ? 7.276 -3.818 -19.453 1.00 88.00 162 ILE A O 1
ATOM 1189 N N . GLN A 1 163 ? 6.794 -2.793 -17.516 1.00 86.88 163 GLN A N 1
ATOM 1190 C CA . GLN A 1 163 ? 6.012 -1.694 -18.104 1.00 86.88 163 GLN A CA 1
ATOM 1191 C C . GLN A 1 163 ? 6.611 -0.300 -17.862 1.00 86.88 163 GLN A C 1
ATOM 1193 O O . GLN A 1 163 ? 6.026 0.711 -18.250 1.00 86.88 163 GLN A O 1
ATOM 1198 N N . THR A 1 164 ? 7.754 -0.210 -17.182 1.00 88.31 164 THR A N 1
ATOM 1199 C CA . THR A 1 164 ? 8.448 1.055 -16.906 1.00 88.31 164 THR A CA 1
ATOM 1200 C C . THR A 1 164 ? 9.940 0.866 -17.139 1.00 88.31 164 THR A C 1
ATOM 1202 O O . THR A 1 164 ? 10.494 -0.156 -16.749 1.00 88.31 164 THR A O 1
ATOM 1205 N N . GLY A 1 165 ? 10.566 1.836 -17.806 1.00 93.31 165 GLY A N 1
ATOM 1206 C CA . GLY A 1 165 ? 12.000 1.824 -18.070 1.00 93.31 165 GLY A CA 1
ATOM 1207 C C . GLY A 1 165 ? 12.846 2.183 -16.848 1.00 93.31 165 GLY A C 1
ATOM 1208 O O . GLY A 1 165 ? 12.385 2.840 -15.910 1.00 93.31 165 GLY A O 1
ATOM 1209 N N . ASP A 1 166 ? 14.114 1.791 -16.892 1.00 95.38 166 ASP A N 1
ATOM 1210 C CA . ASP A 1 166 ? 15.113 2.123 -15.886 1.00 95.38 166 ASP A CA 1
ATOM 1211 C C . ASP A 1 166 ? 15.771 3.480 -16.185 1.00 95.38 166 ASP A C 1
ATOM 1213 O O . ASP A 1 166 ? 16.667 3.622 -17.022 1.00 95.38 166 ASP A O 1
ATOM 1217 N N . SER A 1 167 ? 15.324 4.511 -15.472 1.00 96.69 167 SER A N 1
ATOM 1218 C CA . SER A 1 167 ? 15.879 5.865 -15.586 1.00 96.69 167 SER A CA 1
ATOM 1219 C C . SER A 1 167 ? 17.200 6.075 -14.822 1.00 96.69 167 SER A C 1
ATOM 1221 O O . SER A 1 167 ? 17.841 7.123 -14.982 1.00 96.69 167 SER A O 1
ATOM 1223 N N . ALA A 1 168 ? 17.642 5.115 -14.002 1.00 95.69 168 ALA A N 1
ATOM 1224 C CA . ALA A 1 168 ? 18.800 5.234 -13.118 1.00 95.69 168 ALA A CA 1
ATOM 1225 C C . ALA A 1 168 ? 20.114 4.808 -13.798 1.00 95.69 168 ALA A C 1
ATOM 1227 O O . ALA A 1 168 ? 20.844 3.970 -13.297 1.00 95.69 168 ALA A O 1
ATOM 1228 N N . VAL A 1 169 ? 20.493 5.492 -14.880 1.00 97.00 169 VAL A N 1
ATOM 1229 C CA . VAL A 1 169 ? 21.540 5.100 -15.856 1.00 97.00 169 VAL A CA 1
ATOM 1230 C C . VAL A 1 169 ? 22.916 4.627 -15.342 1.00 97.00 169 VAL A C 1
ATOM 1232 O O . VAL A 1 169 ? 23.729 4.156 -16.136 1.00 97.00 169 VAL A O 1
ATOM 1235 N N . ASN A 1 170 ? 23.265 4.840 -14.073 1.00 95.25 170 ASN A N 1
ATOM 1236 C CA . ASN A 1 170 ? 24.582 4.551 -13.500 1.00 95.25 170 ASN A CA 1
ATOM 1237 C C . ASN A 1 170 ? 24.570 3.506 -12.373 1.00 95.25 170 ASN A C 1
ATOM 1239 O O . ASN A 1 170 ? 25.635 3.236 -11.798 1.00 95.25 170 ASN A O 1
ATOM 1243 N N . ASP A 1 171 ? 23.415 2.952 -12.018 1.00 95.75 171 ASP A N 1
ATOM 1244 C CA . ASP A 1 171 ? 23.317 1.870 -11.046 1.00 95.75 171 ASP A CA 1
ATOM 1245 C C . ASP A 1 171 ? 23.795 0.527 -11.639 1.00 95.75 171 ASP A C 1
ATOM 1247 O O . ASP A 1 171 ? 24.321 0.452 -12.750 1.00 95.75 171 ASP A O 1
ATOM 1251 N N . ALA A 1 172 ? 23.805 -0.527 -10.824 1.00 94.69 172 ALA A N 1
ATOM 1252 C CA . ALA A 1 172 ? 24.381 -1.797 -11.249 1.00 94.69 172 ALA A CA 1
ATOM 1253 C C . ALA A 1 172 ? 23.432 -2.521 -12.211 1.00 94.69 172 ALA A C 1
ATOM 1255 O O . ALA A 1 172 ? 22.413 -3.049 -11.783 1.00 94.69 172 ALA A O 1
ATOM 1256 N N . PHE A 1 173 ? 23.827 -2.631 -13.479 1.00 94.44 173 PHE A N 1
ATOM 1257 C CA . PHE A 1 173 ? 23.030 -3.330 -14.482 1.00 94.44 173 PHE A CA 1
ATOM 1258 C C . PHE A 1 173 ? 23.159 -4.859 -14.361 1.00 94.44 173 PHE A C 1
ATOM 1260 O O . PHE A 1 173 ? 24.217 -5.429 -14.656 1.00 94.44 173 PHE A O 1
ATOM 1267 N N . ASP A 1 174 ? 22.072 -5.525 -13.964 1.00 93.75 174 ASP A N 1
ATOM 1268 C CA . ASP A 1 174 ? 21.904 -6.982 -14.020 1.00 93.75 174 ASP A CA 1
ATOM 1269 C C . ASP A 1 174 ? 20.827 -7.343 -15.062 1.00 93.75 174 ASP A C 1
ATOM 1271 O O . ASP A 1 174 ? 19.636 -7.195 -14.782 1.00 93.75 174 ASP A O 1
ATOM 1275 N N . PRO A 1 175 ? 21.209 -7.861 -16.249 1.00 91.19 175 PRO A N 1
ATOM 1276 C CA . PRO A 1 175 ? 20.251 -8.240 -17.280 1.00 91.19 175 PRO A CA 1
ATOM 1277 C C . PRO A 1 175 ? 19.189 -9.223 -16.777 1.00 91.19 175 PRO A C 1
ATOM 1279 O O . PRO A 1 175 ? 18.062 -9.189 -17.249 1.00 91.19 175 PRO A O 1
ATOM 1282 N N . SER A 1 176 ? 19.516 -10.094 -15.815 1.00 90.44 176 SER A N 1
ATOM 1283 C CA . SER A 1 176 ? 18.590 -11.138 -15.363 1.00 90.44 176 SER A CA 1
ATOM 1284 C C . SER A 1 176 ? 17.388 -10.617 -14.573 1.00 90.44 176 SER A C 1
ATOM 1286 O O . SER A 1 176 ? 16.432 -11.368 -14.383 1.00 90.44 176 SER A O 1
ATOM 1288 N N . ALA A 1 177 ? 17.421 -9.352 -14.139 1.00 88.81 177 ALA A N 1
ATOM 1289 C CA . ALA A 1 177 ? 16.317 -8.723 -13.426 1.00 88.81 177 ALA A CA 1
ATOM 1290 C C . ALA A 1 177 ? 15.126 -8.419 -14.349 1.00 88.81 177 ALA A C 1
ATOM 1292 O O . ALA A 1 177 ? 13.984 -8.654 -13.971 1.00 88.81 177 ALA A O 1
ATOM 1293 N N . GLU A 1 178 ? 15.391 -7.935 -15.565 1.00 93.94 178 GLU A N 1
ATOM 1294 C CA . GLU A 1 178 ? 14.357 -7.368 -16.448 1.00 93.94 178 GLU A CA 1
ATOM 1295 C C . GLU A 1 178 ? 14.410 -7.911 -17.882 1.00 93.94 178 GLU A C 1
ATOM 1297 O O . GLU A 1 178 ? 13.574 -7.555 -18.714 1.00 93.94 178 GLU A O 1
ATOM 1302 N N . TRP A 1 179 ? 15.390 -8.765 -18.194 1.00 97.44 179 TRP A N 1
ATOM 1303 C CA . TRP A 1 179 ? 15.638 -9.255 -19.545 1.00 97.44 179 TRP A CA 1
ATOM 1304 C C . TRP A 1 179 ? 15.763 -10.773 -19.598 1.00 97.44 179 TRP A C 1
ATOM 1306 O O . TRP A 1 179 ? 16.458 -11.415 -18.806 1.00 97.44 179 TRP A O 1
ATOM 1316 N N . THR A 1 180 ? 15.181 -11.346 -20.643 1.00 95.31 180 THR A N 1
ATOM 1317 C CA . THR A 1 180 ? 15.437 -12.720 -21.052 1.00 95.31 180 THR A CA 1
ATOM 1318 C C . THR A 1 180 ? 16.547 -12.730 -22.097 1.00 95.31 180 THR A C 1
ATOM 1320 O O . THR A 1 180 ? 16.424 -12.145 -23.176 1.00 95.31 180 THR A O 1
ATOM 1323 N N . ALA A 1 181 ? 17.638 -13.430 -21.786 1.00 95.88 181 ALA A N 1
ATOM 1324 C CA . ALA A 1 181 ? 18.779 -13.572 -22.678 1.00 95.88 181 ALA A CA 1
ATOM 1325 C C . ALA A 1 181 ? 18.604 -14.735 -23.666 1.00 95.88 181 ALA A C 1
ATOM 1327 O O . ALA A 1 181 ? 18.326 -15.875 -23.286 1.00 95.88 181 ALA A O 1
ATOM 1328 N N . TYR A 1 182 ? 18.868 -14.453 -24.937 1.00 96.75 182 TYR A N 1
ATOM 1329 C CA . TYR A 1 182 ? 18.918 -15.408 -26.036 1.00 96.75 182 TYR A CA 1
ATOM 1330 C C . TYR A 1 182 ? 20.309 -15.407 -26.684 1.00 96.75 182 TYR A C 1
ATOM 1332 O O . TYR A 1 182 ? 21.045 -14.423 -26.577 1.00 96.75 182 TYR A O 1
ATOM 1340 N N . PRO A 1 183 ? 20.698 -16.491 -27.382 1.00 97.31 183 PRO A N 1
ATOM 1341 C CA . PRO A 1 183 ? 21.960 -16.522 -28.115 1.00 97.31 183 PRO A CA 1
ATOM 1342 C C . PRO A 1 183 ? 22.085 -15.364 -29.115 1.00 97.31 183 PRO A C 1
ATOM 1344 O O . PRO A 1 183 ? 21.077 -14.954 -29.697 1.00 97.31 183 PRO A O 1
ATOM 1347 N N . ALA A 1 184 ? 23.318 -14.909 -29.372 1.00 94.00 184 ALA A N 1
ATOM 1348 C CA . ALA A 1 184 ? 23.631 -14.022 -30.493 1.00 94.00 184 ALA A CA 1
ATOM 1349 C C . ALA A 1 184 ? 22.916 -14.453 -31.783 1.00 94.00 184 ALA A C 1
ATOM 1351 O O . ALA A 1 184 ? 22.760 -15.646 -32.058 1.00 94.00 184 ALA A O 1
ATOM 1352 N N . ASP A 1 185 ? 22.543 -13.465 -32.596 1.00 95.19 185 ASP A N 1
ATOM 1353 C CA . ASP A 1 185 ? 21.823 -13.647 -33.860 1.00 95.19 185 ASP A CA 1
ATOM 1354 C C . ASP A 1 185 ? 20.398 -14.220 -33.716 1.00 95.19 185 ASP A C 1
ATOM 1356 O O . ASP A 1 185 ? 19.842 -14.796 -34.655 1.00 95.19 185 ASP A O 1
ATOM 1360 N N . THR A 1 186 ? 19.773 -14.040 -32.550 1.00 96.19 186 THR A N 1
ATOM 1361 C CA . THR A 1 186 ? 18.334 -14.272 -32.379 1.00 96.19 186 THR A CA 1
ATOM 1362 C C . THR A 1 186 ? 17.571 -13.011 -32.782 1.00 96.19 186 THR A C 1
ATOM 1364 O O . THR A 1 186 ? 17.734 -11.978 -32.145 1.00 96.19 186 THR A O 1
ATOM 1367 N N . PHE A 1 187 ? 16.740 -13.094 -33.829 1.00 96.69 187 PHE A N 1
ATOM 1368 C CA . PHE A 1 187 ? 15.945 -11.963 -34.361 1.00 96.69 187 PHE A CA 1
ATOM 1369 C C . PHE A 1 187 ? 14.433 -12.212 -34.313 1.00 96.69 187 PHE A C 1
ATOM 1371 O O . PHE A 1 187 ? 13.655 -11.499 -34.938 1.00 96.69 187 PHE A O 1
ATOM 1378 N N . THR A 1 188 ? 14.018 -13.300 -33.664 1.00 93.31 188 THR A N 1
ATOM 1379 C CA . THR A 1 188 ? 12.636 -13.795 -33.702 1.00 93.31 188 THR A CA 1
ATOM 1380 C C . THR A 1 188 ? 11.644 -12.818 -33.074 1.00 93.31 188 THR A C 1
ATOM 1382 O O . THR A 1 188 ? 10.484 -12.811 -33.479 1.00 93.31 188 THR A O 1
ATOM 1385 N N . TYR A 1 189 ? 12.099 -12.027 -32.102 1.00 93.12 189 TYR A N 1
ATOM 1386 C CA . TYR A 1 189 ? 11.272 -11.106 -31.325 1.00 93.12 189 TYR A CA 1
ATOM 1387 C C . TYR A 1 189 ? 11.214 -9.709 -31.962 1.00 93.12 189 TYR A C 1
ATOM 1389 O O . TYR A 1 189 ? 10.189 -9.047 -31.865 1.00 93.12 189 TYR A O 1
ATOM 1397 N N . LEU A 1 190 ? 12.217 -9.361 -32.771 1.00 97.19 190 LEU A N 1
ATOM 1398 C CA . LEU A 1 190 ? 12.360 -8.040 -33.368 1.00 97.19 190 LEU A CA 1
ATOM 1399 C C . LEU A 1 190 ? 11.179 -7.610 -34.261 1.00 97.19 190 LEU A C 1
ATOM 1401 O O . LEU A 1 190 ? 10.711 -8.319 -35.174 1.00 97.19 190 LEU A O 1
ATOM 1405 N N . GLY A 1 191 ? 10.765 -6.369 -34.045 1.00 94.44 191 GLY A N 1
ATOM 1406 C CA . GLY A 1 191 ? 9.600 -5.707 -34.618 1.00 94.44 191 GLY A CA 1
ATOM 1407 C C . GLY A 1 191 ? 8.298 -6.006 -33.871 1.00 94.44 191 GLY A C 1
ATOM 1408 O O . GLY A 1 191 ? 7.236 -5.897 -34.486 1.00 94.44 191 GLY A O 1
ATOM 1409 N N . SER A 1 192 ? 8.366 -6.482 -32.625 1.00 93.31 192 SER A N 1
ATOM 1410 C CA . SER A 1 192 ? 7.202 -6.706 -31.764 1.00 93.31 192 SER A CA 1
ATOM 1411 C C . SER A 1 192 ? 7.622 -6.951 -30.319 1.00 93.31 192 SER A C 1
ATOM 1413 O O . SER A 1 192 ? 8.484 -7.780 -30.056 1.00 93.31 192 SER A O 1
ATOM 1415 N N . HIS A 1 193 ? 6.905 -6.364 -29.369 1.00 92.25 193 HIS A N 1
ATOM 1416 C CA . HIS A 1 193 ? 7.087 -6.679 -27.961 1.00 92.25 193 HIS A CA 1
ATOM 1417 C C . HIS A 1 193 ? 5.772 -7.173 -27.369 1.00 92.25 193 HIS A C 1
ATOM 1419 O O . HIS A 1 193 ? 4.717 -6.555 -27.542 1.00 92.25 193 HIS A O 1
ATOM 1425 N N . ALA A 1 194 ? 5.836 -8.329 -26.715 1.00 82.38 194 ALA A N 1
ATOM 1426 C CA . ALA A 1 194 ? 4.727 -8.820 -25.927 1.00 82.38 194 ALA A CA 1
ATOM 1427 C C . ALA A 1 194 ? 4.782 -8.118 -24.576 1.00 82.38 194 ALA A C 1
ATOM 1429 O O . ALA A 1 194 ? 5.755 -8.273 -23.851 1.00 82.38 194 ALA A O 1
ATOM 1430 N N . ILE A 1 195 ? 3.724 -7.392 -24.255 1.00 71.69 195 ILE A N 1
ATOM 1431 C CA . ILE A 1 195 ? 3.372 -7.115 -22.872 1.00 71.69 195 ILE A CA 1
ATOM 1432 C C . ILE A 1 195 ? 2.548 -8.297 -22.386 1.00 71.69 195 ILE A C 1
ATOM 1434 O O . ILE A 1 195 ? 1.656 -8.778 -23.094 1.00 71.69 195 ILE A O 1
ATOM 1438 N N . GLU A 1 196 ? 2.877 -8.802 -21.204 1.00 63.28 196 GLU A N 1
ATOM 1439 C CA . GLU A 1 196 ? 1.954 -9.652 -20.481 1.00 63.28 196 GLU A CA 1
ATOM 1440 C C . GLU A 1 196 ? 0.765 -8.733 -20.224 1.00 63.28 196 GLU A C 1
ATOM 1442 O O . GLU A 1 196 ? 0.914 -7.659 -19.634 1.00 63.28 196 GLU A O 1
ATOM 1447 N N . GLU A 1 197 ? -0.405 -9.091 -20.761 1.00 47.41 197 GLU A N 1
ATOM 1448 C CA . GLU A 1 197 ? -1.630 -8.569 -20.182 1.00 47.41 197 GLU A CA 1
ATOM 1449 C C . GLU A 1 197 ? -1.569 -9.070 -18.750 1.00 47.41 197 GLU A C 1
ATOM 1451 O O . GLU A 1 197 ? -1.858 -10.239 -18.492 1.00 47.41 197 GLU A O 1
ATOM 1456 N N . ILE A 1 198 ? -1.067 -8.220 -17.850 1.00 42.22 198 ILE A N 1
ATOM 1457 C CA . ILE A 1 198 ? -1.252 -8.430 -16.433 1.00 42.22 198 ILE A CA 1
ATOM 1458 C C . ILE A 1 198 ? -2.763 -8.454 -16.337 1.00 42.22 198 ILE A C 1
ATOM 1460 O O . ILE A 1 198 ? -3.432 -7.433 -16.522 1.00 42.22 198 ILE A O 1
ATOM 1464 N N . ASP A 1 199 ? -3.297 -9.663 -16.218 1.00 35.78 199 ASP A N 1
ATOM 1465 C CA . ASP A 1 199 ? -4.646 -9.866 -15.770 1.00 35.78 199 ASP A CA 1
ATOM 1466 C C . ASP A 1 199 ? -4.641 -9.225 -14.390 1.00 35.78 199 ASP A C 1
ATOM 1468 O O . ASP A 1 199 ? -4.226 -9.830 -13.413 1.00 35.78 199 ASP A O 1
ATOM 1472 N N . GLU A 1 200 ? -4.986 -7.942 -14.338 1.00 37.19 200 GLU A N 1
ATOM 1473 C CA . GLU A 1 200 ? -5.389 -7.269 -13.119 1.00 37.19 200 GLU A CA 1
ATOM 1474 C C . GLU A 1 200 ? -6.824 -7.691 -12.767 1.00 37.19 200 GLU A C 1
ATOM 1476 O O . GLU A 1 200 ? -7.559 -6.948 -12.119 1.00 37.19 200 GLU A O 1
ATOM 1481 N N . THR A 1 201 ? -7.261 -8.919 -13.083 1.00 34.81 201 THR A N 1
ATOM 1482 C CA . THR A 1 201 ? -7.764 -9.647 -11.929 1.00 34.81 201 THR A CA 1
ATOM 1483 C C . THR A 1 201 ? -6.554 -9.810 -11.019 1.00 34.81 201 THR A C 1
ATOM 1485 O O . THR A 1 201 ? -5.715 -10.657 -11.331 1.00 34.81 201 THR A O 1
ATOM 1488 N N . PRO A 1 202 ? -6.429 -9.069 -9.892 1.00 33.03 202 PRO A N 1
ATOM 1489 C CA . PRO A 1 202 ? -5.631 -9.622 -8.803 1.00 33.03 202 PRO A CA 1
ATOM 1490 C C . PRO A 1 202 ? -6.012 -11.099 -8.760 1.00 33.03 202 PRO A C 1
ATOM 1492 O O . PRO A 1 202 ? -7.211 -11.385 -8.898 1.00 33.03 202 PRO A O 1
ATOM 1495 N N . THR A 1 203 ? -5.059 -12.043 -8.682 1.00 33.16 203 THR A N 1
ATOM 1496 C CA . THR A 1 203 ? -5.437 -13.389 -8.221 1.00 33.16 203 THR A CA 1
ATOM 1497 C C . THR A 1 203 ? -6.378 -13.106 -7.074 1.00 33.16 203 THR A C 1
ATOM 1499 O O . THR A 1 203 ? -5.877 -12.428 -6.172 1.00 33.16 203 THR A O 1
ATOM 1502 N N . PRO A 1 204 ? -7.702 -13.388 -7.182 1.00 36.72 204 PRO A N 1
ATOM 1503 C CA . PRO A 1 204 ? -8.662 -12.789 -6.280 1.00 36.72 204 PRO A CA 1
ATOM 1504 C C . PRO A 1 204 ? -8.110 -13.137 -4.936 1.00 36.72 204 PRO A C 1
ATOM 1506 O O . PRO A 1 204 ? -7.868 -14.321 -4.669 1.00 36.72 204 PRO A O 1
ATOM 1509 N N . ASP A 1 205 ? -7.709 -12.077 -4.242 1.00 45.41 205 ASP A N 1
ATOM 1510 C CA . ASP A 1 205 ? -7.017 -12.186 -2.985 1.00 45.41 205 ASP A CA 1
ATOM 1511 C C . ASP A 1 205 ? -7.932 -13.137 -2.217 1.00 45.41 205 ASP A C 1
ATOM 1513 O O . ASP A 1 205 ? -9.138 -12.852 -2.211 1.00 45.41 205 ASP A O 1
ATOM 1517 N N . PRO A 1 206 ? -7.451 -14.349 -1.841 1.00 49.22 206 PRO A N 1
ATOM 1518 C CA . PRO A 1 206 ? -8.317 -15.506 -1.637 1.00 49.22 206 PRO A CA 1
ATOM 1519 C C . PRO A 1 206 ? -9.523 -15.046 -0.847 1.00 49.22 206 PRO A C 1
ATOM 1521 O O . PRO A 1 206 ? -9.301 -14.404 0.182 1.00 49.22 206 PRO A O 1
ATOM 1524 N N . ASP A 1 207 ? -10.730 -15.267 -1.405 1.00 56.28 207 ASP A N 1
ATOM 1525 C CA . ASP A 1 207 ? -11.977 -14.720 -0.856 1.00 56.28 207 ASP A CA 1
ATOM 1526 C C . ASP A 1 207 ? -11.883 -14.775 0.666 1.00 56.28 207 ASP A C 1
ATOM 1528 O O . ASP A 1 207 ? -11.576 -15.865 1.182 1.00 56.28 207 ASP A O 1
ATOM 1532 N N . PRO A 1 208 ? -12.070 -13.632 1.353 1.00 62.69 208 PRO A N 1
ATOM 1533 C CA . PRO A 1 208 ? -11.786 -13.536 2.766 1.00 62.69 208 PRO A CA 1
ATOM 1534 C C . PRO A 1 208 ? -12.458 -14.698 3.483 1.00 62.69 208 PRO A C 1
ATOM 1536 O O . PRO A 1 208 ? -13.630 -15.019 3.230 1.00 62.69 208 PRO A O 1
ATOM 1539 N N . THR A 1 209 ? -11.683 -15.416 4.295 1.00 73.31 209 THR A N 1
ATOM 1540 C CA . THR A 1 209 ? -12.206 -16.566 5.014 1.00 73.31 209 THR A CA 1
ATOM 1541 C C . THR A 1 209 ? -13.405 -16.107 5.844 1.00 73.31 209 THR A C 1
ATOM 1543 O O . THR A 1 209 ? -13.308 -15.131 6.593 1.00 73.31 209 THR A O 1
ATOM 1546 N N . PRO A 1 210 ? -14.573 -16.770 5.709 1.00 77.81 210 PRO A N 1
ATOM 1547 C CA . PRO A 1 210 ? -15.747 -16.360 6.456 1.00 77.81 210 PRO A CA 1
ATOM 1548 C C . PRO A 1 210 ? -15.438 -16.382 7.947 1.00 77.81 210 PRO A C 1
ATOM 1550 O O . PRO A 1 210 ? -14.842 -17.348 8.432 1.00 77.81 210 PRO A O 1
ATOM 1553 N N . VAL A 1 211 ? -15.903 -15.355 8.660 1.00 85.56 211 VAL A N 1
ATOM 1554 C CA . VAL A 1 211 ? -15.842 -15.287 10.123 1.00 85.56 211 VAL A CA 1
ATOM 1555 C C . VAL A 1 211 ? -16.218 -16.650 10.718 1.00 85.56 211 VAL A C 1
ATOM 1557 O O . VAL A 1 211 ? -17.244 -17.221 10.311 1.00 85.56 211 VAL A O 1
ATOM 1560 N N . PRO A 1 212 ? -15.434 -17.197 11.670 1.00 86.44 212 PRO A N 1
ATOM 1561 C CA . PRO A 1 212 ? -15.733 -18.491 12.262 1.00 86.44 212 PRO A CA 1
ATOM 1562 C C . PRO A 1 212 ? -17.182 -18.570 12.752 1.00 86.44 212 PRO A C 1
ATOM 1564 O O . PRO A 1 212 ? -17.695 -17.676 13.425 1.00 86.44 212 PRO A O 1
ATOM 1567 N N . SER A 1 213 ? -17.869 -19.662 12.409 1.00 88.06 213 SER A N 1
ATOM 1568 C CA . SER A 1 213 ? -19.271 -19.845 12.788 1.00 88.06 213 SER A CA 1
ATOM 1569 C C . SER A 1 213 ? -19.447 -19.706 14.302 1.00 88.06 213 SER A C 1
ATOM 1571 O O . SER A 1 213 ? -18.860 -20.471 15.065 1.00 88.06 213 SER A O 1
ATOM 1573 N N . GLY A 1 214 ? -20.315 -18.785 14.716 1.00 91.88 214 GLY A N 1
ATOM 1574 C CA . GLY A 1 214 ? -20.630 -18.530 16.122 1.00 91.88 214 GLY A CA 1
ATOM 1575 C C . GLY A 1 214 ? -19.709 -17.528 16.823 1.00 91.88 214 GLY A C 1
ATOM 1576 O O . GLY A 1 214 ? -19.966 -17.228 17.983 1.00 91.88 214 GLY A O 1
ATOM 1577 N N . TYR A 1 215 ? -18.693 -16.976 16.141 1.00 94.50 215 TYR A N 1
ATOM 1578 C CA . TYR A 1 215 ? -17.759 -16.006 16.733 1.00 94.50 215 TYR A CA 1
ATOM 1579 C C . TYR A 1 215 ? -18.482 -14.811 17.377 1.00 94.50 215 TYR A C 1
ATOM 1581 O O . TYR A 1 215 ? -18.144 -14.412 18.483 1.00 94.50 215 TYR A O 1
ATOM 1589 N N . TYR A 1 216 ? -19.532 -14.304 16.722 1.00 96.81 216 TYR A N 1
ATOM 1590 C CA . TYR A 1 216 ? -20.351 -13.192 17.217 1.00 96.81 216 TYR A CA 1
ATOM 1591 C C . TYR A 1 216 ? -21.781 -13.592 17.618 1.00 96.81 216 TYR A C 1
ATOM 1593 O O . TYR A 1 216 ? -22.684 -12.758 17.605 1.00 96.81 216 TYR A O 1
ATOM 1601 N N . GLU A 1 217 ? -22.034 -14.865 17.945 1.00 95.69 217 GLU A N 1
ATOM 1602 C CA . GLU A 1 217 ? -23.401 -15.351 18.217 1.00 95.69 217 GLU A CA 1
ATOM 1603 C C . GLU A 1 217 ? -24.104 -14.566 19.337 1.00 95.69 217 GLU A C 1
ATOM 1605 O O . GLU A 1 217 ? -25.309 -14.332 19.270 1.00 95.69 217 GLU A O 1
ATOM 1610 N N . THR A 1 218 ? -23.361 -14.131 20.353 1.00 96.94 218 THR A N 1
ATOM 1611 C CA . THR A 1 218 ? -23.909 -13.414 21.510 1.00 96.94 218 THR A CA 1
ATOM 1612 C C . THR A 1 218 ? -24.194 -11.935 21.241 1.00 96.94 218 THR A C 1
ATOM 1614 O O . THR A 1 218 ? -24.979 -11.336 21.975 1.00 96.94 218 THR A O 1
ATOM 1617 N N . ALA A 1 219 ? -23.640 -11.368 20.164 1.00 96.75 219 ALA A N 1
ATOM 1618 C CA . ALA A 1 219 ? -23.887 -9.990 19.745 1.00 96.75 219 ALA A CA 1
ATOM 1619 C C . ALA A 1 219 ? -25.193 -9.820 18.941 1.00 96.75 219 ALA A C 1
ATOM 1621 O O . ALA A 1 219 ? -25.664 -8.692 18.764 1.00 96.75 219 ALA A O 1
ATOM 1622 N N . ASP A 1 220 ? -25.801 -10.916 18.466 1.00 92.00 220 ASP A N 1
ATOM 1623 C CA . ASP A 1 220 ? -26.974 -10.866 17.587 1.00 92.00 220 ASP A CA 1
ATOM 1624 C C . ASP A 1 220 ? -28.154 -10.104 18.220 1.00 92.00 220 ASP A C 1
ATOM 1626 O O . ASP A 1 220 ? -28.618 -10.387 19.328 1.00 92.00 220 ASP A O 1
ATOM 1630 N N . GLY A 1 221 ? -28.655 -9.107 17.490 1.00 92.88 221 GLY A N 1
ATOM 1631 C CA . GLY A 1 221 ? -29.779 -8.265 17.901 1.00 92.88 221 GLY A CA 1
ATOM 1632 C C . GLY A 1 221 ? -29.490 -7.245 19.011 1.00 92.88 221 GLY A C 1
ATOM 1633 O O . GLY A 1 221 ? -30.416 -6.525 19.402 1.00 92.88 221 GLY A O 1
ATOM 1634 N N . LEU A 1 222 ? -28.255 -7.147 19.519 1.00 97.69 222 LEU A N 1
ATOM 1635 C CA . LEU A 1 222 ? -27.860 -6.094 20.459 1.00 97.69 222 LEU A CA 1
ATOM 1636 C C . LEU A 1 222 ? -27.624 -4.758 19.737 1.00 97.69 222 LEU A C 1
ATOM 1638 O O . LEU A 1 222 ? -27.346 -4.719 18.543 1.00 97.69 222 LEU A O 1
ATOM 1642 N N . GLN A 1 223 ? -27.750 -3.645 20.470 1.00 97.62 223 GLN A N 1
ATOM 1643 C CA . GLN A 1 223 ? -27.493 -2.282 19.974 1.00 97.62 223 GLN A CA 1
ATOM 1644 C C . GLN A 1 223 ? -26.934 -1.386 21.091 1.00 97.62 223 GLN A C 1
ATOM 1646 O O . GLN A 1 223 ? -27.030 -1.715 22.282 1.00 97.62 223 GLN A O 1
ATOM 1651 N N . GLY A 1 224 ? -26.391 -0.229 20.715 1.00 97.62 224 GLY A N 1
ATOM 1652 C CA . GLY A 1 224 ? -25.884 0.803 21.614 1.00 97.62 224 GLY A CA 1
ATOM 1653 C C . GLY A 1 224 ? -24.829 0.270 22.580 1.00 97.62 224 GLY A C 1
ATOM 1654 O O . GLY A 1 224 ? -24.005 -0.576 22.238 1.00 97.62 224 GLY A O 1
ATOM 1655 N N . SER A 1 225 ? -24.901 0.708 23.839 1.00 97.31 225 SER A N 1
ATOM 1656 C CA . SER A 1 225 ? -23.957 0.284 24.880 1.00 97.31 225 SER A CA 1
ATOM 1657 C C . SER A 1 225 ? -23.981 -1.221 25.171 1.00 97.31 225 SER A C 1
ATOM 1659 O O . SER A 1 225 ? -22.999 -1.743 25.681 1.00 97.31 225 SER A O 1
ATOM 1661 N N . ALA A 1 226 ? -25.092 -1.917 24.895 1.00 98.31 226 ALA A N 1
ATOM 1662 C CA . ALA A 1 226 ? -25.166 -3.365 25.094 1.00 98.31 226 ALA A CA 1
ATOM 1663 C C . ALA A 1 226 ? -24.367 -4.116 24.023 1.00 98.31 226 ALA A C 1
ATOM 1665 O O . ALA A 1 226 ? -23.665 -5.060 24.357 1.00 98.31 226 ALA A O 1
ATOM 1666 N N . LEU A 1 227 ? -24.435 -3.664 22.765 1.00 98.50 227 LEU A N 1
ATOM 1667 C CA . LEU A 1 227 ? -23.604 -4.207 21.690 1.00 98.50 227 LEU A CA 1
ATOM 1668 C C . LEU A 1 227 ? -22.127 -3.882 21.924 1.00 98.50 227 LEU A C 1
ATOM 1670 O O . LEU A 1 227 ? -21.302 -4.778 21.823 1.00 98.50 227 LEU A O 1
ATOM 1674 N N . LYS A 1 228 ? -21.802 -2.639 22.311 1.00 98.38 228 LYS A N 1
ATOM 1675 C CA . LYS A 1 228 ? -20.424 -2.233 22.638 1.00 98.38 228 LYS A CA 1
ATOM 1676 C C . LYS A 1 228 ? -19.798 -3.151 23.697 1.00 98.38 228 LYS A C 1
ATOM 1678 O O . LYS A 1 228 ? -18.741 -3.720 23.456 1.00 98.38 228 LYS A O 1
ATOM 1683 N N . ALA A 1 229 ? -20.501 -3.350 24.815 1.00 98.19 229 ALA A N 1
ATOM 1684 C CA . ALA A 1 229 ? -20.038 -4.199 25.909 1.00 98.19 229 ALA A CA 1
ATOM 1685 C C . ALA A 1 229 ? -19.931 -5.681 25.510 1.00 98.19 229 ALA A C 1
ATOM 1687 O O . ALA A 1 229 ? -18.991 -6.352 25.910 1.00 98.19 229 ALA A O 1
ATOM 1688 N N . GLU A 1 230 ? -20.863 -6.205 24.711 1.00 98.50 230 GLU A N 1
ATOM 1689 C CA . GLU A 1 230 ? -20.770 -7.596 24.250 1.00 98.50 230 GLU A CA 1
ATOM 1690 C C . GLU A 1 230 ? -19.601 -7.796 23.278 1.00 98.50 230 GLU A C 1
ATOM 1692 O O . GLU A 1 230 ? -18.856 -8.763 23.399 1.00 98.50 230 GLU A O 1
ATOM 1697 N N . LEU A 1 231 ? -19.395 -6.869 22.338 1.00 98.44 231 LEU A N 1
ATOM 1698 C CA . LEU A 1 231 ? -18.248 -6.927 21.432 1.00 98.44 231 LEU A CA 1
ATOM 1699 C C . LEU A 1 231 ? -16.927 -6.808 22.187 1.00 98.44 231 LEU A C 1
ATOM 1701 O O . LEU A 1 231 ? -15.984 -7.500 21.816 1.00 98.44 231 LEU A O 1
ATOM 1705 N N . HIS A 1 232 ? -16.870 -5.982 23.238 1.00 98.38 232 HIS A N 1
ATOM 1706 C CA . HIS A 1 232 ? -15.727 -5.913 24.144 1.00 98.38 232 HIS A CA 1
ATOM 1707 C C . HIS A 1 232 ? -15.390 -7.299 24.706 1.00 98.38 232 HIS A C 1
ATOM 1709 O O . HIS A 1 232 ? -14.270 -7.755 24.509 1.00 98.38 232 HIS A O 1
ATOM 1715 N N . GLU A 1 233 ? -16.361 -7.998 25.303 1.00 98.00 233 GLU A N 1
ATOM 1716 C CA . GLU A 1 233 ? -16.165 -9.346 25.865 1.00 98.00 233 GLU A CA 1
ATOM 1717 C C . GLU A 1 233 ? -15.784 -10.390 24.798 1.00 98.00 233 GLU A C 1
ATOM 1719 O O . GLU A 1 233 ? -15.031 -11.313 25.086 1.00 98.00 233 GLU A O 1
ATOM 1724 N N . ILE A 1 234 ? -16.273 -10.265 23.558 1.00 97.88 234 ILE A N 1
ATOM 1725 C CA . ILE A 1 234 ? -15.914 -11.187 22.462 1.00 97.88 234 ILE A CA 1
ATOM 1726 C C . ILE A 1 234 ? -14.446 -11.026 22.048 1.00 97.88 234 ILE A C 1
ATOM 1728 O O . ILE A 1 234 ? -13.783 -12.015 21.732 1.00 97.88 234 ILE A O 1
ATOM 1732 N N . ILE A 1 235 ? -13.947 -9.787 22.001 1.00 97.88 235 ILE A N 1
ATOM 1733 C CA . ILE A 1 235 ? -12.613 -9.475 21.464 1.00 97.88 235 ILE A CA 1
ATOM 1734 C C . ILE A 1 235 ? -11.568 -9.216 22.554 1.00 97.88 235 ILE A C 1
ATOM 1736 O O . ILE A 1 235 ? -10.425 -8.886 22.212 1.00 97.88 235 ILE A O 1
ATOM 1740 N N . ASP A 1 236 ? -11.937 -9.330 23.838 1.00 96.31 236 ASP A N 1
ATOM 1741 C CA . ASP A 1 236 ? -11.060 -9.033 24.968 1.00 96.31 236 ASP A CA 1
ATOM 1742 C C . ASP A 1 236 ? -9.802 -9.921 24.931 1.00 96.31 236 ASP A C 1
ATOM 1744 O O . ASP A 1 236 ? -8.663 -9.436 24.879 1.00 96.31 236 ASP A O 1
ATOM 1748 N N . ASP A 1 237 ? -9.963 -11.232 24.863 1.00 92.75 237 ASP A N 1
ATOM 1749 C CA . ASP A 1 237 ? -8.855 -12.159 24.917 1.00 92.75 237 ASP A CA 1
ATOM 1750 C C . ASP A 1 237 ? -8.144 -12.200 23.567 1.00 92.75 237 ASP A C 1
ATOM 1752 O O . ASP A 1 237 ? -8.726 -12.448 22.512 1.00 92.75 237 ASP A O 1
ATOM 1756 N N . HIS A 1 238 ? -6.845 -11.928 23.609 1.00 96.38 238 HIS A N 1
ATOM 1757 C CA . HIS A 1 238 ? -5.986 -11.997 22.442 1.00 96.38 238 HIS A CA 1
ATOM 1758 C C . HIS A 1 238 ? -4.542 -12.257 22.856 1.00 96.38 238 HIS A C 1
ATOM 1760 O O . HIS A 1 238 ? -4.063 -11.871 23.929 1.00 96.38 238 HIS A O 1
ATOM 1766 N N . THR A 1 239 ? -3.803 -12.892 21.957 1.00 97.62 239 THR A N 1
ATOM 1767 C CA . THR A 1 239 ? -2.365 -13.077 22.074 1.00 97.62 239 THR A CA 1
ATOM 1768 C C . THR A 1 239 ? -1.677 -11.724 21.955 1.00 97.62 239 THR A C 1
ATOM 1770 O O . THR A 1 239 ? -1.562 -11.142 20.880 1.00 97.62 239 THR A O 1
ATOM 1773 N N . GLN A 1 240 ? -1.169 -11.228 23.079 1.00 96.94 240 GLN A N 1
ATOM 1774 C CA . GLN A 1 240 ? -0.408 -9.987 23.107 1.00 96.94 240 GLN A CA 1
ATOM 1775 C C . GLN A 1 240 ? 1.008 -10.203 22.566 1.00 96.94 240 GLN A C 1
ATOM 1777 O O . GLN A 1 240 ? 1.771 -11.034 23.067 1.00 96.94 240 GLN A O 1
ATOM 1782 N N . LEU A 1 241 ? 1.398 -9.398 21.582 1.00 97.25 241 LEU A N 1
ATOM 1783 C CA . LEU A 1 241 ? 2.749 -9.410 21.027 1.00 97.25 241 LEU A CA 1
ATOM 1784 C C . LEU A 1 241 ? 3.699 -8.560 21.871 1.00 97.25 241 LEU A C 1
ATOM 1786 O O . LEU A 1 241 ? 3.316 -7.520 22.406 1.00 97.25 241 LEU A O 1
ATOM 1790 N N . SER A 1 242 ? 4.974 -8.940 21.946 1.00 96.88 242 SER A N 1
ATOM 1791 C CA . SER A 1 242 ? 6.015 -8.000 22.373 1.00 96.88 242 SER A CA 1
ATOM 1792 C C . SER A 1 242 ? 6.219 -6.917 21.315 1.00 96.88 242 SER A C 1
ATOM 1794 O O . SER A 1 242 ? 6.041 -7.151 20.119 1.00 96.88 242 SER A O 1
ATOM 1796 N N . TYR A 1 243 ? 6.694 -5.739 21.726 1.00 93.19 243 TYR A N 1
ATOM 1797 C CA . TYR A 1 243 ? 6.921 -4.645 20.781 1.00 93.19 243 TYR A CA 1
ATOM 1798 C C . TYR A 1 243 ? 7.886 -5.028 19.650 1.00 93.19 243 TYR A C 1
ATOM 1800 O O . TYR A 1 243 ? 7.726 -4.556 18.532 1.00 93.19 243 TYR A O 1
ATOM 1808 N N . SER A 1 244 ? 8.868 -5.901 19.896 1.00 91.94 244 SER A N 1
ATOM 1809 C CA . SER A 1 244 ? 9.742 -6.421 18.835 1.00 91.94 244 SER A CA 1
ATOM 1810 C C . SER A 1 244 ? 9.012 -7.321 17.838 1.00 91.94 244 SER A C 1
ATOM 1812 O O . SER A 1 244 ? 9.280 -7.203 16.648 1.00 91.94 244 SER A O 1
ATOM 1814 N N . GLN A 1 245 ? 8.086 -8.169 18.299 1.00 96.44 245 GLN A N 1
ATOM 1815 C CA . GLN A 1 245 ? 7.322 -9.081 17.434 1.00 96.44 245 GLN A CA 1
ATOM 1816 C C . GLN A 1 245 ? 6.373 -8.338 16.490 1.00 96.44 245 GLN A C 1
ATOM 1818 O O . GLN A 1 245 ? 6.091 -8.840 15.408 1.00 96.44 245 GLN A O 1
ATOM 1823 N N . VAL A 1 246 ? 5.941 -7.123 16.849 1.00 97.94 246 VAL A N 1
ATOM 1824 C CA . VAL A 1 246 ? 5.119 -6.275 15.968 1.00 97.94 246 VAL A CA 1
ATOM 1825 C C . VAL A 1 246 ? 5.792 -6.055 14.610 1.00 97.94 246 VAL A C 1
ATOM 1827 O O . VAL A 1 246 ? 5.104 -5.997 13.601 1.00 97.94 246 VAL A O 1
ATOM 1830 N N . TRP A 1 247 ? 7.126 -5.963 14.540 1.00 96.31 247 TRP A N 1
ATOM 1831 C CA . TRP A 1 247 ? 7.804 -5.814 13.247 1.00 96.31 247 TRP A CA 1
ATOM 1832 C C . TRP A 1 247 ? 7.561 -6.994 12.315 1.00 96.31 247 TRP A C 1
ATOM 1834 O O . TRP A 1 247 ? 7.341 -6.782 11.128 1.00 96.31 247 TRP A O 1
ATOM 1844 N N . ASP A 1 248 ? 7.619 -8.212 12.845 1.00 96.06 248 ASP A N 1
ATOM 1845 C CA . ASP A 1 248 ? 7.414 -9.419 12.051 1.00 96.06 248 ASP A CA 1
ATOM 1846 C C . ASP A 1 248 ? 5.935 -9.571 11.685 1.00 96.06 248 ASP A C 1
ATOM 1848 O O . ASP A 1 248 ? 5.625 -9.923 10.552 1.00 96.06 248 ASP A O 1
ATOM 1852 N N . ALA A 1 249 ? 5.029 -9.210 12.599 1.00 97.94 249 ALA A N 1
ATOM 1853 C CA . ALA A 1 249 ? 3.594 -9.206 12.338 1.00 97.94 249 ALA A CA 1
ATOM 1854 C C . ALA A 1 249 ? 3.210 -8.226 11.216 1.00 97.94 249 ALA A C 1
ATOM 1856 O O . ALA A 1 249 ? 2.547 -8.631 10.270 1.00 97.94 249 ALA A O 1
ATOM 1857 N N . LEU A 1 250 ? 3.697 -6.977 11.245 1.00 98.69 250 LEU A N 1
ATOM 1858 C CA . LEU A 1 250 ? 3.384 -5.992 10.198 1.00 98.69 250 LEU A CA 1
ATOM 1859 C C . LEU A 1 250 ? 3.953 -6.361 8.824 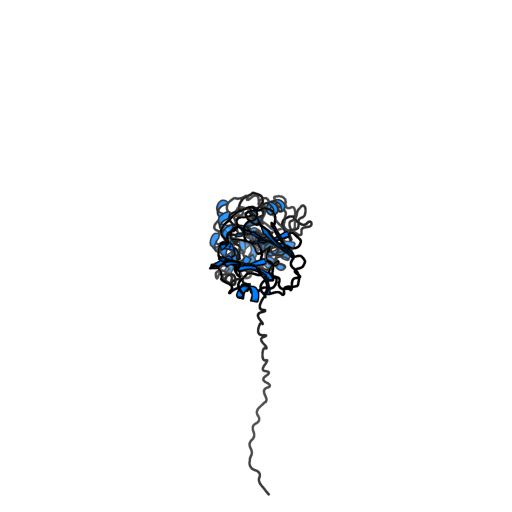1.00 98.69 250 LEU A C 1
ATOM 1861 O O . LEU A 1 250 ? 3.375 -6.010 7.803 1.00 98.69 250 LEU A O 1
ATOM 1865 N N . LYS A 1 251 ? 5.055 -7.119 8.777 1.00 97.62 251 LYS A N 1
ATOM 1866 C CA . LYS A 1 251 ? 5.577 -7.678 7.519 1.00 97.62 251 LYS A CA 1
ATOM 1867 C C . LYS A 1 251 ? 4.660 -8.742 6.913 1.00 97.62 251 LYS A C 1
ATOM 1869 O O . LYS A 1 251 ? 4.872 -9.095 5.760 1.00 97.62 251 LYS A O 1
ATOM 1874 N N . ILE A 1 252 ? 3.712 -9.275 7.679 1.00 97.19 252 ILE A N 1
ATOM 1875 C CA . ILE A 1 252 ? 2.720 -10.256 7.228 1.00 97.19 252 ILE A CA 1
ATOM 1876 C C . ILE A 1 252 ? 1.395 -9.545 6.939 1.00 97.19 252 ILE A C 1
ATOM 1878 O O . ILE A 1 252 ? 0.848 -9.677 5.846 1.00 97.19 252 ILE A O 1
ATOM 1882 N N . THR A 1 253 ? 0.886 -8.778 7.907 1.00 98.06 253 THR A N 1
ATOM 1883 C CA . THR A 1 253 ? -0.443 -8.149 7.830 1.00 98.06 253 THR A CA 1
ATOM 1884 C C . THR A 1 253 ? -0.533 -7.082 6.752 1.00 98.06 253 THR A C 1
ATOM 1886 O O . THR A 1 253 ? -1.604 -6.890 6.194 1.00 98.06 253 THR A O 1
ATOM 1889 N N . ASP A 1 254 ? 0.581 -6.418 6.449 1.00 98.31 254 ASP A N 1
ATOM 1890 C CA . ASP A 1 254 ? 0.641 -5.309 5.501 1.00 98.31 254 ASP A CA 1
ATOM 1891 C C . ASP A 1 254 ? 1.570 -5.618 4.308 1.00 98.31 254 ASP A C 1
ATOM 1893 O O . ASP A 1 254 ? 2.037 -4.698 3.645 1.00 98.31 254 ASP A O 1
ATOM 1897 N N . GLU A 1 255 ? 1.869 -6.901 4.047 1.00 97.06 255 GLU A N 1
ATOM 1898 C CA . GLU A 1 255 ? 2.643 -7.361 2.878 1.00 97.06 255 GLU A CA 1
ATOM 1899 C C . GLU A 1 255 ? 2.027 -6.871 1.565 1.00 97.06 255 GLU A C 1
ATOM 1901 O O . GLU A 1 255 ? 0.865 -7.151 1.303 1.00 97.06 255 GLU A O 1
ATOM 1906 N N . ASP A 1 256 ? 2.807 -6.200 0.719 1.00 90.62 256 ASP A N 1
ATOM 1907 C CA . ASP A 1 256 ? 2.308 -5.769 -0.587 1.00 90.62 256 ASP A CA 1
ATOM 1908 C C . ASP A 1 256 ? 1.964 -6.991 -1.464 1.00 90.62 256 ASP A C 1
ATOM 1910 O O . ASP A 1 256 ? 2.864 -7.788 -1.756 1.00 90.62 256 ASP A O 1
ATOM 1914 N N . PRO A 1 257 ? 0.698 -7.145 -1.906 1.00 81.00 257 PRO A N 1
ATOM 1915 C CA . PRO A 1 257 ? 0.274 -8.284 -2.719 1.00 81.00 257 PRO A CA 1
ATOM 1916 C C . PRO A 1 257 ? 1.007 -8.356 -4.064 1.00 81.00 257 PRO A C 1
ATOM 1918 O O . PRO A 1 257 ? 1.204 -9.446 -4.600 1.00 81.00 257 PRO A O 1
ATOM 1921 N N . ASN A 1 258 ? 1.471 -7.218 -4.584 1.00 81.88 258 ASN A N 1
ATOM 1922 C CA . ASN A 1 258 ? 2.211 -7.141 -5.843 1.00 81.88 258 ASN A CA 1
ATOM 1923 C C . ASN A 1 258 ? 3.727 -7.281 -5.640 1.00 81.88 258 ASN A C 1
ATOM 1925 O O . ASN A 1 258 ? 4.471 -7.495 -6.597 1.00 81.88 258 ASN A O 1
ATOM 1929 N N . ASN A 1 259 ? 4.208 -7.175 -4.398 1.00 85.56 259 ASN A N 1
ATOM 1930 C CA . ASN A 1 259 ? 5.615 -7.341 -4.063 1.00 85.56 259 ASN A CA 1
ATOM 1931 C C . ASN A 1 259 ? 5.790 -7.900 -2.639 1.00 85.56 259 ASN A C 1
ATOM 1933 O O . ASN A 1 259 ? 5.966 -7.138 -1.684 1.00 85.56 259 ASN A O 1
ATOM 1937 N N . PRO A 1 260 ? 5.875 -9.231 -2.470 1.00 83.88 260 PRO A N 1
ATOM 1938 C CA . PRO A 1 260 ? 5.936 -9.859 -1.148 1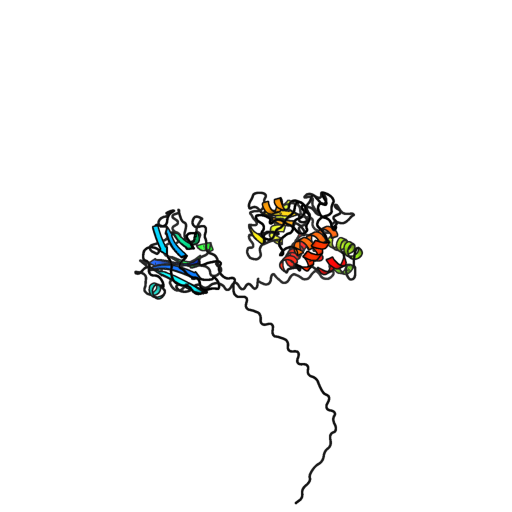.00 83.88 260 PRO A CA 1
ATOM 1939 C C . PRO A 1 260 ? 7.227 -9.558 -0.363 1.00 83.88 260 PRO A C 1
ATOM 1941 O O . PRO A 1 260 ? 7.355 -9.929 0.807 1.00 83.88 260 PRO A O 1
ATOM 1944 N N . ASN A 1 261 ? 8.209 -8.872 -0.960 1.00 87.81 261 ASN A N 1
ATOM 1945 C CA . ASN A 1 261 ? 9.383 -8.365 -0.242 1.00 87.81 261 ASN A CA 1
ATOM 1946 C C . ASN A 1 261 ? 9.134 -7.008 0.438 1.00 87.81 261 ASN A C 1
ATOM 1948 O O . ASN A 1 261 ? 9.991 -6.536 1.198 1.00 87.81 261 ASN A O 1
ATOM 1952 N N . ASN A 1 262 ? 7.970 -6.404 0.204 1.00 96.69 262 ASN A N 1
ATOM 1953 C CA . ASN A 1 262 ? 7.595 -5.074 0.654 1.00 96.69 262 ASN A CA 1
ATOM 1954 C C . ASN A 1 262 ? 6.361 -5.101 1.571 1.00 96.69 262 ASN A C 1
ATOM 1956 O O . ASN A 1 262 ? 5.696 -6.124 1.737 1.00 96.69 262 ASN A O 1
ATOM 1960 N N . VAL A 1 263 ? 6.102 -3.966 2.216 1.00 98.19 263 VAL A N 1
ATOM 1961 C CA . VAL A 1 263 ? 4.852 -3.644 2.910 1.00 98.19 263 VAL A CA 1
ATOM 1962 C C . VAL A 1 263 ? 4.227 -2.399 2.291 1.00 98.19 263 VAL A C 1
ATOM 1964 O O . VAL A 1 263 ? 4.962 -1.516 1.841 1.00 98.19 263 VAL A O 1
ATOM 1967 N N . LEU A 1 264 ? 2.899 -2.307 2.314 1.00 97.50 264 LEU A N 1
ATOM 1968 C CA . LEU A 1 264 ? 2.161 -1.103 1.929 1.00 97.50 264 LEU A CA 1
ATOM 1969 C C . LEU A 1 264 ? 2.061 -0.139 3.110 1.00 97.50 264 LEU A C 1
ATOM 1971 O O . LEU A 1 264 ? 1.589 -0.504 4.185 1.00 97.50 264 LEU A O 1
ATOM 1975 N N . LEU A 1 265 ? 2.501 1.103 2.919 1.00 98.62 265 LEU A N 1
ATOM 1976 C CA . LEU A 1 265 ? 2.472 2.125 3.964 1.00 98.62 265 LEU A CA 1
ATOM 1977 C C . LEU A 1 265 ? 1.087 2.768 4.077 1.00 98.62 265 LEU A C 1
ATOM 1979 O O . LEU A 1 265 ? 0.581 3.305 3.097 1.00 98.62 265 LEU A O 1
ATOM 1983 N N . LEU A 1 266 ? 0.521 2.794 5.291 1.00 98.62 266 LEU A N 1
ATOM 1984 C CA . LEU A 1 266 ? -0.868 3.199 5.557 1.00 98.62 266 LEU A CA 1
ATOM 1985 C C . LEU A 1 266 ? -1.270 4.501 4.862 1.00 98.62 266 LEU A C 1
ATOM 1987 O O . LEU A 1 266 ? -2.292 4.549 4.201 1.00 98.62 266 LEU A O 1
ATOM 1991 N N . TYR A 1 267 ? -0.498 5.570 5.056 1.00 98.44 267 TYR A N 1
ATOM 1992 C CA . TYR A 1 267 ? -0.911 6.892 4.588 1.00 98.44 267 TYR A CA 1
ATOM 1993 C C . TYR A 1 267 ? -0.456 7.210 3.170 1.00 98.44 267 TYR A C 1
ATOM 1995 O O . TYR A 1 267 ? -0.991 8.131 2.586 1.00 98.44 267 TYR A O 1
ATOM 2003 N N . THR A 1 268 ? 0.557 6.537 2.628 1.00 96.88 268 THR A N 1
ATOM 2004 C CA . THR A 1 268 ? 1.100 6.905 1.308 1.00 96.88 268 THR A CA 1
ATOM 2005 C C . THR A 1 268 ? 0.753 5.897 0.222 1.00 96.88 268 THR A C 1
ATOM 2007 O O . THR A 1 268 ? 0.981 6.187 -0.946 1.00 96.88 268 THR A O 1
ATOM 2010 N N . GLY A 1 269 ? 0.279 4.702 0.592 1.00 95.12 269 GLY A N 1
ATOM 2011 C CA . GLY A 1 269 ? 0.108 3.577 -0.328 1.00 95.12 269 GLY A CA 1
ATOM 2012 C C . GLY A 1 269 ? 1.427 3.051 -0.908 1.00 95.12 269 GLY A C 1
ATOM 2013 O O . GLY A 1 269 ? 1.416 2.153 -1.742 1.00 95.12 269 GLY A O 1
ATOM 2014 N N . GLU A 1 270 ? 2.575 3.595 -0.490 1.00 96.31 270 GLU A N 1
ATOM 2015 C CA . GLU A 1 270 ? 3.873 3.232 -1.049 1.00 96.31 270 GLU A CA 1
ATOM 2016 C C . GLU A 1 270 ? 4.224 1.786 -0.689 1.00 96.31 270 GLU A C 1
ATOM 2018 O O . GLU A 1 270 ? 4.165 1.390 0.476 1.00 96.31 270 GLU A O 1
ATOM 2023 N N . SER A 1 271 ? 4.659 1.025 -1.691 1.00 96.94 271 SER A N 1
ATOM 2024 C CA . SER A 1 271 ? 5.293 -0.273 -1.499 1.00 96.94 271 SER A CA 1
ATOM 2025 C C . SER A 1 271 ? 6.745 -0.090 -1.074 1.00 96.94 271 SER A C 1
ATOM 2027 O O . SER A 1 271 ? 7.582 0.366 -1.857 1.00 96.94 271 SER A O 1
ATOM 2029 N N . ARG A 1 272 ? 7.069 -0.457 0.169 1.00 96.06 272 ARG A N 1
ATOM 2030 C CA . ARG A 1 272 ? 8.414 -0.273 0.727 1.00 96.06 272 ARG A CA 1
ATOM 2031 C C . ARG A 1 272 ? 8.999 -1.560 1.279 1.00 96.06 272 ARG A C 1
ATOM 2033 O O . ARG A 1 272 ? 8.326 -2.307 1.980 1.00 96.06 272 ARG A O 1
ATOM 2040 N N . SER A 1 273 ? 10.291 -1.792 1.032 1.00 97.31 273 SER A N 1
ATOM 2041 C CA . SER A 1 273 ? 10.985 -2.999 1.495 1.00 97.31 273 SER A CA 1
ATOM 2042 C C . SER A 1 273 ? 10.744 -3.295 2.972 1.00 97.31 273 SER A C 1
ATOM 2044 O O . SER A 1 273 ? 10.964 -2.454 3.848 1.00 97.31 273 SER A O 1
ATOM 2046 N N . LYS A 1 274 ? 10.413 -4.557 3.267 1.00 96.81 274 LYS A N 1
ATOM 2047 C CA . LYS A 1 274 ? 10.315 -5.100 4.630 1.00 96.81 274 LYS A CA 1
ATOM 2048 C C . LYS A 1 274 ? 11.596 -4.886 5.439 1.00 96.81 274 LYS A C 1
ATOM 2050 O O . LYS A 1 274 ? 11.550 -4.923 6.666 1.00 96.81 274 LYS A O 1
ATOM 2055 N N . SER A 1 275 ? 12.737 -4.708 4.772 1.00 95.38 275 SER A N 1
ATOM 2056 C CA . SER A 1 275 ? 14.034 -4.489 5.418 1.00 95.38 275 SER A CA 1
ATOM 2057 C C . SER A 1 275 ? 14.324 -3.027 5.764 1.00 95.38 275 SER A C 1
ATOM 2059 O O . SER A 1 275 ? 15.142 -2.770 6.644 1.00 95.38 275 SER A O 1
ATOM 2061 N N . LEU A 1 276 ? 13.615 -2.074 5.150 1.00 97.00 276 LEU A N 1
ATOM 2062 C CA . LEU A 1 276 ? 13.705 -0.640 5.448 1.00 97.00 276 LEU A CA 1
ATOM 2063 C C . LEU A 1 276 ? 12.849 -0.274 6.667 1.00 97.00 276 LEU A C 1
ATOM 2065 O O . LEU A 1 276 ? 12.122 0.710 6.655 1.00 97.00 276 LEU A O 1
ATOM 2069 N N . ASN A 1 277 ? 12.882 -1.092 7.719 1.00 96.88 277 ASN A N 1
ATOM 2070 C CA . ASN A 1 277 ? 12.093 -0.887 8.927 1.00 96.88 277 ASN A CA 1
ATOM 2071 C C . ASN A 1 277 ? 12.980 -0.319 10.042 1.00 96.88 277 ASN A C 1
ATOM 2073 O O . ASN A 1 277 ? 13.996 -0.915 10.406 1.00 96.88 277 ASN A O 1
ATOM 2077 N N . GLY A 1 278 ? 12.613 0.828 10.612 1.00 95.56 278 GLY A N 1
ATOM 2078 C CA . GLY A 1 278 ? 13.527 1.526 11.510 1.00 95.56 278 GLY A CA 1
ATOM 2079 C C . GLY A 1 278 ? 13.058 2.902 11.953 1.00 95.56 278 GLY A C 1
ATOM 2080 O O . GLY A 1 278 ? 11.957 3.066 12.477 1.00 95.56 278 GLY A O 1
ATOM 2081 N N . GLY A 1 279 ? 13.955 3.875 11.842 1.00 94.56 279 GLY A N 1
ATOM 2082 C CA . GLY A 1 279 ? 13.741 5.241 12.324 1.00 94.56 279 GLY A CA 1
ATOM 2083 C C . GLY A 1 279 ? 14.519 6.297 11.545 1.00 94.56 279 GLY A C 1
ATOM 2084 O O . GLY A 1 279 ? 14.516 7.460 11.947 1.00 94.56 279 GLY A O 1
ATOM 2085 N N . ASN A 1 280 ? 15.202 5.906 10.470 1.00 96.31 280 ASN A N 1
ATOM 2086 C CA . ASN A 1 280 ? 15.864 6.831 9.566 1.00 96.31 280 ASN A CA 1
ATOM 2087 C C . ASN A 1 280 ? 14.871 7.367 8.530 1.00 96.31 280 ASN A C 1
ATOM 2089 O O . ASN A 1 280 ? 13.791 6.821 8.324 1.00 96.31 280 ASN A O 1
ATOM 2093 N N . VAL A 1 281 ? 15.258 8.445 7.854 1.00 95.00 281 VAL A N 1
ATOM 2094 C CA . VAL A 1 281 ? 14.540 8.923 6.666 1.00 95.00 281 VAL A CA 1
ATOM 2095 C C . VAL A 1 281 ? 14.581 7.839 5.586 1.00 95.00 281 VAL A C 1
ATOM 2097 O O . VAL A 1 281 ? 15.649 7.286 5.331 1.00 95.00 281 VAL A O 1
ATOM 2100 N N . GLY A 1 282 ? 13.431 7.552 4.974 1.00 91.19 282 GLY A N 1
ATOM 2101 C CA . GLY A 1 282 ? 13.263 6.457 4.015 1.00 91.19 282 GLY A CA 1
ATOM 2102 C C . GLY A 1 282 ? 12.948 5.105 4.661 1.00 91.19 282 GLY A C 1
ATOM 2103 O O . GLY A 1 282 ? 12.504 4.202 3.960 1.00 91.19 282 GLY A O 1
ATOM 2104 N N . ASP A 1 283 ? 13.093 4.963 5.985 1.00 97.94 283 ASP A N 1
ATOM 2105 C CA . ASP A 1 283 ? 12.558 3.797 6.685 1.00 97.94 283 ASP A CA 1
ATOM 2106 C C . ASP A 1 283 ? 11.037 3.939 6.848 1.00 97.94 283 ASP A C 1
ATOM 2108 O O . ASP A 1 283 ? 10.488 5.046 6.905 1.00 97.94 283 ASP A O 1
ATOM 2112 N N . TRP A 1 284 ? 10.345 2.815 6.992 1.00 98.69 284 TRP A N 1
ATOM 2113 C CA . TRP A 1 284 ? 9.029 2.775 7.612 1.00 98.69 284 TRP A CA 1
ATOM 2114 C C . TRP A 1 284 ? 9.131 2.455 9.104 1.00 98.69 284 TRP A C 1
ATOM 2116 O O . TRP A 1 284 ? 10.053 1.779 9.579 1.00 98.69 284 TRP A O 1
ATOM 2126 N N . ASN A 1 285 ? 8.165 2.943 9.874 1.00 98.44 285 ASN A N 1
ATOM 2127 C CA . ASN A 1 285 ? 8.001 2.608 11.278 1.00 98.44 285 ASN A CA 1
ATOM 2128 C C . ASN A 1 285 ? 6.542 2.275 11.611 1.00 98.44 285 ASN A C 1
ATOM 2130 O O . ASN A 1 285 ? 5.680 2.210 10.743 1.00 98.44 285 ASN A O 1
ATOM 2134 N N . ARG A 1 286 ? 6.300 1.980 12.887 1.00 97.88 286 ARG A N 1
ATOM 2135 C CA . ARG A 1 286 ? 4.995 1.587 13.418 1.00 97.88 286 ARG A CA 1
ATOM 2136 C C . ARG A 1 286 ? 4.176 2.831 13.736 1.00 97.88 286 ARG A C 1
ATOM 2138 O O . ARG A 1 286 ? 4.508 3.542 14.688 1.00 97.88 286 ARG A O 1
ATOM 2145 N N . GLU A 1 287 ? 3.144 3.079 12.946 1.00 98.50 287 GLU A N 1
ATOM 2146 C CA . GLU A 1 287 ? 2.090 4.027 13.277 1.00 98.50 287 GLU A CA 1
ATOM 2147 C C . GLU A 1 287 ? 1.173 3.425 14.330 1.00 98.50 287 GLU A C 1
ATOM 2149 O O . GLU A 1 287 ? 0.660 2.327 14.147 1.00 98.50 287 GLU A O 1
ATOM 2154 N N . HIS A 1 288 ? 0.943 4.170 15.404 1.00 98.56 288 HIS A N 1
ATOM 2155 C CA . HIS A 1 288 ? -0.097 3.878 16.385 1.00 98.56 288 HIS A CA 1
ATOM 2156 C C . HIS A 1 288 ? -1.300 4.753 16.025 1.00 98.56 288 HIS A C 1
ATOM 2158 O O . HIS A 1 288 ? -1.330 5.916 16.436 1.00 98.56 288 HIS A O 1
ATOM 2164 N N . THR A 1 289 ? -2.270 4.249 15.250 1.00 98.25 289 THR A N 1
ATOM 2165 C CA . THR A 1 289 ? -3.411 5.082 14.803 1.00 98.25 289 THR A CA 1
ATOM 2166 C C . THR A 1 289 ? -4.198 5.617 15.994 1.00 98.25 289 THR A C 1
ATOM 2168 O O . THR A 1 289 ? -4.527 6.792 16.046 1.00 98.25 289 THR A O 1
ATOM 2171 N N . TRP A 1 290 ? -4.331 4.847 17.063 1.00 98.38 290 TRP A N 1
ATOM 2172 C CA . TRP A 1 290 ? -4.553 5.422 18.384 1.00 98.38 290 TRP A CA 1
ATOM 2173 C C . TRP A 1 290 ? -3.229 5.920 18.970 1.00 98.38 290 TRP A C 1
ATOM 2175 O O . TRP A 1 290 ? -2.427 5.136 19.476 1.00 98.38 290 TRP A O 1
ATOM 2185 N N . ALA A 1 291 ? -2.957 7.225 18.920 1.00 97.12 291 ALA A N 1
ATOM 2186 C CA . ALA A 1 291 ? -1.684 7.741 19.402 1.00 97.12 291 ALA A CA 1
ATOM 2187 C C . ALA A 1 291 ? -1.498 7.431 20.896 1.00 97.12 291 ALA A C 1
ATOM 2189 O O . ALA A 1 291 ? -2.322 7.780 21.738 1.00 97.12 291 ALA A O 1
ATOM 2190 N N . LYS A 1 292 ? -0.349 6.841 21.242 1.00 96.00 292 LYS A N 1
ATOM 2191 C CA . LYS A 1 292 ? 0.001 6.405 22.610 1.00 96.00 292 LYS A CA 1
ATOM 2192 C C . LYS A 1 292 ? -0.195 7.461 23.698 1.00 96.00 292 LYS A C 1
ATOM 2194 O O . LYS A 1 292 ? -0.368 7.115 24.865 1.00 96.00 292 LYS A O 1
ATOM 2199 N N . SER A 1 293 ? -0.088 8.746 23.354 1.00 95.31 293 SER A N 1
ATOM 2200 C CA . SER A 1 293 ? -0.301 9.846 24.298 1.00 95.31 293 SER A CA 1
ATOM 2201 C C . SER A 1 293 ? -1.758 9.980 24.745 1.00 95.31 293 SER A C 1
ATOM 2203 O O . SER A 1 293 ? -1.987 10.454 25.854 1.00 95.31 293 SER A O 1
ATOM 2205 N N . HIS A 1 294 ? -2.719 9.537 23.931 1.00 94.19 294 HIS A N 1
ATOM 2206 C CA . HIS A 1 294 ? -4.150 9.512 24.246 1.00 94.19 294 HIS A CA 1
ATOM 2207 C C . HIS A 1 294 ? -4.501 8.233 25.011 1.00 94.19 294 HIS A C 1
ATOM 2209 O O . HIS A 1 294 ? -5.231 7.385 24.530 1.00 94.19 294 HIS A O 1
ATOM 2215 N N . GLY A 1 295 ? -3.925 8.037 26.196 1.00 93.25 295 GLY A N 1
ATOM 2216 C CA . GLY A 1 295 ? -4.163 6.826 27.003 1.00 93.25 295 GLY A CA 1
ATOM 2217 C C . GLY A 1 295 ? -2.933 6.291 27.722 1.00 93.25 295 GLY A C 1
ATOM 2218 O O . GLY A 1 295 ? -3.044 5.436 28.591 1.00 93.25 295 GLY A O 1
ATOM 2219 N N . SER A 1 296 ? -1.753 6.846 27.429 1.00 93.94 296 SER A N 1
ATOM 2220 C CA . SER A 1 296 ? -0.507 6.597 28.168 1.00 93.94 296 SER A CA 1
ATOM 2221 C C . SER A 1 296 ? -0.068 5.124 28.235 1.00 93.94 296 SER A C 1
ATOM 2223 O O . SER A 1 296 ? 0.695 4.754 29.125 1.00 93.94 296 SER A O 1
ATOM 2225 N N . PHE A 1 297 ? -0.482 4.288 27.278 1.00 94.50 297 PHE A N 1
ATOM 2226 C CA . PHE A 1 297 ? -0.118 2.862 27.242 1.00 94.50 297 PHE A CA 1
ATOM 2227 C C . PHE A 1 297 ? 1.296 2.596 26.703 1.00 94.50 297 PHE A C 1
ATOM 2229 O O . PHE A 1 297 ? 1.879 1.533 26.934 1.00 94.50 297 PHE A O 1
ATOM 2236 N N . GLY A 1 298 ? 1.894 3.563 26.001 1.00 94.56 298 GLY A N 1
ATOM 2237 C CA . GLY A 1 298 ? 3.257 3.439 25.489 1.00 94.56 298 GLY A CA 1
ATOM 2238 C C . GLY A 1 298 ? 3.414 2.249 24.536 1.00 94.56 298 GLY A C 1
ATOM 2239 O O . GLY A 1 298 ? 2.660 2.099 23.586 1.00 94.56 298 GLY A O 1
ATOM 2240 N N . THR A 1 299 ? 4.432 1.420 24.760 1.00 93.69 299 THR A N 1
ATOM 2241 C CA . THR A 1 299 ? 4.703 0.211 23.955 1.00 93.69 299 THR A CA 1
ATOM 2242 C C . THR A 1 299 ? 4.584 -1.062 24.792 1.00 93.69 299 THR A C 1
ATOM 2244 O O . THR A 1 299 ? 5.272 -2.049 24.525 1.00 93.69 299 THR A O 1
ATOM 2247 N N . ALA A 1 300 ? 3.808 -1.004 25.878 1.00 91.50 300 ALA A N 1
ATOM 2248 C CA . ALA A 1 300 ? 3.511 -2.173 26.691 1.00 91.50 300 ALA A CA 1
ATOM 2249 C C . ALA A 1 300 ? 2.635 -3.156 25.901 1.00 91.50 300 ALA A C 1
ATOM 2251 O O . ALA A 1 300 ? 1.900 -2.750 25.002 1.00 91.50 300 ALA A O 1
ATOM 2252 N N . MET A 1 301 ? 2.740 -4.440 26.250 1.00 95.38 301 MET A N 1
ATOM 2253 C CA . MET A 1 301 ? 1.903 -5.495 25.677 1.00 95.38 301 MET A CA 1
ATOM 2254 C C . MET A 1 301 ? 0.415 -5.201 25.941 1.00 95.38 301 MET A C 1
ATOM 2256 O O . MET A 1 301 ? 0.082 -4.731 27.030 1.00 95.38 301 MET A O 1
ATOM 2260 N N . GLY A 1 302 ? -0.443 -5.436 24.944 1.00 95.81 302 GLY A N 1
ATOM 2261 C CA . GLY A 1 302 ? -1.842 -4.986 24.915 1.00 95.81 302 GLY A CA 1
ATOM 2262 C C . GLY A 1 302 ? -1.995 -3.820 23.937 1.00 95.81 302 GLY A C 1
ATOM 2263 O O . GLY A 1 302 ? -1.430 -3.873 22.847 1.00 95.81 302 GLY A O 1
ATOM 2264 N N . ALA A 1 303 ? -2.648 -2.725 24.342 1.00 97.06 303 ALA A N 1
ATOM 2265 C CA . ALA A 1 303 ? -2.917 -1.577 23.463 1.00 97.06 303 ALA A CA 1
ATOM 2266 C C . ALA A 1 303 ? -1.671 -1.021 22.742 1.00 97.06 303 ALA A C 1
ATOM 2268 O O . ALA A 1 303 ? -1.755 -0.555 21.614 1.00 97.06 303 ALA A O 1
ATOM 2269 N N . GLY A 1 304 ? -0.481 -1.097 23.352 1.00 97.50 304 GLY A N 1
ATOM 2270 C CA . GLY A 1 304 ? 0.765 -0.619 22.740 1.00 97.50 304 GLY A CA 1
ATOM 2271 C C . GLY A 1 304 ? 1.350 -1.516 21.651 1.00 97.50 304 GLY A C 1
ATOM 2272 O O . GLY A 1 304 ? 2.272 -1.079 20.951 1.00 97.50 304 GLY A O 1
ATOM 2273 N N . THR A 1 305 ? 0.860 -2.748 21.520 1.00 98.38 305 THR A N 1
ATOM 2274 C CA . THR A 1 305 ? 1.362 -3.768 20.587 1.00 98.38 305 THR A CA 1
ATOM 2275 C C . THR A 1 305 ? 0.271 -4.446 19.762 1.00 98.38 305 THR A C 1
ATOM 2277 O O . THR A 1 305 ? 0.599 -5.331 18.978 1.00 98.38 305 THR A O 1
ATOM 2280 N N . ASP A 1 306 ? -0.978 -4.002 19.895 1.00 98.69 306 ASP A N 1
ATOM 2281 C CA . ASP A 1 306 ? -2.133 -4.532 19.177 1.00 98.69 306 ASP A CA 1
ATOM 2282 C C . ASP A 1 306 ? -2.091 -4.182 17.680 1.00 98.69 306 ASP A C 1
ATOM 2284 O O . ASP A 1 306 ? -2.171 -3.013 17.291 1.00 98.69 306 ASP A O 1
ATOM 2288 N N . ILE A 1 307 ? -1.951 -5.186 16.819 1.00 98.81 307 ILE A N 1
ATOM 2289 C CA . ILE A 1 307 ? -1.777 -4.986 15.375 1.00 98.81 307 ILE A CA 1
ATOM 2290 C C . ILE A 1 307 ? -3.065 -4.649 14.626 1.00 98.81 307 ILE A C 1
ATOM 2292 O O . ILE A 1 307 ? -2.983 -4.259 13.462 1.00 98.81 307 ILE A O 1
ATOM 2296 N N . HIS A 1 308 ? -4.228 -4.672 15.286 1.00 98.69 308 HIS A N 1
ATOM 2297 C CA . HIS A 1 308 ? -5.449 -4.114 14.698 1.00 98.69 308 HIS A CA 1
ATOM 2298 C C . HIS A 1 308 ? -5.303 -2.624 14.397 1.00 98.69 308 HIS A C 1
ATOM 2300 O O . HIS A 1 308 ? -5.739 -2.196 13.339 1.00 98.69 308 HIS A O 1
ATOM 2306 N N . HIS A 1 309 ? -4.597 -1.861 15.240 1.00 98.56 309 HIS A N 1
ATOM 2307 C CA . HIS A 1 309 ? -4.409 -0.410 15.072 1.00 98.56 309 HIS A CA 1
ATOM 2308 C C . HIS A 1 309 ? -2.971 0.016 14.703 1.00 98.56 309 HIS A C 1
ATOM 2310 O O . HIS A 1 309 ? -2.704 1.188 14.424 1.00 98.56 309 HIS A O 1
ATOM 2316 N N . LEU A 1 310 ? -2.019 -0.920 14.742 1.00 98.75 310 LEU A N 1
ATOM 2317 C CA . LEU A 1 310 ? -0.634 -0.670 14.355 1.00 98.75 310 LEU A CA 1
ATOM 2318 C C . LEU A 1 310 ? -0.464 -0.915 12.857 1.00 98.75 310 LEU A C 1
ATOM 2320 O O . LEU A 1 310 ? -0.778 -2.000 12.380 1.00 98.75 310 LEU A O 1
ATOM 2324 N N . ARG A 1 311 ? 0.068 0.066 12.125 1.00 98.69 311 ARG A N 1
ATOM 2325 C CA . ARG A 1 311 ? 0.307 -0.032 10.672 1.00 98.69 311 ARG A CA 1
ATOM 2326 C C . ARG A 1 311 ? 1.725 0.426 10.312 1.00 98.69 311 ARG A C 1
ATOM 2328 O O . ARG A 1 311 ? 2.291 1.254 11.032 1.00 98.69 311 ARG A O 1
ATOM 2335 N N . PRO A 1 312 ? 2.345 -0.081 9.236 1.00 98.75 312 PRO A N 1
ATOM 2336 C CA . PRO A 1 312 ? 3.578 0.494 8.716 1.00 98.75 312 PRO A CA 1
ATOM 2337 C C . PRO A 1 312 ? 3.294 1.863 8.082 1.00 98.75 312 PRO A C 1
ATOM 2339 O O . PRO A 1 312 ? 2.284 2.067 7.414 1.00 98.75 312 PRO A O 1
ATOM 2342 N N . THR A 1 313 ? 4.182 2.826 8.290 1.00 98.69 313 THR A N 1
ATOM 2343 C CA . THR A 1 313 ? 4.081 4.160 7.686 1.00 98.69 313 THR A CA 1
ATOM 2344 C C . THR A 1 313 ? 5.469 4.752 7.476 1.00 98.69 313 THR A C 1
ATOM 2346 O O . THR A 1 313 ? 6.419 4.352 8.152 1.00 98.69 313 THR A O 1
ATOM 2349 N N . ASP A 1 314 ? 5.602 5.721 6.578 1.00 98.62 314 ASP A N 1
ATOM 2350 C CA . ASP A 1 314 ? 6.854 6.451 6.404 1.00 98.62 314 ASP A CA 1
ATOM 2351 C C . ASP A 1 314 ? 7.229 7.200 7.697 1.00 98.62 314 ASP A C 1
ATOM 2353 O O . ASP A 1 314 ? 6.390 7.850 8.324 1.00 98.62 314 ASP A O 1
ATOM 2357 N N . VAL A 1 315 ? 8.502 7.133 8.105 1.00 98.50 315 VAL A N 1
ATOM 2358 C CA . VAL A 1 315 ? 8.976 7.751 9.358 1.00 98.50 315 VAL A CA 1
ATOM 2359 C C . VAL A 1 315 ? 8.696 9.258 9.422 1.00 98.50 315 VAL A C 1
ATOM 2361 O O . VAL A 1 315 ? 8.369 9.773 10.497 1.00 98.50 315 VAL A O 1
ATOM 2364 N N . GLN A 1 316 ? 8.828 9.983 8.308 1.00 98.38 316 GLN A N 1
ATOM 2365 C CA . GLN A 1 316 ? 8.570 11.420 8.269 1.00 98.38 316 GLN A CA 1
ATOM 2366 C C . GLN A 1 316 ? 7.072 11.711 8.322 1.00 98.38 316 GLN A C 1
ATOM 2368 O O . GLN A 1 316 ? 6.665 12.594 9.079 1.00 98.38 316 GLN A O 1
ATOM 2373 N N . VAL A 1 317 ? 6.259 10.957 7.577 1.00 98.56 317 VAL A N 1
ATOM 2374 C CA . VAL A 1 317 ? 4.794 11.096 7.600 1.00 98.56 317 VAL A CA 1
ATOM 2375 C C . VAL A 1 317 ? 4.253 10.793 8.998 1.00 98.56 317 VAL A C 1
ATOM 2377 O O . VAL A 1 317 ? 3.500 11.601 9.543 1.00 98.56 317 VAL A O 1
ATOM 2380 N N . ASN A 1 318 ? 4.731 9.727 9.647 1.00 98.56 318 ASN A N 1
ATOM 2381 C CA . ASN A 1 318 ? 4.401 9.420 11.040 1.00 98.56 318 ASN A CA 1
ATOM 2382 C C . ASN A 1 318 ? 4.760 10.573 11.985 1.00 98.56 318 ASN A C 1
ATOM 2384 O O . ASN A 1 318 ? 3.965 11.002 12.818 1.00 98.56 318 ASN A O 1
ATOM 2388 N N . GLY A 1 319 ? 5.967 11.125 11.832 1.00 98.06 319 GLY A N 1
ATOM 2389 C CA . GLY A 1 319 ? 6.418 12.260 12.635 1.00 98.06 319 GLY A CA 1
ATOM 2390 C C . GLY A 1 319 ? 5.556 13.514 12.446 1.00 98.06 319 GLY A C 1
ATOM 2391 O O . GLY A 1 319 ? 5.354 14.264 13.401 1.00 98.06 319 GLY A O 1
ATOM 2392 N N . LEU A 1 320 ? 5.038 13.740 11.235 1.00 98.12 320 LEU A N 1
ATOM 2393 C CA . LEU A 1 320 ? 4.144 14.858 10.917 1.00 98.12 320 LEU A CA 1
ATOM 2394 C C . LEU A 1 320 ? 2.726 14.651 11.454 1.00 98.12 320 LEU A C 1
ATOM 2396 O O . LEU A 1 320 ? 2.106 15.635 11.873 1.00 98.12 320 LEU A O 1
ATOM 2400 N N . ARG A 1 321 ? 2.244 13.403 11.462 1.00 97.94 321 ARG A N 1
ATOM 2401 C CA . ARG A 1 321 ? 0.979 13.001 12.083 1.00 97.94 321 ARG A CA 1
ATOM 2402 C C . ARG A 1 321 ? 1.041 13.178 13.596 1.00 97.94 321 ARG A C 1
ATOM 2404 O O . ARG A 1 321 ? 0.139 13.767 14.191 1.00 97.94 321 ARG A O 1
ATOM 2411 N N . GLY A 1 322 ? 2.120 12.710 14.223 1.00 96.75 322 GLY A N 1
ATOM 2412 C CA . GLY A 1 322 ? 2.362 12.863 15.655 1.00 96.75 322 GLY A CA 1
ATOM 2413 C C . GLY A 1 322 ? 1.241 12.260 16.504 1.00 96.75 322 GLY A C 1
ATOM 2414 O O . GLY A 1 322 ? 1.060 11.049 16.536 1.00 96.75 322 GLY A O 1
ATOM 2415 N N . ASN A 1 323 ? 0.516 13.110 17.229 1.00 96.62 323 ASN A N 1
ATOM 2416 C CA . ASN A 1 323 ? -0.623 12.734 18.071 1.00 96.62 323 ASN A CA 1
ATOM 2417 C C . ASN A 1 323 ? -1.898 13.525 17.737 1.00 96.62 323 ASN A C 1
ATOM 2419 O O . ASN A 1 323 ? -2.762 13.696 18.601 1.00 96.62 323 ASN A O 1
ATOM 2423 N N . LEU A 1 324 ? -1.971 14.072 16.522 1.00 97.75 324 LEU A N 1
ATOM 2424 C CA . LEU A 1 324 ? -3.132 14.823 16.059 1.00 97.75 324 LEU A CA 1
ATOM 2425 C C . LEU A 1 324 ? -4.363 13.914 16.038 1.00 97.75 324 LEU A C 1
ATOM 2427 O O . LEU A 1 324 ? -4.275 12.750 15.643 1.00 97.75 324 LEU A O 1
ATOM 2431 N N . ASP A 1 325 ? -5.500 14.456 16.465 1.00 98.19 325 ASP A N 1
ATOM 2432 C CA . ASP A 1 325 ? -6.780 13.758 16.394 1.00 98.19 325 ASP A CA 1
ATOM 2433 C C . ASP A 1 325 ? -7.195 13.561 14.928 1.00 98.19 325 ASP A C 1
ATOM 2435 O O . ASP A 1 325 ? -6.884 14.388 14.073 1.00 98.19 325 ASP A O 1
ATOM 2439 N N . PHE A 1 326 ? -7.909 12.480 14.622 1.00 98.56 326 PHE A N 1
ATOM 2440 C CA . PHE A 1 326 ? -8.482 12.307 13.289 1.00 98.56 326 PHE A CA 1
ATOM 2441 C C . PHE A 1 326 ? -9.741 13.165 13.129 1.00 98.56 326 PHE A C 1
ATOM 2443 O O . PHE A 1 326 ? -10.679 13.051 13.918 1.00 98.56 326 PHE A O 1
ATOM 2450 N N . ASP A 1 327 ? -9.710 14.055 12.144 1.00 98.69 327 ASP A N 1
ATOM 2451 C CA . ASP A 1 327 ? -10.777 14.963 11.699 1.00 98.69 327 ASP A CA 1
ATOM 2452 C C . ASP A 1 327 ? -10.315 15.552 10.354 1.00 98.69 327 ASP A C 1
ATOM 2454 O O . ASP A 1 327 ? -9.153 15.382 9.972 1.00 98.69 327 ASP A O 1
ATOM 2458 N N . TYR A 1 328 ? -11.172 16.294 9.659 1.00 98.31 328 TYR A N 1
ATOM 2459 C CA . TYR A 1 328 ? -10.785 17.022 8.456 1.00 98.31 328 TYR A CA 1
ATOM 2460 C C . TYR A 1 328 ? -9.552 17.907 8.693 1.00 98.31 328 TYR A C 1
ATOM 2462 O O . TYR A 1 328 ? -9.375 18.571 9.728 1.00 98.31 328 TYR A O 1
ATOM 2470 N N . GLY A 1 329 ? -8.669 17.890 7.705 1.00 96.25 329 GLY A N 1
ATOM 2471 C CA . GLY A 1 329 ? -7.412 18.597 7.692 1.00 96.25 329 GLY A CA 1
ATOM 2472 C C . GLY A 1 329 ? -7.561 19.994 7.102 1.00 96.25 329 GLY A C 1
ATOM 2473 O O . GLY A 1 329 ? -8.641 20.570 6.991 1.00 96.25 329 GLY A O 1
ATOM 2474 N N . GLY A 1 330 ? -6.426 20.587 6.746 1.00 96.50 330 GLY A N 1
ATOM 2475 C CA . GLY A 1 330 ? -6.410 21.879 6.070 1.00 96.50 330 GLY A CA 1
ATOM 2476 C C . GLY A 1 330 ? -5.304 21.943 5.038 1.00 96.50 330 GLY A C 1
ATOM 2477 O O . GLY A 1 330 ? -5.553 21.939 3.839 1.00 96.50 330 GLY A O 1
ATOM 2478 N N . SER A 1 331 ? -4.062 22.002 5.503 1.00 98.06 331 SER A N 1
ATOM 2479 C CA . SER A 1 331 ? -2.910 22.120 4.613 1.00 98.06 331 SER A CA 1
ATOM 2480 C C . SER A 1 331 ? -2.393 20.748 4.207 1.00 98.06 331 SER A C 1
ATOM 2482 O O . SER A 1 331 ? -2.269 19.870 5.060 1.00 98.06 331 SER A O 1
ATOM 2484 N N . ALA A 1 332 ? -2.013 20.609 2.937 1.00 97.81 332 ALA A N 1
ATOM 2485 C CA . ALA A 1 332 ? -1.366 19.410 2.418 1.00 97.81 332 ALA A CA 1
ATOM 2486 C C . ALA A 1 332 ? -0.077 19.069 3.176 1.00 97.81 332 ALA A C 1
ATOM 2488 O O . ALA A 1 332 ? 0.669 19.956 3.618 1.00 97.81 332 ALA A O 1
ATOM 2489 N N . VAL A 1 333 ? 0.184 17.772 3.311 1.00 97.50 333 VAL A N 1
ATOM 2490 C CA . VAL A 1 333 ? 1.371 17.242 3.976 1.00 97.50 333 VAL A CA 1
ATOM 2491 C C . VAL A 1 333 ? 2.392 16.808 2.929 1.00 97.50 333 VAL A C 1
ATOM 2493 O O . VAL A 1 333 ? 2.136 15.954 2.095 1.00 97.50 333 VAL A O 1
ATOM 2496 N N . SER A 1 334 ? 3.589 17.391 2.974 1.00 95.19 334 SER A N 1
ATOM 2497 C CA . SER A 1 334 ? 4.672 16.997 2.068 1.00 95.19 334 SER A CA 1
ATOM 2498 C C . SER A 1 334 ? 5.063 15.535 2.289 1.00 95.19 334 SER A C 1
ATOM 2500 O O . SER A 1 334 ? 5.355 15.157 3.422 1.00 95.19 334 SER A O 1
ATOM 2502 N N . GLY A 1 335 ? 5.153 14.760 1.206 1.00 91.62 335 GLY A N 1
ATOM 2503 C CA . GLY A 1 335 ? 5.521 13.340 1.254 1.00 91.62 335 GLY A CA 1
ATOM 2504 C C . GLY A 1 335 ? 4.359 12.394 1.570 1.00 91.62 335 GLY A C 1
ATOM 2505 O O . GLY A 1 335 ? 4.595 11.205 1.733 1.00 91.62 335 GLY A O 1
ATOM 2506 N N . CYS A 1 336 ? 3.130 12.906 1.658 1.00 96.75 336 CYS A N 1
ATOM 2507 C CA . CYS A 1 336 ? 1.919 12.097 1.650 1.00 96.75 336 CYS A CA 1
ATOM 2508 C C . CYS A 1 336 ? 0.868 12.783 0.774 1.00 96.75 336 CYS A C 1
ATOM 2510 O O . CYS A 1 336 ? 0.251 13.768 1.189 1.00 96.75 336 CYS A O 1
ATOM 2512 N N . ASP A 1 337 ? 0.677 12.264 -0.435 1.00 94.31 337 ASP A N 1
ATOM 2513 C CA . ASP A 1 337 ? -0.381 12.734 -1.321 1.00 94.31 337 ASP A CA 1
ATOM 2514 C C . ASP A 1 337 ? -1.743 12.365 -0.718 1.00 94.31 337 ASP A C 1
ATOM 2516 O O . ASP A 1 337 ? -1.930 11.265 -0.216 1.00 94.31 337 ASP A O 1
ATOM 2520 N N . GLY A 1 338 ? -2.674 13.321 -0.683 1.00 94.38 338 GLY A N 1
ATOM 2521 C CA . GLY A 1 338 ? -3.988 13.148 -0.048 1.00 94.38 338 GLY A CA 1
ATOM 2522 C C . GLY A 1 338 ? -4.028 13.436 1.458 1.00 94.38 338 GLY A C 1
ATOM 2523 O O . GLY A 1 338 ? -5.077 13.825 1.961 1.00 94.38 338 GLY A O 1
ATOM 2524 N N . CYS A 1 339 ? -2.903 13.376 2.181 1.00 98.25 339 CYS A N 1
ATOM 2525 C CA . CYS A 1 339 ? -2.888 13.770 3.591 1.00 98.25 339 CYS A CA 1
ATOM 2526 C C . CYS A 1 339 ? -3.068 15.284 3.764 1.00 98.25 339 CYS A C 1
ATOM 2528 O O . CYS A 1 339 ? -2.289 16.093 3.236 1.00 98.25 339 CYS A O 1
ATOM 2530 N N . LEU A 1 340 ? -4.003 15.674 4.629 1.00 98.62 340 LEU A N 1
ATOM 2531 C CA . LEU A 1 340 ? -4.190 17.053 5.072 1.00 98.62 340 LEU A CA 1
ATOM 2532 C C . LEU A 1 340 ? -4.019 17.150 6.591 1.00 98.62 340 LEU A C 1
ATOM 2534 O O . LEU A 1 340 ? -4.318 16.226 7.342 1.00 98.62 340 LEU A O 1
ATOM 2538 N N . ARG A 1 341 ? -3.558 18.301 7.089 1.00 98.25 341 ARG A N 1
ATOM 2539 C CA . ARG A 1 341 ? -3.476 18.532 8.540 1.00 98.25 341 ARG A CA 1
ATOM 2540 C C . ARG A 1 341 ? -3.741 19.967 8.954 1.00 98.25 341 ARG A C 1
ATOM 2542 O O . ARG A 1 341 ? -3.500 20.917 8.203 1.00 98.25 341 ARG A O 1
ATOM 2549 N N . THR A 1 342 ? -4.177 20.120 10.195 1.00 98.00 342 THR A N 1
ATOM 2550 C CA . THR A 1 342 ? -4.230 21.402 10.902 1.00 98.00 342 THR A CA 1
ATOM 2551 C C . THR A 1 342 ? -3.235 21.396 12.068 1.00 98.00 342 THR A C 1
ATOM 2553 O O . THR A 1 342 ? -2.320 20.576 12.125 1.00 98.00 342 THR A O 1
ATOM 2556 N N . ALA A 1 343 ? -3.376 22.338 13.003 1.00 96.69 343 ALA A N 1
ATOM 2557 C CA . ALA A 1 343 ? -2.612 22.316 14.247 1.00 96.69 343 ALA A CA 1
ATOM 2558 C C . ALA A 1 343 ? -3.086 21.222 15.223 1.00 96.69 343 ALA A C 1
ATOM 2560 O O . ALA A 1 343 ? -2.360 20.919 16.166 1.00 96.69 343 ALA A O 1
ATOM 2561 N N . THR A 1 344 ? -4.294 20.682 15.032 1.00 96.88 344 THR A N 1
ATOM 2562 C CA . THR A 1 344 ? -4.944 19.758 15.978 1.00 96.88 344 THR A CA 1
ATOM 2563 C C . THR A 1 344 ? -5.528 18.510 15.323 1.00 96.88 344 THR A C 1
ATOM 2565 O O . THR A 1 344 ? -5.859 17.579 16.049 1.00 96.88 344 THR A O 1
ATOM 2568 N N . SER A 1 345 ? -5.649 18.484 13.993 1.00 98.06 345 SER A N 1
ATOM 2569 C CA . SER A 1 345 ? -6.249 17.377 13.247 1.00 98.06 345 SER A CA 1
ATOM 2570 C C . SER A 1 345 ? -5.365 16.841 12.126 1.00 98.06 345 SER A C 1
ATOM 2572 O O . SER A 1 345 ? -4.584 17.589 11.524 1.00 98.06 345 SER A O 1
ATOM 2574 N N . TRP A 1 346 ? -5.528 15.550 11.850 1.00 98.69 346 TRP A N 1
ATOM 2575 C CA . TRP A 1 346 ? -4.978 14.835 10.707 1.00 98.69 346 TRP A CA 1
ATOM 2576 C C . TRP A 1 346 ? -6.105 14.184 9.905 1.00 98.69 346 TRP A C 1
ATOM 2578 O O . TRP A 1 346 ? -6.901 13.427 10.455 1.00 98.69 346 TRP A O 1
ATOM 2588 N N . GLU A 1 347 ? -6.116 14.442 8.605 1.00 98.75 347 GLU A N 1
ATOM 2589 C CA . GLU A 1 347 ? -6.976 13.787 7.627 1.00 98.75 347 GLU A CA 1
ATOM 2590 C C . GLU A 1 347 ? -6.095 12.900 6.741 1.00 98.75 347 GLU A C 1
ATOM 2592 O O . GLU A 1 347 ? -5.187 13.422 6.081 1.00 98.75 347 GLU A O 1
ATOM 2597 N N . PRO A 1 348 ? -6.296 11.571 6.763 1.00 98.69 348 PRO A N 1
ATOM 2598 C CA . PRO A 1 348 ? -5.597 10.668 5.864 1.00 98.69 348 PRO A CA 1
ATOM 2599 C C . PRO A 1 348 ? -6.173 10.774 4.435 1.00 98.69 348 PRO A C 1
ATOM 2601 O O . PRO A 1 348 ? -7.234 11.379 4.257 1.00 98.69 348 PRO A O 1
ATOM 2604 N N . PRO A 1 349 ? -5.505 10.187 3.425 1.00 97.75 349 PRO A N 1
ATOM 2605 C CA . PRO A 1 349 ? -6.068 10.076 2.080 1.00 97.75 349 PRO A CA 1
ATOM 2606 C C . PRO A 1 349 ? -7.392 9.314 2.072 1.00 97.75 349 PRO A C 1
ATOM 2608 O O . PRO A 1 349 ? -7.665 8.523 2.980 1.00 97.75 349 PRO A O 1
ATOM 2611 N N . ASP A 1 350 ? -8.197 9.551 1.037 1.00 96.62 350 ASP A N 1
ATOM 2612 C CA . ASP A 1 350 ? -9.556 9.019 0.932 1.00 96.62 350 ASP A CA 1
ATOM 2613 C C . ASP A 1 350 ? -9.594 7.484 0.964 1.00 96.62 350 ASP A C 1
ATOM 2615 O O . ASP A 1 350 ? -10.528 6.911 1.516 1.00 96.62 350 ASP A O 1
ATOM 2619 N N . GLU A 1 351 ? -8.549 6.831 0.455 1.00 92.62 351 GLU A N 1
ATOM 2620 C CA . GLU A 1 351 ? -8.434 5.377 0.298 1.00 92.62 351 GLU A CA 1
ATOM 2621 C C . GLU A 1 351 ? -8.229 4.605 1.611 1.00 92.62 351 GLU A C 1
ATOM 2623 O O . GLU A 1 351 ? -8.221 3.377 1.593 1.00 92.62 351 GLU A O 1
ATOM 2628 N N . VAL A 1 352 ? -7.985 5.296 2.733 1.00 98.25 352 VAL A N 1
ATOM 2629 C CA . VAL A 1 352 ? -7.770 4.661 4.051 1.00 98.25 352 VAL A CA 1
ATOM 2630 C C . VAL A 1 352 ? -8.568 5.328 5.174 1.00 98.25 352 VAL A C 1
ATOM 2632 O O . VAL A 1 352 ? -8.299 5.119 6.364 1.00 98.25 352 VAL A O 1
ATOM 2635 N N . LYS A 1 353 ? -9.533 6.181 4.825 1.00 98.38 353 LYS A N 1
ATOM 2636 C CA . LYS A 1 353 ? -10.371 6.904 5.791 1.00 98.38 353 LYS A CA 1
ATOM 2637 C C . LYS A 1 353 ? -11.218 5.942 6.626 1.00 98.38 353 LYS A C 1
ATOM 2639 O O . LYS A 1 353 ? -11.288 6.084 7.851 1.00 98.38 353 LYS A O 1
ATOM 2644 N N . GLY A 1 354 ? -11.804 4.944 5.980 1.00 98.62 354 GLY A N 1
ATOM 2645 C CA . GLY A 1 354 ? -12.618 3.903 6.589 1.00 98.62 354 GLY A CA 1
ATOM 2646 C C . GLY A 1 354 ? -11.779 2.930 7.405 1.00 98.62 354 GLY A C 1
ATOM 2647 O O . GLY A 1 354 ? -12.154 2.627 8.539 1.00 98.62 354 GLY A O 1
ATOM 2648 N N . ASP A 1 355 ? -10.609 2.530 6.893 1.00 98.75 355 ASP A N 1
ATOM 2649 C CA . ASP A 1 355 ? -9.619 1.731 7.630 1.00 98.75 355 ASP A CA 1
ATOM 2650 C C . ASP A 1 355 ? -9.287 2.388 8.978 1.00 98.75 355 ASP A C 1
ATOM 2652 O O . ASP A 1 355 ? -9.355 1.773 10.046 1.00 98.75 355 ASP A O 1
ATOM 2656 N N . VAL A 1 356 ? -8.935 3.678 8.945 1.00 98.88 356 VAL A N 1
ATOM 2657 C CA . VAL A 1 356 ? -8.608 4.455 10.147 1.00 98.88 356 VAL A CA 1
ATOM 2658 C C . VAL A 1 356 ? -9.794 4.527 11.102 1.00 98.88 356 VAL A C 1
ATOM 2660 O O . VAL A 1 356 ? -9.610 4.318 12.304 1.00 98.88 356 VAL A O 1
ATOM 2663 N N . ALA A 1 357 ? -11.003 4.765 10.592 1.00 98.94 357 ALA A N 1
ATOM 2664 C CA . ALA A 1 357 ? -12.210 4.778 11.409 1.00 98.94 357 ALA A CA 1
ATOM 2665 C C . ALA A 1 357 ? -12.435 3.438 12.124 1.00 98.94 357 ALA A C 1
ATOM 2667 O O . ALA A 1 357 ? -12.577 3.413 13.348 1.00 98.94 357 ALA A O 1
ATOM 2668 N N . ARG A 1 358 ? -12.370 2.316 11.399 1.00 98.88 358 ARG A N 1
ATOM 2669 C CA . ARG A 1 358 ? -12.583 0.969 11.953 1.00 98.88 358 ARG A CA 1
ATOM 2670 C C . ARG A 1 358 ? -11.490 0.550 12.934 1.00 98.88 358 ARG A C 1
ATOM 2672 O O . ARG A 1 358 ? -11.790 -0.138 13.910 1.00 98.88 358 ARG A O 1
ATOM 2679 N N . MET A 1 359 ? -10.246 1.000 12.750 1.00 98.88 359 MET A N 1
ATOM 2680 C CA . MET A 1 359 ? -9.181 0.826 13.750 1.00 98.88 359 MET A CA 1
ATOM 2681 C C . MET A 1 359 ? -9.477 1.597 15.046 1.00 98.88 359 MET A C 1
ATOM 2683 O O . MET A 1 359 ? -9.229 1.086 16.138 1.00 98.88 359 MET A O 1
ATOM 2687 N N . LEU A 1 360 ? -10.029 2.811 14.949 1.00 98.81 360 LEU A N 1
ATOM 2688 C CA . LEU A 1 360 ? -10.398 3.617 16.116 1.00 98.81 360 LEU A CA 1
ATOM 2689 C C . LEU A 1 360 ? -11.628 3.064 16.842 1.00 98.81 360 LEU A C 1
ATOM 2691 O O . LEU A 1 360 ? -11.618 2.998 18.073 1.00 98.81 360 LEU A O 1
ATOM 2695 N N . PHE A 1 361 ? -12.646 2.620 16.100 1.00 98.88 361 PHE A N 1
ATOM 2696 C CA . PHE A 1 361 ? -13.807 1.926 16.662 1.00 98.88 361 PHE A CA 1
ATOM 2697 C C . PHE A 1 361 ? -13.374 0.675 17.425 1.00 98.88 361 PHE A C 1
ATOM 2699 O O . PHE A 1 361 ? -13.760 0.501 18.580 1.00 98.88 361 PHE A O 1
ATOM 2706 N N . TYR A 1 362 ? -12.504 -0.147 16.824 1.00 98.88 362 TYR A N 1
ATOM 2707 C CA . TYR A 1 362 ? -11.939 -1.322 17.485 1.00 98.88 362 TYR A CA 1
ATOM 2708 C C . TYR A 1 362 ? -11.234 -0.957 18.786 1.00 98.88 362 TYR A C 1
ATOM 2710 O O . TYR A 1 362 ? -11.530 -1.559 19.807 1.00 98.88 362 TYR A O 1
ATOM 2718 N N . MET A 1 363 ? -10.342 0.037 18.791 1.00 98.69 363 MET A N 1
ATOM 2719 C CA . MET A 1 363 ? -9.600 0.389 20.008 1.00 98.69 363 MET A CA 1
ATOM 2720 C C . MET A 1 363 ? -10.520 0.868 21.138 1.00 98.69 363 MET A C 1
ATOM 2722 O O . MET A 1 363 ? -10.267 0.531 22.294 1.00 98.69 363 MET A O 1
ATOM 2726 N N . ALA A 1 364 ? -11.592 1.595 20.807 1.00 98.44 364 ALA A N 1
ATOM 2727 C CA . ALA A 1 364 ? -12.572 2.087 21.774 1.00 98.44 364 ALA A CA 1
ATOM 2728 C C . ALA A 1 364 ? -13.538 1.016 22.311 1.00 98.44 364 ALA A C 1
ATOM 2730 O O . ALA A 1 364 ? -14.171 1.226 23.344 1.00 98.44 364 ALA A O 1
ATOM 2731 N N . VAL A 1 365 ? -13.688 -0.108 21.603 1.00 98.50 365 VAL A N 1
ATOM 2732 C CA . VAL A 1 365 ? -14.458 -1.277 22.066 1.00 98.50 365 VAL A CA 1
ATOM 2733 C C . VAL A 1 365 ? -13.559 -2.300 22.739 1.00 98.50 365 VAL A C 1
ATOM 2735 O O . VAL A 1 365 ? -13.933 -2.892 23.743 1.00 98.50 365 VAL A O 1
ATOM 2738 N N . ARG A 1 366 ? -12.350 -2.516 22.222 1.00 98.38 366 ARG A N 1
ATOM 2739 C CA . ARG A 1 366 ? -11.415 -3.458 22.815 1.00 98.38 366 ARG A CA 1
ATOM 2740 C C . ARG A 1 366 ? -11.023 -2.976 24.196 1.00 98.38 366 ARG A C 1
ATOM 2742 O O . ARG A 1 366 ? -11.103 -3.776 25.106 1.00 98.38 366 ARG A O 1
ATOM 2749 N N . TYR A 1 367 ? -10.612 -1.725 24.372 1.00 97.88 367 TYR A N 1
ATOM 2750 C CA . TYR A 1 367 ? -10.025 -1.268 25.633 1.00 97.88 367 TYR A CA 1
ATOM 2751 C C . TYR A 1 367 ? -10.974 -0.358 26.420 1.00 97.88 367 TYR A C 1
ATOM 2753 O O . TYR A 1 367 ? -10.877 0.863 26.325 1.00 97.88 367 TYR A O 1
ATOM 2761 N N . GLU A 1 368 ? -11.872 -0.953 27.208 1.00 94.88 368 GLU A N 1
ATOM 2762 C CA . GLU A 1 368 ? -12.880 -0.230 27.997 1.00 94.88 368 GLU A CA 1
ATOM 2763 C C . GLU A 1 368 ? -12.512 -0.058 29.483 1.00 94.88 368 GLU A C 1
ATOM 2765 O O . GLU A 1 368 ? -11.532 -0.588 30.015 1.00 94.88 368 GLU A O 1
ATOM 2770 N N . SER A 1 369 ? -13.347 0.692 30.201 1.00 92.38 369 SER A N 1
ATOM 2771 C CA . SER A 1 369 ? -13.235 0.881 31.644 1.00 92.38 369 SER A CA 1
ATOM 2772 C C . SER A 1 369 ? -13.229 -0.446 32.419 1.00 92.38 369 SER A C 1
ATOM 2774 O O . SER A 1 369 ? -14.241 -1.134 32.530 1.00 92.38 369 SER A O 1
ATOM 2776 N N . GLY A 1 370 ? -12.089 -0.774 33.029 1.00 89.44 370 GLY A N 1
ATOM 2777 C CA . GLY A 1 370 ? -11.857 -2.059 33.703 1.00 89.44 370 GLY A CA 1
ATOM 2778 C C . GLY A 1 370 ? -10.589 -2.758 33.216 1.00 89.44 370 GLY A C 1
ATOM 2779 O O . GLY A 1 370 ? -9.984 -3.513 33.982 1.00 89.44 370 GLY A O 1
ATOM 2780 N N . ASP A 1 371 ? -10.141 -2.410 32.009 1.00 93.19 371 ASP A N 1
ATOM 2781 C CA . ASP A 1 371 ? -8.899 -2.878 31.407 1.00 93.19 371 ASP A CA 1
ATOM 2782 C C . ASP A 1 371 ? -7.658 -2.110 31.889 1.00 93.19 371 ASP A C 1
ATOM 2784 O O . ASP A 1 371 ? -7.690 -1.235 32.760 1.00 93.19 371 ASP A O 1
ATOM 2788 N N . ALA A 1 372 ? -6.508 -2.453 31.299 1.00 91.50 372 ALA A N 1
ATOM 2789 C CA . ALA A 1 372 ? -5.251 -1.742 31.497 1.00 91.50 372 ALA A CA 1
ATOM 2790 C C . ALA A 1 372 ? -5.311 -0.267 31.049 1.00 91.50 372 ALA A C 1
ATOM 2792 O O . ALA A 1 372 ? -4.565 0.554 31.590 1.00 91.50 372 ALA A O 1
ATOM 2793 N N . VAL A 1 373 ? -6.171 0.057 30.078 1.00 95.31 373 VAL A N 1
ATOM 2794 C CA . VAL A 1 373 ? -6.496 1.416 29.625 1.00 95.31 373 VAL A CA 1
ATOM 2795 C C . VAL A 1 373 ? -7.976 1.506 29.258 1.00 95.31 373 VAL A C 1
ATOM 2797 O O . VAL A 1 373 ? -8.575 0.495 28.926 1.00 95.31 373 VAL A O 1
ATOM 2800 N N . ASP A 1 374 ? -8.527 2.716 29.328 1.00 96.69 374 ASP A N 1
ATOM 2801 C CA . ASP A 1 374 ? -9.934 3.034 29.056 1.00 96.69 374 ASP A CA 1
ATOM 2802 C C . ASP A 1 374 ? -9.964 4.049 27.912 1.00 96.69 374 ASP A C 1
ATOM 2804 O O . ASP A 1 374 ? -9.705 5.232 28.144 1.00 96.69 374 ASP A O 1
ATOM 2808 N N . LEU A 1 375 ? -10.107 3.555 26.683 1.00 97.75 375 LEU A N 1
ATOM 2809 C CA . LEU A 1 375 ? -10.020 4.308 25.436 1.00 97.75 375 LEU A CA 1
ATOM 2810 C C . LEU A 1 375 ? -11.428 4.573 24.908 1.00 97.75 375 LEU A C 1
ATOM 2812 O O . LEU A 1 375 ? -12.202 3.648 24.698 1.00 97.75 375 LEU A O 1
ATOM 2816 N N . GLU A 1 376 ? -11.759 5.834 24.648 1.00 97.38 376 GLU A N 1
ATOM 2817 C CA . GLU A 1 376 ? -13.111 6.216 24.237 1.00 97.38 376 GLU A CA 1
ATOM 2818 C C . GLU A 1 376 ? -13.093 7.200 23.070 1.00 97.38 376 GLU A C 1
ATOM 2820 O O . GLU A 1 376 ? -12.189 8.020 22.924 1.00 97.38 376 GLU A O 1
ATOM 2825 N N . LEU A 1 377 ? -14.114 7.156 22.224 1.00 97.75 377 LEU A N 1
ATOM 2826 C CA . LEU A 1 377 ? -14.282 8.149 21.164 1.00 97.75 377 LEU A CA 1
ATOM 2827 C C . LEU A 1 377 ? -15.116 9.321 21.673 1.00 97.75 377 LEU A C 1
ATOM 2829 O O . LEU A 1 377 ? -15.986 9.173 22.533 1.00 97.75 377 LEU A O 1
ATOM 2833 N N . ASN A 1 378 ? -14.867 10.510 21.133 1.00 96.38 378 ASN A N 1
ATOM 2834 C CA . ASN A 1 378 ? -15.700 11.675 21.394 1.00 96.38 378 ASN A CA 1
ATOM 2835 C C . ASN A 1 378 ? -15.838 12.530 20.133 1.00 96.38 378 ASN A C 1
ATOM 2837 O O . ASN A 1 378 ? -15.307 12.197 19.082 1.00 96.38 378 ASN A O 1
ATOM 2841 N N . ASP A 1 379 ? -16.577 13.633 20.224 1.00 97.12 379 ASP A N 1
ATOM 2842 C CA . ASP A 1 379 ? -16.797 14.519 19.079 1.00 97.12 379 ASP A CA 1
ATOM 2843 C C . ASP A 1 379 ? -15.881 15.759 19.088 1.00 97.12 379 ASP A C 1
ATOM 2845 O O . ASP A 1 379 ? -16.260 16.844 18.639 1.00 97.12 379 ASP A O 1
ATOM 2849 N N . LEU A 1 380 ? -14.677 15.624 19.654 1.00 95.25 380 LEU A N 1
ATOM 2850 C CA . LEU A 1 380 ? -13.722 16.713 19.851 1.00 95.25 380 LEU A CA 1
ATOM 2851 C C . LEU A 1 380 ? -12.347 16.373 19.269 1.00 95.25 380 LEU A C 1
ATOM 2853 O O . LEU A 1 380 ? -11.926 15.224 19.214 1.00 95.25 380 LEU A O 1
ATOM 2857 N N . VAL A 1 381 ? -11.613 17.424 18.915 1.00 94.81 381 VAL A N 1
ATOM 2858 C CA . VAL A 1 381 ? -10.173 17.372 18.637 1.00 94.81 381 VAL A CA 1
ATOM 2859 C C . VAL A 1 381 ? -9.408 18.106 19.734 1.00 94.81 381 VAL A C 1
ATOM 2861 O O . VAL A 1 381 ? -9.988 18.882 20.501 1.00 94.81 381 VAL A O 1
ATOM 2864 N N . ASN A 1 382 ? -8.089 17.926 19.763 1.00 91.94 382 ASN A N 1
ATOM 2865 C CA . ASN A 1 382 ? -7.190 18.481 20.769 1.00 91.94 382 ASN A CA 1
ATOM 2866 C C . ASN A 1 382 ? -7.478 17.935 22.180 1.00 91.94 382 ASN A C 1
ATOM 2868 O O . ASN A 1 382 ? -7.468 18.675 23.168 1.00 91.94 382 ASN A O 1
ATOM 2872 N N . ASN A 1 383 ? -7.694 16.621 22.271 1.00 89.31 383 ASN A N 1
ATOM 2873 C CA . ASN A 1 383 ? -7.963 15.908 23.527 1.00 89.31 383 ASN A CA 1
ATOM 2874 C C . ASN A 1 383 ? -6.743 15.855 24.480 1.00 89.31 383 ASN A C 1
ATOM 2876 O O . ASN A 1 383 ? -6.840 15.449 25.645 1.00 89.31 383 ASN A O 1
ATOM 2880 N N . GLY A 1 384 ? -5.578 16.325 24.027 1.00 88.25 384 GLY A N 1
ATOM 2881 C CA . GLY A 1 384 ? -4.361 16.410 24.826 1.00 88.25 384 GLY A CA 1
ATOM 2882 C C . GLY A 1 384 ? -3.777 15.032 25.129 1.00 88.25 384 GLY A C 1
ATOM 2883 O O . GLY A 1 384 ? -3.212 14.391 24.252 1.00 88.25 384 GLY A O 1
ATOM 2884 N N . SER A 1 385 ? -3.832 14.618 26.395 1.00 89.81 385 SER A N 1
ATOM 2885 C CA . SER A 1 385 ? -3.396 13.280 26.840 1.00 89.81 385 SER A CA 1
ATOM 2886 C C . SER A 1 385 ? -4.521 12.487 27.503 1.00 89.81 385 SER A C 1
ATOM 2888 O O . SER A 1 385 ? -4.268 11.469 28.146 1.00 89.81 385 SER A O 1
ATOM 2890 N N . THR A 1 386 ? -5.755 12.988 27.411 1.00 94.19 386 THR A N 1
ATOM 2891 C CA . THR A 1 386 ? -6.929 12.209 27.815 1.00 94.19 386 THR A CA 1
ATOM 2892 C C . THR A 1 386 ? -7.090 11.029 26.859 1.00 94.19 386 THR A C 1
ATOM 2894 O O . THR A 1 386 ? -6.622 11.118 25.726 1.00 94.19 386 THR A O 1
ATOM 2897 N N . PRO A 1 387 ? -7.691 9.909 27.283 1.00 96.50 387 PRO A N 1
ATOM 2898 C CA . PRO A 1 387 ? -7.811 8.732 26.437 1.00 96.50 387 PRO A CA 1
ATOM 2899 C C . PRO A 1 387 ? -8.981 8.857 25.451 1.00 96.50 387 PRO A C 1
ATOM 2901 O O . PRO A 1 387 ? -9.755 7.925 25.273 1.00 96.50 387 PRO A O 1
ATOM 2904 N N . TYR A 1 388 ? -9.109 10.034 24.837 1.00 97.69 388 TYR A N 1
ATOM 2905 C CA . TYR A 1 388 ? -10.036 10.290 23.751 1.00 97.69 388 TYR A CA 1
ATOM 2906 C C . TYR A 1 388 ? -9.259 10.529 22.474 1.00 97.69 388 TYR A C 1
ATOM 2908 O O . TYR A 1 388 ? -8.259 11.245 22.511 1.00 97.69 388 TYR A O 1
ATOM 2916 N N . HIS A 1 389 ? -9.714 9.969 21.357 1.00 96.81 389 HIS A N 1
ATOM 2917 C CA . HIS A 1 389 ? -8.997 10.138 20.104 1.00 96.81 389 HIS A CA 1
ATOM 2918 C C . HIS A 1 389 ? -9.922 10.205 18.897 1.00 96.81 389 HIS A C 1
ATOM 2920 O O . HIS A 1 389 ? -10.689 9.287 18.643 1.00 96.81 389 HIS A O 1
ATOM 2926 N N . GLY A 1 390 ? -9.765 11.261 18.099 1.00 94.50 390 GLY A N 1
ATOM 2927 C CA . GLY A 1 390 ? -10.503 11.416 16.850 1.00 94.50 390 GLY A CA 1
ATOM 2928 C C . GLY A 1 390 ? -11.962 11.807 17.062 1.00 94.50 390 GLY A C 1
ATOM 2929 O O . GLY A 1 390 ? -12.557 11.576 18.113 1.00 94.50 390 GLY A O 1
ATOM 2930 N N . LYS A 1 391 ? -12.524 12.449 16.041 1.00 98.00 391 LYS A N 1
ATOM 2931 C CA . LYS A 1 391 ? -13.869 13.001 16.079 1.00 98.00 391 LYS A CA 1
ATOM 2932 C C . LYS A 1 391 ? -14.871 11.994 15.527 1.00 98.00 391 LYS A C 1
ATOM 2934 O O . LYS A 1 391 ? -14.965 11.809 14.317 1.00 98.00 391 LYS A O 1
ATOM 2939 N N . ILE A 1 392 ? -15.638 11.368 16.412 1.00 98.19 392 ILE A N 1
ATOM 2940 C CA . ILE A 1 392 ? -16.499 10.232 16.074 1.00 98.19 392 ILE A CA 1
ATOM 2941 C C . ILE A 1 392 ? -17.498 10.518 14.950 1.00 98.19 392 ILE A C 1
ATOM 2943 O O . ILE A 1 392 ? -17.682 9.660 14.094 1.00 98.19 392 ILE A O 1
ATOM 2947 N N . SER A 1 393 ? -18.082 11.722 14.884 1.00 98.12 393 SER A N 1
ATOM 2948 C CA . SER A 1 393 ? -18.999 12.067 13.787 1.00 98.12 393 SER A CA 1
ATOM 2949 C C . SER A 1 393 ? -18.329 12.017 12.413 1.00 98.12 393 SER A C 1
ATOM 2951 O O . SER A 1 393 ? -18.967 11.639 11.437 1.00 98.12 393 SER A O 1
ATOM 2953 N N . VAL A 1 394 ? -17.042 12.359 12.342 1.00 98.62 394 VAL A N 1
ATOM 2954 C CA . VAL A 1 394 ? -16.253 12.325 11.105 1.00 98.62 394 VAL A CA 1
ATOM 2955 C C . VAL A 1 394 ? -15.739 10.919 10.825 1.00 98.62 394 VAL A C 1
ATOM 2957 O O . VAL A 1 394 ? -15.720 10.504 9.676 1.00 98.62 394 VAL A O 1
ATOM 2960 N N . LEU A 1 395 ? -15.388 10.152 11.859 1.00 98.81 395 LEU A N 1
ATOM 2961 C CA . LEU A 1 395 ? -15.006 8.747 11.693 1.00 98.81 395 LEU A CA 1
ATOM 2962 C C . LEU A 1 395 ? -16.168 7.901 11.153 1.00 98.81 395 LEU A C 1
ATOM 2964 O O . LEU A 1 395 ? -15.945 7.064 10.288 1.00 98.81 395 LEU A O 1
ATOM 2968 N N . LEU A 1 396 ? -17.401 8.130 11.621 1.00 98.31 396 LEU A N 1
ATOM 2969 C CA . LEU A 1 396 ? -18.597 7.473 11.076 1.00 98.31 396 LEU A CA 1
ATOM 2970 C C . LEU A 1 396 ? -18.837 7.873 9.613 1.00 98.31 396 LEU A C 1
ATOM 2972 O O . LEU A 1 396 ? -19.071 7.010 8.776 1.00 98.31 396 LEU A O 1
ATOM 2976 N N . GLU A 1 397 ? -18.680 9.158 9.280 1.00 98.44 397 GLU A N 1
ATOM 2977 C CA . GLU A 1 397 ? -18.763 9.622 7.889 1.00 98.44 397 GLU A CA 1
ATOM 2978 C C . GLU A 1 397 ? -17.703 8.950 6.996 1.00 98.44 397 GLU A C 1
ATOM 2980 O O . GLU A 1 397 ? -18.009 8.478 5.904 1.00 98.44 397 GLU A O 1
ATOM 2985 N N . TRP A 1 398 ? -16.457 8.873 7.459 1.00 98.62 398 TRP A N 1
ATOM 2986 C CA . TRP A 1 398 ? -15.359 8.219 6.746 1.00 98.62 398 TRP A CA 1
ATOM 2987 C C . TRP A 1 398 ? -15.574 6.718 6.578 1.00 98.62 398 TRP A C 1
ATOM 2989 O O . TRP A 1 398 ? -15.289 6.178 5.515 1.00 98.62 398 TRP A O 1
ATOM 2999 N N . HIS A 1 399 ? -16.116 6.057 7.598 1.00 98.06 399 HIS A N 1
ATOM 3000 C CA . HIS A 1 399 ? -16.490 4.650 7.540 1.00 98.06 399 HIS A CA 1
ATOM 3001 C C . HIS A 1 399 ? -17.525 4.360 6.441 1.00 98.06 399 HIS A C 1
ATOM 3003 O O . HIS A 1 399 ? -17.405 3.351 5.749 1.00 98.06 399 HIS A O 1
ATOM 3009 N N . GLU A 1 400 ? -18.512 5.243 6.256 1.00 95.00 400 GLU A N 1
ATOM 3010 C CA . GLU A 1 400 ? -19.502 5.127 5.177 1.00 95.00 400 GLU A CA 1
ATOM 3011 C C . GLU A 1 400 ? -18.908 5.444 3.792 1.00 95.00 400 GLU A C 1
ATOM 3013 O O . GLU A 1 400 ? -19.279 4.820 2.795 1.00 95.00 400 GLU A O 1
ATOM 3018 N N . GLN A 1 401 ? -18.015 6.438 3.714 1.00 90.94 401 GLN A N 1
ATOM 3019 C CA . GLN A 1 401 ? -17.416 6.906 2.456 1.00 90.94 401 GLN A CA 1
ATOM 3020 C C . GLN A 1 401 ? -16.360 5.952 1.892 1.00 90.94 401 GLN A C 1
ATOM 3022 O O . GLN A 1 401 ? -16.208 5.882 0.672 1.00 90.94 401 GLN A O 1
ATOM 3027 N N . ASP A 1 402 ? -15.671 5.221 2.765 1.00 95.31 402 ASP A N 1
ATOM 3028 C CA . ASP A 1 402 ? -14.645 4.234 2.434 1.00 95.31 402 ASP A CA 1
ATOM 3029 C C . ASP A 1 402 ? -15.040 2.856 3.013 1.00 95.31 402 ASP A C 1
ATOM 3031 O O . ASP A 1 402 ? -14.664 2.494 4.140 1.00 95.31 402 ASP A O 1
ATOM 3035 N N . PRO A 1 403 ? -15.882 2.094 2.283 1.00 94.19 403 PRO A N 1
ATOM 3036 C CA . PRO A 1 403 ? -16.352 0.782 2.712 1.00 94.19 403 PRO A CA 1
ATOM 3037 C C . PRO A 1 403 ? -15.211 -0.214 2.922 1.00 94.19 403 PRO A C 1
ATOM 3039 O O . PRO A 1 403 ? -14.144 -0.100 2.328 1.00 94.19 403 PRO A O 1
ATOM 3042 N N . VAL A 1 404 ? -15.474 -1.247 3.723 1.00 94.31 404 VAL A N 1
ATOM 3043 C CA . VAL A 1 404 ? -14.516 -2.334 3.960 1.00 94.31 404 VAL A CA 1
ATOM 3044 C C . VAL A 1 404 ? -14.055 -2.944 2.634 1.00 94.31 404 VAL A C 1
ATOM 3046 O O . VAL A 1 404 ? -14.864 -3.427 1.836 1.00 94.31 404 VAL A O 1
ATOM 3049 N N . SER A 1 405 ? -12.742 -2.947 2.416 1.00 89.88 405 SER A N 1
ATOM 3050 C CA . SER A 1 405 ? -12.121 -3.538 1.231 1.00 89.88 405 SER A CA 1
ATOM 3051 C C . SER A 1 405 ? -11.802 -5.024 1.439 1.00 89.88 405 SER A C 1
ATOM 3053 O O . SER A 1 405 ? -11.784 -5.532 2.563 1.00 89.88 405 SER A O 1
ATOM 3055 N N . THR A 1 406 ? -11.530 -5.758 0.355 1.00 86.62 406 THR A N 1
ATOM 3056 C CA . THR A 1 406 ? -11.023 -7.142 0.453 1.00 86.62 406 THR A CA 1
ATOM 3057 C C . THR A 1 406 ? -9.687 -7.184 1.191 1.00 86.62 406 THR A C 1
ATOM 3059 O O . THR A 1 406 ? -9.495 -8.018 2.070 1.00 86.62 406 THR A O 1
ATOM 3062 N N . TRP A 1 407 ? -8.803 -6.232 0.893 1.00 88.19 407 TRP A N 1
ATOM 3063 C CA . TRP A 1 407 ? -7.511 -6.087 1.556 1.00 88.19 407 TRP A CA 1
ATOM 3064 C C . TRP A 1 407 ? -7.652 -5.958 3.080 1.00 88.19 407 TRP A C 1
ATOM 3066 O O . TRP A 1 407 ? -6.941 -6.617 3.840 1.00 88.19 407 TRP A O 1
ATOM 3076 N N . GLU A 1 408 ? -8.609 -5.155 3.547 1.00 95.12 408 GLU A N 1
ATOM 3077 C CA . GLU A 1 408 ? -8.844 -4.964 4.977 1.00 95.12 408 GLU A CA 1
ATOM 3078 C C . GLU A 1 408 ? -9.405 -6.224 5.658 1.00 95.12 408 GLU A C 1
ATOM 3080 O O . GLU A 1 408 ? -8.967 -6.567 6.758 1.00 95.12 408 GLU A O 1
ATOM 3085 N N . GLN A 1 409 ? -10.306 -6.962 4.996 1.00 94.06 409 GLN A N 1
ATOM 3086 C CA . GLN A 1 409 ? -10.822 -8.246 5.502 1.00 94.06 409 GLN A CA 1
ATOM 3087 C C . GLN A 1 409 ? -9.704 -9.276 5.670 1.00 94.06 409 GLN A C 1
ATOM 3089 O O . GLN A 1 409 ? -9.569 -9.900 6.721 1.00 94.06 409 GLN A O 1
ATOM 3094 N N . GLN A 1 410 ? -8.830 -9.399 4.678 1.00 92.50 410 GLN A N 1
ATOM 3095 C CA . GLN A 1 410 ? -7.706 -10.327 4.754 1.00 92.50 410 GLN A CA 1
ATOM 3096 C C . GLN A 1 410 ? -6.660 -9.899 5.768 1.00 92.50 410 GLN A C 1
ATOM 3098 O O . GLN A 1 410 ? -6.036 -10.733 6.427 1.00 92.50 410 GLN A O 1
ATOM 3103 N N . ARG A 1 411 ? -6.453 -8.589 5.919 1.00 96.88 411 ARG A N 1
ATOM 3104 C CA . ARG A 1 411 ? -5.643 -8.074 7.012 1.00 96.88 411 ARG A CA 1
ATOM 3105 C C . ARG A 1 411 ? -6.252 -8.495 8.351 1.00 96.88 411 ARG A C 1
ATOM 3107 O O . ARG A 1 411 ? -5.509 -8.981 9.195 1.00 96.88 411 ARG A O 1
ATOM 3114 N N . ASN A 1 412 ? -7.569 -8.386 8.527 1.00 97.56 412 ASN A N 1
ATOM 3115 C CA . ASN A 1 412 ? -8.269 -8.834 9.736 1.00 97.56 412 ASN A CA 1
ATOM 3116 C C . ASN A 1 412 ? -8.050 -10.335 10.014 1.00 97.56 412 ASN A C 1
ATOM 3118 O O . ASN A 1 412 ? -7.767 -10.712 11.148 1.00 97.56 412 ASN A O 1
ATOM 3122 N N . GLU A 1 413 ? -8.072 -11.179 8.981 1.00 95.12 413 GLU A N 1
ATOM 3123 C CA . GLU A 1 413 ? -7.777 -12.620 9.087 1.00 95.12 413 GLU A CA 1
ATOM 3124 C C . GLU A 1 413 ? -6.332 -12.912 9.485 1.00 95.12 413 GLU A C 1
ATOM 3126 O O . GLU A 1 413 ? -6.082 -13.673 10.417 1.00 95.12 413 GLU A O 1
ATOM 3131 N N . LYS A 1 414 ? -5.360 -12.263 8.832 1.00 96.25 414 LYS A N 1
ATOM 3132 C CA . LYS A 1 414 ? -3.940 -12.396 9.197 1.00 96.25 414 LYS A CA 1
ATOM 3133 C C . LYS A 1 414 ? -3.709 -11.983 10.651 1.00 96.25 414 LYS A C 1
ATOM 3135 O O . LYS A 1 414 ? -2.832 -12.529 11.318 1.00 96.25 414 LYS A O 1
ATOM 3140 N N . ILE A 1 415 ? -4.471 -11.009 11.146 1.00 98.38 415 ILE A N 1
ATOM 3141 C CA . ILE A 1 415 ? -4.403 -10.591 12.544 1.00 98.38 415 ILE A CA 1
ATOM 3142 C C . ILE A 1 415 ? -5.058 -11.619 13.456 1.00 98.38 415 ILE A C 1
ATOM 3144 O O . ILE A 1 415 ? -4.474 -11.916 14.493 1.00 98.38 415 ILE A O 1
ATOM 3148 N N . GLU A 1 416 ? -6.195 -12.206 13.085 1.00 97.00 416 GLU A N 1
ATOM 3149 C CA . GLU A 1 416 ? -6.788 -13.317 13.835 1.00 97.00 416 GLU A CA 1
ATOM 3150 C C . GLU A 1 416 ? -5.807 -14.491 13.958 1.00 97.00 416 GLU A C 1
ATOM 3152 O O . GLU A 1 416 ? -5.610 -15.013 15.051 1.00 97.00 416 GLU A O 1
ATOM 3157 N N . ASP A 1 417 ? -5.105 -14.854 12.886 1.00 96.19 417 ASP A N 1
ATOM 3158 C CA . ASP A 1 417 ? -4.104 -15.927 12.922 1.00 96.19 417 ASP A CA 1
ATOM 3159 C C . ASP A 1 417 ? -2.953 -15.642 13.908 1.00 96.19 417 ASP A C 1
ATOM 3161 O O . ASP A 1 417 ? -2.342 -16.565 14.457 1.00 96.19 417 ASP A O 1
ATOM 3165 N N . ILE A 1 418 ? -2.636 -14.362 14.139 1.00 97.94 418 ILE A N 1
ATOM 3166 C CA . ILE A 1 418 ? -1.510 -13.922 14.977 1.00 97.94 418 ILE A CA 1
ATOM 3167 C C . ILE A 1 418 ? -1.944 -13.616 16.419 1.00 97.94 418 ILE A C 1
ATOM 3169 O O . ILE A 1 418 ? -1.263 -14.017 17.367 1.00 97.94 418 ILE A O 1
ATOM 3173 N N . GLN A 1 419 ? -3.033 -12.868 16.594 1.00 98.19 419 GLN A N 1
ATOM 3174 C CA . GLN A 1 419 ? -3.541 -12.381 17.876 1.00 98.19 419 GLN A CA 1
ATOM 3175 C C . GLN A 1 419 ? -4.772 -13.148 18.372 1.00 98.19 419 GLN A C 1
ATOM 3177 O O . GLN A 1 419 ? -5.066 -13.097 19.558 1.00 98.19 419 GLN A O 1
ATOM 3182 N N . GLY A 1 420 ? -5.467 -13.908 17.534 1.00 96.50 420 GLY A N 1
ATOM 3183 C CA . GLY A 1 420 ? -6.625 -14.721 17.926 1.00 96.50 420 GLY A CA 1
ATOM 3184 C C . GLY A 1 420 ? -7.946 -13.959 18.029 1.00 96.50 420 GLY A C 1
ATOM 3185 O O . GLY A 1 420 ? -8.973 -14.585 18.279 1.00 96.50 420 GLY A O 1
ATOM 3186 N N . ASN A 1 421 ? -7.940 -12.638 17.831 1.00 97.75 421 ASN A N 1
ATOM 3187 C CA . ASN A 1 421 ? -9.141 -11.814 17.846 1.00 97.75 421 ASN A CA 1
ATOM 3188 C C . ASN A 1 421 ? -9.329 -11.029 16.540 1.00 97.75 421 ASN A C 1
ATOM 3190 O O . ASN A 1 421 ? -8.359 -10.723 15.844 1.00 97.75 421 ASN A O 1
ATOM 3194 N N . ARG A 1 422 ? -10.582 -10.687 16.228 1.00 98.12 422 ARG A N 1
ATOM 3195 C CA . ARG A 1 422 ? -10.984 -9.988 14.998 1.00 98.12 422 ARG A CA 1
ATOM 3196 C C . ARG A 1 422 ? -11.493 -8.577 15.284 1.00 98.12 422 ARG A C 1
ATOM 3198 O O . ARG A 1 422 ? -12.053 -8.320 16.348 1.00 98.12 422 ARG A O 1
ATOM 3205 N N . ASN A 1 423 ? -11.347 -7.672 14.318 1.00 98.62 423 ASN A N 1
ATOM 3206 C CA . ASN A 1 423 ? -11.988 -6.364 14.337 1.00 98.62 423 ASN A CA 1
ATOM 3207 C C . ASN A 1 423 ? -13.457 -6.493 13.881 1.00 98.62 423 ASN A C 1
ATOM 3209 O O . ASN A 1 423 ? -13.704 -6.696 12.688 1.00 98.62 423 ASN A O 1
ATOM 3213 N N . PRO A 1 424 ? -14.441 -6.325 14.787 1.00 98.38 424 PRO A N 1
ATOM 3214 C CA . PRO A 1 424 ? -15.851 -6.512 14.459 1.00 98.38 424 PRO A CA 1
ATOM 3215 C C . PRO A 1 424 ? -16.371 -5.484 13.455 1.00 98.38 424 PRO A C 1
ATOM 3217 O O . PRO A 1 424 ? -17.332 -5.764 12.753 1.00 98.38 424 PRO A O 1
ATOM 3220 N N . PHE A 1 425 ? -15.731 -4.320 13.339 1.00 98.69 425 PHE A N 1
ATOM 3221 C CA . PHE A 1 425 ? -16.143 -3.272 12.404 1.00 98.69 425 PHE A CA 1
ATOM 3222 C C . PHE A 1 425 ? -15.634 -3.502 10.979 1.00 98.69 425 PHE A C 1
ATOM 3224 O O . PHE A 1 425 ? -16.095 -2.828 10.061 1.00 98.69 425 PHE A O 1
ATOM 3231 N N . VAL A 1 426 ? -14.696 -4.435 10.793 1.00 98.31 426 VAL A N 1
ATOM 3232 C CA . VAL A 1 426 ? -14.310 -4.948 9.470 1.00 98.31 426 VAL A CA 1
ATOM 3233 C C . VAL A 1 426 ? -15.262 -6.068 9.052 1.00 98.31 426 VAL A C 1
ATOM 3235 O O . VAL A 1 426 ? -15.703 -6.103 7.909 1.00 98.31 426 VAL A O 1
ATOM 3238 N N . ASP A 1 427 ? -15.621 -6.953 9.983 1.00 96.81 427 ASP A N 1
ATOM 3239 C CA . ASP A 1 427 ? -16.494 -8.096 9.695 1.00 96.81 427 ASP A CA 1
ATOM 3240 C C . ASP A 1 427 ? -17.983 -7.710 9.563 1.00 96.81 427 ASP A C 1
ATOM 3242 O O . ASP A 1 427 ? -18.692 -8.272 8.730 1.00 96.81 427 ASP A O 1
ATOM 3246 N N . TYR A 1 428 ? -18.448 -6.753 10.375 1.00 96.62 428 TYR A N 1
ATOM 3247 C CA . TYR A 1 428 ? -19.829 -6.252 10.444 1.00 96.62 428 TYR A CA 1
ATOM 3248 C C . TYR A 1 428 ? -19.822 -4.713 10.533 1.00 96.62 428 TYR A C 1
ATOM 3250 O O . TYR A 1 428 ? -20.042 -4.142 11.610 1.00 96.62 428 TYR A O 1
ATOM 3258 N N . PRO A 1 429 ? -19.521 -4.007 9.425 1.00 96.69 429 PRO A N 1
ATOM 3259 C CA . PRO A 1 429 ? -19.388 -2.548 9.416 1.00 96.69 429 PRO A CA 1
ATOM 3260 C C . PRO A 1 429 ? -20.630 -1.818 9.955 1.00 96.69 429 PRO A C 1
ATOM 3262 O O . PRO A 1 429 ? -20.506 -0.822 10.668 1.00 96.69 429 PRO A O 1
ATOM 3265 N N . GLU A 1 430 ? -21.828 -2.364 9.739 1.00 95.94 430 GLU A N 1
ATOM 3266 C CA . GLU A 1 430 ? -23.095 -1.809 10.228 1.00 95.94 430 GLU A CA 1
ATOM 3267 C C . GLU A 1 430 ? -23.192 -1.680 11.761 1.00 95.94 430 GLU A C 1
ATOM 3269 O O . GLU A 1 430 ? -24.062 -0.973 12.286 1.00 95.94 430 GLU A O 1
ATOM 3274 N N . TRP A 1 431 ? -22.317 -2.350 12.518 1.00 98.12 431 TRP A N 1
ATOM 3275 C CA . TRP A 1 431 ? -22.291 -2.218 13.973 1.00 98.12 431 TRP A CA 1
ATOM 3276 C C . TRP A 1 431 ? -21.724 -0.888 14.456 1.00 98.12 431 TRP A C 1
ATOM 3278 O O . TRP A 1 431 ? -22.041 -0.496 15.578 1.00 98.12 431 TRP A O 1
ATOM 3288 N N . ALA A 1 432 ? -20.976 -0.154 13.626 1.00 97.56 432 ALA A N 1
ATOM 3289 C CA . ALA A 1 432 ? -20.538 1.198 13.969 1.00 97.56 432 ALA A CA 1
ATOM 3290 C C . ALA A 1 432 ? -21.749 2.120 14.221 1.00 97.56 432 ALA A C 1
ATOM 3292 O O . ALA A 1 432 ? -21.893 2.661 15.318 1.00 97.56 432 ALA A O 1
ATOM 3293 N N . GLU A 1 433 ? -22.682 2.199 13.265 1.00 94.69 433 GLU A N 1
ATOM 3294 C CA . GLU A 1 433 ? -23.946 2.946 13.410 1.00 94.69 433 GLU A CA 1
ATOM 3295 C C . GLU A 1 433 ? -24.884 2.344 14.469 1.00 94.69 433 GLU A C 1
ATOM 3297 O O . GLU A 1 433 ? -25.719 3.032 15.054 1.00 94.69 433 GLU A O 1
ATOM 3302 N N . SER A 1 434 ? -24.782 1.037 14.729 1.00 95.69 434 SER A N 1
ATOM 3303 C CA . SER A 1 434 ? -25.607 0.394 15.757 1.00 95.69 434 SER A CA 1
ATOM 3304 C C . SER A 1 434 ? -25.164 0.755 17.177 1.00 95.69 434 SER A C 1
ATOM 3306 O O . SER A 1 434 ? -25.963 0.613 18.107 1.00 95.69 434 SER A O 1
ATOM 3308 N N . ILE A 1 435 ? -23.913 1.190 17.365 1.00 97.56 435 ILE A N 1
ATOM 3309 C CA . ILE A 1 435 ? -23.360 1.596 18.663 1.00 97.56 435 ILE A CA 1
ATOM 3310 C C . ILE A 1 435 ? -23.483 3.109 18.890 1.00 97.56 435 ILE A C 1
ATOM 3312 O O . ILE A 1 435 ? -23.846 3.497 20.009 1.00 97.56 435 ILE A O 1
ATOM 3316 N N . TRP A 1 436 ? -23.181 3.939 17.882 1.00 95.38 436 TRP A N 1
ATOM 3317 C CA . TRP A 1 436 ? -22.969 5.389 18.034 1.00 95.38 436 TRP A CA 1
ATOM 3318 C C . TRP A 1 436 ? -23.967 6.289 17.308 1.00 95.38 436 TRP A C 1
ATOM 3320 O O . TRP A 1 436 ? -24.388 5.954 16.183 1.00 95.38 436 TRP A O 1
#

Secondary structure (DSSP, 8-state):
-------------------------------PPPPPPSS-EEEEEEE-STT-EEEEEE--SSS-EE-TTEEEEEE-TT-SS-SEEEE--SEE-TT-EEEEE-TTS-HHHHTT-SEE-SSTT---TT-EEEEEETTEEEEEES-TTS----STTEEEEE-TT--S----TTS---HHHHEEEEETT--SSTT--PPP----S------PPP--TTTTGGGTT--HHHHHHHHHHHHS---PPPTTHHHHHHHHHTEETTEEEEEE-TTT--EEETT-BSSSTT-EEEEESS-TTTTT-TTSTTTTT-TTTEEEEEHHHHHHHTTPEES---EEETTEEEEEE-SSEEE--GGGHHHHHHHHHHHHHHS-TTSS---EEES-S--TTSSEEEEHHHHHHHHHHSPPPHHHHHHHHHHHHHHS---HHHH-TTHHHHH-

Organism: NCBI:txid200991

pLDDT: mean 89.76, std 17.82, range [30.89, 98.94]

Radius of gyration: 31.24 Å; chains: 1; bounding box: 109×57×85 Å